Protein AF-0000000081808474 (afdb_homodimer)

InterPro domains:
  IPR006140 D-isomer specific 2-hydroxyacid dehydrogenase, NAD-binding domain [PF02826] (122-302)
  IPR036291 NAD(P)-binding domain superfamily [SSF51735] (116-303)

Structure (mmCIF, N/CA/C/O backbone):
data_AF-0000000081808474-model_v1
#
loop_
_entity.id
_entity.type
_entity.pdbx_description
1 polymer 'Glyoxylate/hydroxypyruvate reductase A'
#
loop_
_atom_site.group_PDB
_atom_site.id
_atom_site.type_symbol
_atom_site.label_atom_id
_atom_site.label_alt_id
_atom_site.label_comp_id
_atom_site.label_asym_id
_atom_site.label_entity_id
_atom_site.label_seq_id
_atom_site.pdbx_PDB_ins_code
_atom_site.Cartn_x
_atom_site.Cartn_y
_atom_site.Cartn_z
_atom_site.occupancy
_atom_site.B_iso_or_equiv
_atom_site.auth_seq_id
_atom_site.auth_comp_id
_atom_site.auth_asym_id
_atom_site.auth_atom_id
_atom_site.pdbx_PDB_model_num
ATOM 1 N N . MET A 1 1 ? -19.773 -35.103 -35.771 1 38.27 1 MET A N 1
ATOM 2 C CA . MET A 1 1 ? -19.79 -34.121 -34.691 1 38.27 1 MET A CA 1
ATOM 3 C C . MET A 1 1 ? -18.529 -34.226 -33.84 1 38.27 1 MET A C 1
ATOM 5 O O . MET A 1 1 ? -18.255 -35.276 -33.256 1 38.27 1 MET A O 1
ATOM 9 N N . THR A 1 2 ? -17.501 -33.579 -34.105 1 53.58 2 THR A N 1
ATOM 10 C CA . THR A 1 2 ? -16.193 -33.783 -33.494 1 53.58 2 THR A CA 1
ATOM 11 C C . THR A 1 2 ? -16.289 -33.702 -31.973 1 53.58 2 THR A C 1
ATOM 13 O O . THR A 1 2 ? -16.871 -32.76 -31.432 1 53.58 2 THR A O 1
ATOM 16 N N . SER A 1 3 ? -16.265 -34.805 -31.2 1 77.17 3 SER A N 1
ATOM 17 C CA . SER A 1 3 ? -16.518 -34.981 -29.773 1 77.17 3 SER A CA 1
ATOM 18 C C . SER A 1 3 ? -15.716 -33.984 -28.943 1 77.17 3 SER A C 1
ATOM 20 O O . SER A 1 3 ? -14.598 -33.618 -29.311 1 77.17 3 SER A O 1
ATOM 22 N N . LYS A 1 4 ? -16.397 -33.191 -28.096 1 89.13 4 LYS A N 1
ATOM 23 C CA . LYS A 1 4 ? -15.747 -32.263 -27.175 1 89.13 4 LYS A CA 1
ATOM 24 C C . LYS A 1 4 ? -14.62 -32.949 -26.407 1 89.13 4 LYS A C 1
ATOM 26 O O . LYS A 1 4 ? -14.746 -34.112 -26.018 1 89.13 4 LYS A O 1
ATOM 31 N N . PRO A 1 5 ? -13.506 -32.288 -26.342 1 94.68 5 PRO A N 1
ATOM 32 C CA . PRO A 1 5 ? -12.386 -32.884 -25.608 1 94.68 5 PRO A CA 1
ATOM 33 C C . PRO A 1 5 ? -12.741 -33.217 -24.161 1 94.68 5 PRO A C 1
ATOM 35 O O . PRO A 1 5 ? -13.59 -32.553 -23.561 1 94.68 5 PRO A O 1
ATOM 38 N N . ARG A 1 6 ? -12.179 -34.304 -23.618 1 97.03 6 ARG A N 1
ATOM 39 C CA . ARG A 1 6 ? -12.305 -34.647 -22.205 1 97.03 6 ARG A CA 1
ATOM 40 C C . ARG A 1 6 ? -11.393 -33.777 -21.347 1 97.03 6 ARG A C 1
ATOM 42 O O . ARG A 1 6 ? -10.168 -33.896 -21.416 1 97.03 6 ARG A O 1
ATOM 49 N N . ILE A 1 7 ? -11.994 -32.885 -20.565 1 98.02 7 ILE A N 1
ATOM 50 C CA . ILE A 1 7 ? -11.271 -31.945 -19.714 1 98.02 7 ILE A CA 1
ATOM 51 C C . ILE A 1 7 ? -11.205 -32.486 -18.288 1 98.02 7 ILE A C 1
ATOM 53 O O . ILE A 1 7 ? -12.232 -32.842 -17.704 1 98.02 7 ILE A O 1
ATOM 57 N N . PHE A 1 8 ? -9.998 -32.593 -17.776 1 98.3 8 PHE A N 1
ATOM 58 C CA . PHE A 1 8 ? -9.825 -33.04 -16.399 1 98.3 8 PHE A CA 1
ATOM 59 C C . PHE A 1 8 ? -9.233 -31.929 -15.54 1 98.3 8 PHE A C 1
ATOM 61 O O . PHE A 1 8 ? -8.344 -31.199 -15.9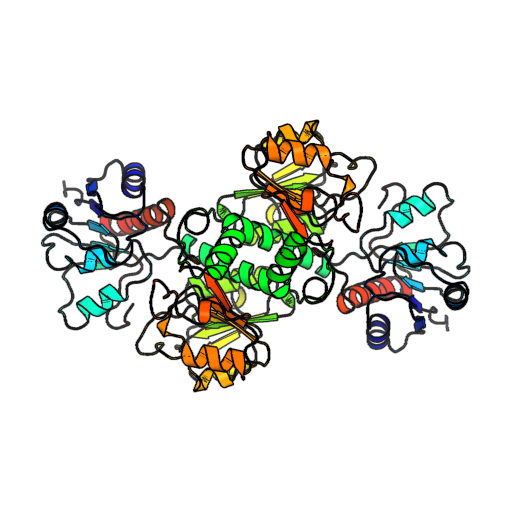85 1 98.3 8 PHE A O 1
ATOM 68 N N . VAL A 1 9 ? -9.726 -31.781 -14.346 1 98.07 9 VAL A N 1
ATOM 69 C CA . VAL A 1 9 ? -9.207 -30.843 -13.356 1 98.07 9 VAL A CA 1
ATOM 70 C C . VAL A 1 9 ? -8.66 -31.61 -12.155 1 98.07 9 VAL A C 1
ATOM 72 O O . VAL A 1 9 ? -9.379 -32.393 -11.53 1 98.07 9 VAL A O 1
ATOM 75 N N . PHE A 1 10 ? -7.391 -31.42 -11.882 1 96.43 10 PHE A N 1
ATOM 76 C CA . PHE A 1 10 ? -6.703 -32.105 -10.794 1 96.43 10 PHE A CA 1
ATOM 77 C C . PHE A 1 10 ? -5.794 -31.143 -10.039 1 96.43 10 PHE A C 1
ATOM 79 O O . PHE A 1 10 ? -4.627 -30.97 -10.399 1 96.43 10 PHE A O 1
ATOM 86 N N . SER A 1 11 ? -6.311 -30.567 -8.998 1 94.09 11 SER A N 1
ATOM 87 C CA . SER A 1 11 ? -5.583 -29.512 -8.301 1 94.09 11 SER A CA 1
ATOM 88 C C . SER A 1 11 ? -5.957 -29.465 -6.823 1 94.09 11 SER A C 1
ATOM 90 O O . SER A 1 11 ? -7.088 -29.786 -6.453 1 94.09 11 SER A O 1
ATOM 92 N N . ILE A 1 12 ? -5.06 -29.009 -6.041 1 89.62 12 ILE A N 1
ATOM 93 C CA . ILE A 1 12 ? -5.263 -28.842 -4.606 1 89.62 12 ILE A CA 1
ATOM 94 C C . ILE A 1 12 ? -6.065 -27.569 -4.344 1 89.62 12 ILE A C 1
ATOM 96 O O . ILE A 1 12 ? -6.534 -27.343 -3.226 1 89.62 12 ILE A O 1
ATOM 100 N N . ILE A 1 13 ? -6.213 -26.652 -5.347 1 88.3 13 ILE A N 1
ATOM 101 C CA . ILE A 1 13 ? -6.936 -25.395 -5.19 1 88.3 13 ILE A CA 1
ATOM 102 C C . ILE A 1 13 ? -8.416 -25.678 -4.942 1 88.3 13 ILE A C 1
ATOM 104 O O . ILE A 1 13 ? -9.103 -26.23 -5.805 1 88.3 13 ILE A O 1
ATOM 108 N N . PRO A 1 14 ? -8.894 -25.22 -3.838 1 84.84 14 PRO A N 1
ATOM 109 C CA . PRO A 1 14 ? -10.278 -25.548 -3.49 1 84.84 14 PRO A CA 1
ATOM 110 C C . PRO A 1 14 ? -11.289 -24.957 -4.47 1 84.84 14 PRO A C 1
ATOM 112 O O . PRO A 1 14 ? -11.122 -23.823 -4.926 1 84.84 14 PRO A O 1
ATOM 115 N N . LYS A 1 15 ? -12.274 -25.717 -4.906 1 90.25 15 LYS A N 1
ATOM 116 C CA . LYS A 1 15 ? -13.452 -25.309 -5.666 1 90.25 15 LYS A CA 1
ATOM 117 C C . LYS A 1 15 ? -13.094 -25.016 -7.12 1 90.25 15 LYS A C 1
ATOM 119 O O . LYS A 1 15 ? -13.942 -24.569 -7.895 1 90.25 15 LYS A O 1
ATOM 124 N N . LEU A 1 16 ? -11.824 -25.193 -7.475 1 94.14 16 LEU A N 1
ATOM 125 C CA . LEU A 1 16 ? -11.409 -24.885 -8.839 1 94.14 16 LEU A CA 1
ATOM 126 C C . LEU A 1 16 ? -12.242 -25.664 -9.851 1 94.14 16 LEU A C 1
ATOM 128 O O . LEU A 1 16 ? -12.775 -25.085 -10.8 1 94.14 16 LEU A O 1
ATOM 132 N N . GLY A 1 17 ? -12.413 -26.956 -9.642 1 95.75 17 GLY A N 1
ATOM 133 C CA . GLY A 1 17 ? -13.199 -27.783 -10.543 1 95.75 17 GLY A CA 1
ATOM 134 C C . GLY A 1 17 ? -14.634 -27.312 -10.686 1 95.75 17 GLY A C 1
ATOM 135 O O . GLY A 1 17 ? -15.163 -27.243 -11.798 1 95.75 17 GLY A O 1
ATOM 136 N N . ASP A 1 18 ? -15.23 -26.938 -9.592 1 95.99 18 ASP A N 1
ATOM 137 C CA . ASP A 1 18 ? -16.612 -26.467 -9.587 1 95.99 18 ASP A CA 1
ATOM 138 C C . ASP A 1 18 ? -16.757 -25.182 -10.398 1 95.99 18 ASP A C 1
ATOM 140 O O . ASP A 1 18 ? -17.719 -25.023 -11.153 1 95.99 18 ASP A O 1
ATOM 144 N N . ILE A 1 19 ? -15.84 -24.336 -10.211 1 96.48 19 ILE A N 1
ATOM 145 C CA . ILE A 1 19 ? -15.88 -23.053 -10.903 1 96.48 19 ILE A CA 1
ATOM 146 C C . ILE A 1 19 ? -15.72 -23.272 -12.406 1 96.48 19 ILE A C 1
ATOM 148 O O . ILE A 1 19 ? -16.432 -22.662 -13.207 1 96.48 19 ILE A O 1
ATOM 152 N N . ILE A 1 20 ? -14.828 -24.131 -12.805 1 97.05 20 ILE A N 1
ATOM 153 C CA . ILE A 1 20 ? -14.614 -24.433 -14.216 1 97.05 20 ILE A CA 1
ATOM 154 C C . ILE A 1 20 ? -15.886 -25.027 -14.815 1 97.05 20 ILE A C 1
ATOM 156 O O . ILE A 1 20 ? -16.294 -24.652 -15.917 1 97.05 20 ILE A O 1
ATOM 160 N N . GLN A 1 21 ? -16.504 -25.909 -14.08 1 96.43 21 GLN A N 1
ATOM 161 C CA . GLN A 1 21 ? -17.742 -26.533 -14.535 1 96.43 21 GLN A CA 1
ATOM 162 C C . GLN A 1 21 ? -18.842 -25.493 -14.733 1 96.43 21 GLN A C 1
ATOM 164 O O . GLN A 1 21 ? -19.628 -25.585 -15.678 1 96.43 21 GLN A O 1
ATOM 169 N N . GLN A 1 22 ? -18.861 -24.582 -13.879 1 97.05 22 GLN A N 1
ATOM 170 C CA . GLN A 1 22 ? -19.853 -23.516 -13.983 1 97.05 22 GLN A CA 1
ATOM 171 C C . GLN A 1 22 ? -19.583 -22.631 -15.197 1 97.05 22 GLN A C 1
ATOM 173 O O . GLN A 1 22 ? -20.518 -22.17 -15.855 1 97.05 22 GLN A O 1
ATOM 178 N N . MET A 1 23 ? -18.371 -22.406 -15.482 1 96.65 23 MET A N 1
ATOM 179 C CA . MET A 1 23 ? -17.997 -21.51 -16.572 1 96.65 23 MET A CA 1
ATOM 180 C C . MET A 1 23 ? -18.11 -22.215 -17.919 1 96.65 23 MET A C 1
ATOM 182 O O . MET A 1 23 ? -18.279 -21.565 -18.953 1 96.65 23 MET A O 1
ATOM 186 N N . LEU A 1 24 ? -17.946 -23.516 -17.853 1 96.41 24 LEU A N 1
ATOM 187 C CA . LEU A 1 24 ? -18.023 -24.329 -19.062 1 96.41 24 LEU A CA 1
ATOM 188 C C . LEU A 1 24 ? -19.035 -25.457 -18.896 1 96.41 24 LEU A C 1
ATOM 190 O O . LEU A 1 24 ? -18.688 -26.633 -19.027 1 96.41 24 LEU A O 1
ATOM 194 N N . PRO A 1 25 ? -20.291 -25.198 -18.724 1 94.16 25 PRO A N 1
ATOM 195 C CA . PRO A 1 25 ? -21.298 -26.202 -18.375 1 94.16 25 PRO A CA 1
ATOM 196 C C . PRO A 1 25 ? -21.561 -27.192 -19.507 1 94.16 25 PRO A C 1
ATOM 198 O O . PRO A 1 25 ? -22.028 -28.307 -19.262 1 94.16 25 PRO A O 1
ATOM 201 N N . GLN A 1 26 ? -21.226 -26.868 -20.668 1 94.5 26 GLN A N 1
ATOM 202 C CA . GLN A 1 26 ? -21.547 -27.729 -21.801 1 94.5 26 GLN A CA 1
ATOM 203 C C . GLN A 1 26 ? -20.369 -28.631 -22.157 1 94.5 26 GLN A C 1
ATOM 205 O O . GLN A 1 26 ? -20.477 -29.481 -23.044 1 94.5 26 GLN A O 1
ATOM 210 N N . GLU A 1 27 ? -19.303 -28.391 -21.442 1 95.7 27 GLU A N 1
ATOM 211 C CA . GLU A 1 27 ? -18.101 -29.151 -21.773 1 95.7 27 GLU A CA 1
ATOM 212 C C . GLU A 1 27 ? -18.035 -30.453 -20.98 1 95.7 27 GLU A C 1
ATOM 214 O O . GLU A 1 27 ? -18.768 -30.63 -20.005 1 95.7 27 GLU A O 1
ATOM 219 N N . ASN A 1 28 ? -17.225 -31.416 -21.502 1 96.14 28 ASN A N 1
ATOM 220 C CA . ASN A 1 28 ? -16.98 -32.694 -20.843 1 96.14 28 ASN A CA 1
ATOM 221 C C . ASN A 1 28 ? -15.891 -32.578 -19.781 1 96.14 28 ASN A C 1
ATOM 223 O O . ASN A 1 28 ? -14.713 -32.805 -20.064 1 96.14 28 ASN A O 1
ATOM 227 N N . ILE A 1 29 ? -16.361 -32.249 -18.575 1 97.08 29 ILE A N 1
ATOM 228 C CA . ILE A 1 29 ? -15.412 -31.956 -17.506 1 97.08 29 ILE A CA 1
ATOM 229 C C . ILE A 1 29 ? -15.498 -33.035 -16.429 1 97.08 29 ILE A C 1
ATOM 231 O O . ILE A 1 29 ? -16.593 -33.409 -16.002 1 97.08 29 ILE A O 1
ATOM 235 N N . LYS A 1 30 ? -14.389 -33.54 -16.083 1 97.2 30 LYS A N 1
ATOM 236 C CA . LYS A 1 30 ? -14.257 -34.459 -14.956 1 97.2 30 LYS A CA 1
ATOM 237 C C . LYS A 1 30 ? -13.34 -33.883 -13.881 1 97.2 30 LYS A C 1
ATOM 239 O O . LYS A 1 30 ? -12.211 -33.483 -14.17 1 97.2 30 LYS A O 1
ATOM 244 N N . ILE A 1 31 ? -13.792 -33.854 -12.71 1 96.65 31 ILE A N 1
ATOM 245 C CA . ILE A 1 31 ? -13.011 -33.379 -11.573 1 96.65 31 ILE A CA 1
ATOM 246 C C . ILE A 1 31 ? -12.465 -34.57 -10.789 1 96.65 31 ILE A C 1
ATOM 248 O O . ILE A 1 31 ? -13.23 -35.411 -10.312 1 96.65 31 ILE A O 1
ATOM 252 N N . VAL A 1 32 ? -11.176 -34.615 -10.74 1 95.36 32 VAL A N 1
ATOM 253 C CA . VAL A 1 32 ? -10.539 -35.672 -9.962 1 95.36 32 VAL A CA 1
ATOM 254 C C . VAL A 1 32 ? -10.07 -35.115 -8.62 1 95.36 32 VAL A C 1
ATOM 256 O O . VAL A 1 32 ? -9.357 -34.111 -8.572 1 95.36 32 VAL A O 1
ATOM 259 N N . LYS A 1 33 ? -10.421 -35.737 -7.572 1 88.77 33 LYS A N 1
ATOM 260 C CA . LYS A 1 33 ? -10.119 -35.26 -6.226 1 88.77 33 LYS A CA 1
ATOM 261 C C . LYS A 1 33 ? -8.625 -35.357 -5.931 1 88.77 33 LYS A C 1
ATOM 263 O O . LYS A 1 33 ? -8.011 -36.405 -6.142 1 88.77 33 LYS A O 1
ATOM 268 N N . PHE A 1 34 ? -8.037 -34.289 -5.568 1 87.19 34 PHE A N 1
ATOM 269 C CA . PHE A 1 34 ? -6.663 -34.253 -5.082 1 87.19 34 PHE A CA 1
ATOM 270 C C . PHE A 1 34 ? -6.594 -34.679 -3.62 1 87.19 34 PHE A C 1
ATOM 272 O O . PHE A 1 34 ? -7.158 -34.015 -2.747 1 87.19 34 PHE A O 1
ATOM 279 N N . GLN A 1 35 ? -5.968 -35.788 -3.295 1 81.53 35 GLN A N 1
ATOM 280 C CA . GLN A 1 35 ? -6.015 -36.383 -1.964 1 81.53 35 GLN A CA 1
ATOM 281 C C . GLN A 1 35 ? -4.992 -35.735 -1.035 1 81.53 35 GLN A C 1
ATOM 283 O O . GLN A 1 35 ? -4.169 -36.426 -0.431 1 81.53 35 GLN A O 1
ATOM 288 N N . ALA A 1 36 ? -4.79 -34.463 -1.053 1 77.35 36 ALA A N 1
ATOM 289 C CA . ALA A 1 36 ? -3.927 -33.71 -0.147 1 77.35 36 ALA A CA 1
ATOM 290 C C . ALA A 1 36 ? -4.537 -32.353 0.191 1 77.35 36 ALA A C 1
ATOM 292 O O . ALA A 1 36 ? -5.396 -31.852 -0.538 1 77.35 36 ALA A O 1
ATOM 293 N N . GLU A 1 37 ? -4.122 -31.887 1.393 1 67.96 37 GLU A N 1
ATOM 294 C CA . GLU A 1 37 ? -4.541 -30.543 1.782 1 67.96 37 GLU A CA 1
ATOM 295 C C . GLU A 1 37 ? -3.526 -29.496 1.332 1 67.96 37 GLU A C 1
ATOM 297 O O . GLU A 1 37 ? -2.378 -29.827 1.028 1 67.96 37 GLU A O 1
ATOM 302 N N . MET A 1 38 ? -3.965 -28.258 1.268 1 64.26 38 MET A N 1
ATOM 303 C CA . MET A 1 38 ? -3.153 -27.132 0.813 1 64.26 38 MET A CA 1
ATOM 304 C C . MET A 1 38 ? -1.86 -27.034 1.616 1 64.26 38 MET A C 1
ATOM 306 O O . MET A 1 38 ? -0.813 -26.679 1.072 1 64.26 38 MET A O 1
ATOM 310 N N . SER A 1 39 ? -1.993 -27.406 2.826 1 61.31 39 SER A N 1
ATOM 311 C CA . SER A 1 39 ? -0.819 -27.368 3.692 1 61.31 39 SER A CA 1
ATOM 312 C C . SER A 1 39 ? 0.246 -28.354 3.223 1 61.31 39 SER A C 1
ATOM 314 O O . SER A 1 39 ? 1.415 -28.236 3.596 1 61.31 39 SER A O 1
ATOM 316 N N . GLN A 1 40 ? -0.124 -29.294 2.349 1 61.67 40 GLN A N 1
ATOM 317 C CA . GLN A 1 40 ? 0.773 -30.33 1.849 1 61.67 40 GLN A CA 1
ATOM 318 C C . GLN A 1 40 ? 1.179 -30.057 0.404 1 61.67 40 GLN A C 1
ATOM 320 O O . GLN A 1 40 ? 1.544 -30.978 -0.329 1 61.67 40 GLN A O 1
ATOM 325 N N . LYS A 1 41 ? 0.941 -28.836 0.094 1 62.69 41 LYS A N 1
ATOM 326 C CA . LYS A 1 41 ? 1.192 -28.449 -1.291 1 62.69 41 LYS A CA 1
ATOM 327 C C . LYS A 1 41 ? 2.599 -28.847 -1.728 1 62.69 41 LYS A C 1
ATOM 329 O O . LYS A 1 41 ? 2.83 -29.14 -2.903 1 62.69 41 LYS A O 1
ATOM 334 N N . TYR A 1 42 ? 3.311 -28.982 -0.712 1 65.44 42 TYR A N 1
ATOM 335 C CA . TYR A 1 42 ? 4.684 -29.328 -1.064 1 65.44 42 TYR A CA 1
ATOM 336 C C . TYR A 1 42 ? 4.957 -30.805 -0.809 1 65.44 42 TYR A C 1
ATOM 338 O O . TYR A 1 42 ? 4.655 -31.322 0.269 1 65.44 42 TYR A O 1
ATOM 346 N N . GLY A 1 43 ? 5.241 -31.543 -1.83 1 70.71 43 GLY A N 1
ATOM 347 C CA . GLY A 1 43 ? 5.835 -32.858 -1.65 1 70.71 43 GLY A CA 1
ATOM 348 C C . GLY A 1 43 ? 4.816 -33.981 -1.671 1 70.71 43 GLY A C 1
ATOM 349 O O . GLY A 1 43 ? 5.147 -35.132 -1.377 1 70.71 43 GLY A O 1
ATOM 350 N N . HIS A 1 44 ? 3.559 -33.73 -1.881 1 81.78 44 HIS A N 1
ATOM 351 C CA . HIS A 1 44 ? 2.555 -34.786 -1.924 1 81.78 44 HIS A CA 1
ATOM 352 C C . HIS A 1 44 ? 2.819 -35.751 -3.075 1 81.78 44 HIS A C 1
ATOM 354 O O . HIS A 1 44 ? 3.033 -35.324 -4.212 1 81.78 44 HIS A O 1
ATOM 360 N N . VAL A 1 45 ? 2.767 -37.064 -2.727 1 88.92 45 VAL A N 1
ATOM 361 C CA . VAL A 1 45 ? 2.954 -38.108 -3.729 1 88.92 45 VAL A CA 1
ATOM 362 C C . VAL A 1 45 ? 1.602 -38.51 -4.315 1 88.92 45 VAL A C 1
ATOM 364 O O . VAL A 1 45 ? 0.67 -38.835 -3.575 1 88.92 45 VAL A O 1
ATOM 367 N N . ILE A 1 46 ? 1.52 -38.523 -5.576 1 92.84 46 ILE A N 1
ATOM 368 C CA . ILE A 1 46 ? 0.274 -38.851 -6.262 1 92.84 46 ILE A CA 1
ATOM 369 C C . ILE A 1 46 ? 0.116 -40.367 -6.346 1 92.84 46 ILE A C 1
ATOM 371 O O . ILE A 1 46 ? 1.026 -41.069 -6.792 1 92.84 46 ILE A O 1
ATOM 375 N N . SER A 1 47 ? -1.012 -40.922 -6.002 1 93.14 47 SER A N 1
ATOM 376 C CA . SER A 1 47 ? -1.253 -42.361 -5.958 1 93.14 47 SER A CA 1
ATOM 377 C C . SER A 1 47 ? -1.545 -42.915 -7.348 1 93.14 47 SER A C 1
ATOM 379 O O . SER A 1 47 ? -1.922 -42.168 -8.254 1 93.14 47 SER A O 1
ATOM 381 N N . GLU A 1 48 ? -1.424 -44.247 -7.46 1 94.69 48 GLU A N 1
ATOM 382 C CA . GLU A 1 48 ? -1.74 -44.919 -8.717 1 94.69 48 GLU A CA 1
ATOM 383 C C . GLU A 1 48 ? -3.219 -44.774 -9.065 1 94.69 48 GLU A C 1
ATOM 385 O O . GLU A 1 48 ? -3.578 -44.668 -10.239 1 94.69 48 GLU A O 1
ATOM 390 N N . GLU A 1 49 ? -3.988 -44.785 -8.078 1 93.83 49 GLU A N 1
ATOM 391 C CA . GLU A 1 49 ? -5.424 -44.623 -8.28 1 93.83 49 GLU A CA 1
ATOM 392 C C . GLU A 1 49 ? -5.745 -43.265 -8.899 1 93.83 49 GLU A C 1
ATOM 394 O O . GLU A 1 49 ? -6.557 -43.174 -9.822 1 93.83 49 GLU A O 1
ATOM 399 N N . GLU A 1 50 ? -5.154 -42.197 -8.38 1 94.02 5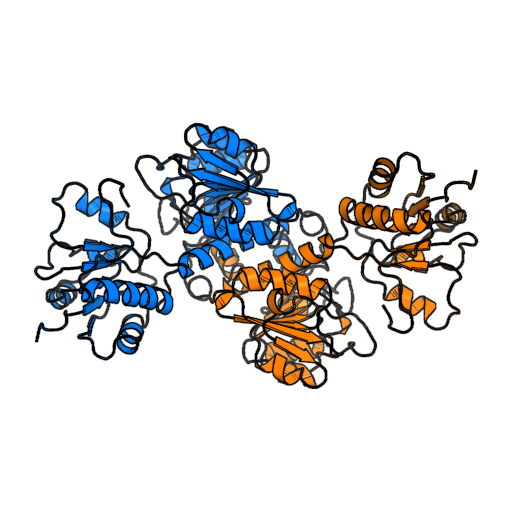0 GLU A N 1
ATOM 400 C CA . GLU A 1 50 ? -5.339 -40.858 -8.932 1 94.02 50 GLU A CA 1
ATOM 401 C C . GLU A 1 50 ? -4.86 -40.786 -10.379 1 94.02 50 GLU A C 1
ATOM 403 O O . GLU A 1 50 ? -5.558 -40.25 -11.243 1 94.02 50 GLU A O 1
ATOM 408 N N . ILE A 1 51 ? -3.748 -41.406 -10.616 1 95.53 51 ILE A N 1
ATOM 409 C CA . ILE A 1 51 ? -3.156 -41.379 -11.949 1 95.53 51 ILE A CA 1
ATOM 410 C C . ILE A 1 51 ? -4.07 -42.102 -12.935 1 95.53 51 ILE A C 1
ATOM 412 O O . ILE A 1 51 ? -4.302 -41.619 -14.046 1 95.53 51 ILE A O 1
ATOM 416 N N . ASN A 1 52 ? -4.617 -43.199 -12.518 1 96.1 52 ASN A N 1
ATOM 417 C CA . ASN A 1 52 ? -5.488 -43.993 -13.379 1 96.1 52 ASN A CA 1
ATOM 418 C C . ASN A 1 52 ? -6.729 -43.21 -13.795 1 96.1 52 ASN A C 1
ATOM 420 O O . ASN A 1 52 ? -7.238 -43.387 -14.903 1 96.1 52 ASN A O 1
ATOM 424 N N . GLN A 1 53 ? -7.163 -42.381 -12.991 1 96.34 53 GLN A N 1
ATOM 425 C CA . GLN A 1 53 ? -8.353 -41.586 -13.278 1 96.34 53 GLN A CA 1
ATOM 426 C C . GLN A 1 53 ? -8.052 -40.493 -14.299 1 96.34 53 GLN A C 1
ATOM 428 O O . GLN A 1 53 ? -8.969 -39.899 -14.869 1 96.34 53 GLN A O 1
ATOM 433 N N . LEU A 1 54 ? -6.801 -40.193 -14.518 1 97.4 54 LEU A N 1
ATOM 434 C CA . LEU A 1 54 ? -6.411 -39.06 -15.349 1 97.4 54 LEU A CA 1
ATOM 435 C C . LEU A 1 54 ? -6.019 -39.521 -16.748 1 97.4 54 LEU A C 1
ATOM 437 O O . LEU A 1 54 ? -5.79 -38.698 -17.637 1 97.4 54 LEU A O 1
ATOM 441 N N . LYS A 1 55 ? -6.012 -40.79 -17.003 1 96.15 55 LYS A N 1
ATOM 442 C CA . LYS A 1 55 ? -5.433 -41.379 -18.207 1 96.15 55 LYS A CA 1
ATOM 443 C C . LYS A 1 55 ? -6.236 -40.997 -19.447 1 96.15 55 LYS A C 1
ATOM 445 O O . LYS A 1 55 ? -5.696 -40.957 -20.555 1 96.15 55 LYS A O 1
ATOM 450 N N . GLU A 1 56 ? -7.479 -40.724 -19.291 1 96.02 56 GLU A N 1
ATOM 451 C CA . GLU A 1 56 ? -8.331 -40.43 -20.439 1 96.02 56 GLU A CA 1
ATOM 452 C C . GLU A 1 56 ? -8.332 -38.938 -20.758 1 96.02 56 GLU A C 1
ATOM 454 O O . GLU A 1 56 ? -8.966 -38.504 -21.722 1 96.02 56 GLU A O 1
ATOM 459 N N . ALA A 1 57 ? -7.606 -38.158 -20.022 1 97.24 57 ALA A N 1
ATOM 460 C CA . ALA A 1 57 ? -7.625 -36.707 -20.19 1 97.24 57 ALA A CA 1
ATOM 461 C C . ALA A 1 57 ? -7.039 -36.304 -21.54 1 97.24 57 ALA A C 1
ATOM 463 O O . ALA A 1 57 ? -5.972 -36.783 -21.929 1 97.24 57 ALA A O 1
ATOM 464 N N . GLU A 1 58 ? -7.711 -35.445 -22.22 1 97.6 58 GLU A N 1
ATOM 465 C CA . GLU A 1 58 ? -7.2 -34.793 -23.422 1 97.6 58 GLU A CA 1
ATOM 466 C C . GLU A 1 58 ? -6.709 -33.38 -23.118 1 97.6 58 GLU A C 1
ATOM 468 O O . GLU A 1 58 ? -5.79 -32.882 -23.771 1 97.6 58 GLU A O 1
ATOM 473 N N . VAL A 1 59 ? -7.381 -32.754 -22.231 1 98.19 59 VAL A N 1
ATOM 474 C CA . VAL A 1 59 ? -7 -31.469 -21.653 1 98.19 59 VAL A CA 1
ATOM 475 C C . VAL A 1 59 ? -6.93 -31.587 -20.132 1 98.19 59 VAL A C 1
ATOM 477 O O . VAL A 1 59 ? -7.862 -32.088 -19.499 1 98.19 59 VAL A O 1
ATOM 480 N N . LEU A 1 60 ? -5.809 -31.178 -19.579 1 98.38 60 LEU A N 1
ATOM 481 C CA . LEU A 1 60 ? -5.617 -31.34 -18.142 1 98.38 60 LEU A CA 1
ATOM 482 C C . LEU A 1 60 ? -5.229 -30.016 -17.492 1 98.38 60 LEU A C 1
ATOM 484 O O . LEU A 1 60 ? -4.241 -29.393 -17.886 1 98.38 60 LEU A O 1
ATOM 488 N N . LEU A 1 61 ? -6.019 -29.556 -16.611 1 98.09 61 LEU A N 1
ATOM 489 C CA . LEU A 1 61 ? -5.671 -28.482 -15.686 1 98.09 61 LEU A CA 1
ATOM 490 C C . LEU A 1 61 ? -5.209 -29.047 -14.347 1 98.09 61 LEU A C 1
ATOM 492 O O . LEU A 1 61 ? -5.988 -29.685 -13.636 1 98.09 61 LEU A O 1
ATOM 496 N N . ALA A 1 62 ? -3.912 -28.853 -14.054 1 96.1 62 ALA A N 1
ATOM 497 C CA . ALA A 1 62 ? -3.389 -29.482 -12.844 1 96.1 62 ALA A CA 1
ATOM 498 C C . ALA A 1 62 ? -2.216 -28.686 -12.276 1 96.1 62 ALA A C 1
ATOM 500 O O . ALA A 1 62 ? -1.68 -27.798 -12.942 1 96.1 62 ALA A O 1
ATOM 501 N N . ASP A 1 63 ? -1.838 -28.983 -11.042 1 93.17 63 ASP A N 1
ATOM 502 C CA . ASP A 1 63 ? -0.665 -28.393 -10.406 1 93.17 63 ASP A CA 1
ATOM 503 C C . ASP A 1 63 ? 0.624 -28.955 -11.001 1 93.17 63 ASP A C 1
ATOM 505 O O . ASP A 1 63 ? 0.771 -30.171 -11.141 1 93.17 63 ASP A O 1
ATOM 509 N N . SER A 1 64 ? 1.489 -28.09 -11.318 1 91.4 64 SER A N 1
ATOM 510 C CA . SER A 1 64 ? 2.695 -28.498 -12.032 1 91.4 64 SER A CA 1
ATOM 511 C C . SER A 1 64 ? 3.499 -29.512 -11.224 1 91.4 64 SER A C 1
ATOM 513 O O . SER A 1 64 ? 4.044 -30.466 -11.783 1 91.4 64 SER A O 1
ATOM 515 N N . ASN A 1 65 ? 3.597 -29.331 -9.911 1 87.69 65 ASN A N 1
ATOM 516 C CA . ASN A 1 65 ? 4.368 -30.238 -9.067 1 87.69 65 ASN A CA 1
ATOM 517 C C . ASN A 1 65 ? 3.739 -31.627 -9.017 1 87.69 65 ASN A C 1
ATOM 519 O O . ASN A 1 65 ? 4.443 -32.627 -8.869 1 87.69 65 ASN A O 1
ATOM 523 N N . ALA A 1 66 ? 2.48 -31.681 -9.122 1 91.39 66 ALA A N 1
ATOM 524 C CA . ALA A 1 66 ? 1.787 -32.965 -9.184 1 91.39 66 ALA A CA 1
ATOM 525 C C . ALA A 1 66 ? 1.927 -33.598 -10.566 1 91.39 66 ALA A C 1
ATOM 527 O O . ALA A 1 66 ? 2.243 -34.784 -10.683 1 91.39 66 ALA A O 1
ATOM 528 N N . PHE A 1 67 ? 1.749 -32.814 -11.57 1 94.32 67 PHE A N 1
ATOM 529 C CA . PHE A 1 67 ? 1.734 -33.272 -12.954 1 94.32 67 PHE A CA 1
ATOM 530 C C . PHE A 1 67 ? 3.045 -33.961 -13.311 1 94.32 67 PHE A C 1
ATOM 532 O O . PHE A 1 67 ? 3.048 -34.981 -14.003 1 94.32 67 PHE A O 1
ATOM 539 N N . VAL A 1 68 ? 4.108 -33.42 -12.743 1 92.28 68 VAL A N 1
ATOM 540 C CA . VAL A 1 68 ? 5.43 -33.927 -13.095 1 92.28 68 VAL A CA 1
ATOM 541 C C . VAL A 1 68 ? 5.541 -35.398 -12.702 1 92.28 68 VAL A C 1
ATOM 543 O O . VAL A 1 68 ? 6.291 -36.158 -13.32 1 92.28 68 VAL A O 1
ATOM 546 N N . GLN A 1 69 ? 4.782 -35.834 -11.8 1 92.65 69 GLN A N 1
ATOM 547 C CA . GLN A 1 69 ? 4.861 -37.187 -11.261 1 92.65 69 GLN A CA 1
ATOM 548 C C . GLN A 1 69 ? 4.223 -38.196 -12.211 1 92.65 69 GLN A C 1
ATOM 550 O O . GLN A 1 69 ? 4.44 -39.403 -12.081 1 92.65 69 GLN A O 1
ATOM 555 N N . PHE A 1 70 ? 3.412 -37.726 -13.175 1 94.5 70 PHE A N 1
ATOM 556 C CA . PHE A 1 70 ? 2.719 -38.668 -14.047 1 94.5 70 PHE A CA 1
ATOM 557 C C . PHE A 1 70 ? 2.633 -38.127 -15.469 1 94.5 70 PHE A C 1
ATOM 559 O O . PHE A 1 70 ? 1.833 -38.608 -16.274 1 94.5 70 PHE A O 1
ATOM 566 N N . ALA A 1 71 ? 3.418 -37.161 -15.854 1 94.1 71 ALA A N 1
ATOM 567 C CA . ALA A 1 71 ? 3.383 -36.46 -17.135 1 94.1 71 ALA A CA 1
ATOM 568 C C . ALA A 1 71 ? 3.601 -37.427 -18.296 1 94.1 71 ALA A C 1
ATOM 570 O O . ALA A 1 71 ? 3.11 -37.197 -19.403 1 94.1 71 ALA A O 1
ATOM 571 N N . ASP A 1 72 ? 4.258 -38.526 -18.075 1 92.26 72 ASP A N 1
ATOM 572 C CA . ASP A 1 72 ? 4.604 -39.48 -19.125 1 92.26 72 ASP A CA 1
ATOM 573 C C . ASP A 1 72 ? 3.579 -40.609 -19.199 1 92.26 72 ASP A C 1
ATOM 575 O O . ASP A 1 72 ? 3.713 -41.523 -20.015 1 92.26 72 ASP A O 1
ATOM 579 N N . ARG A 1 73 ? 2.569 -40.519 -18.438 1 93.69 73 ARG A N 1
ATOM 580 C CA . ARG A 1 73 ? 1.635 -41.633 -18.313 1 93.69 73 ARG A CA 1
ATOM 581 C C . ARG A 1 73 ? 0.248 -41.243 -18.81 1 93.69 73 ARG A C 1
ATOM 583 O O . ARG A 1 73 ? -0.754 -41.83 -18.395 1 93.69 73 ARG A O 1
ATOM 590 N N . LEU A 1 74 ? 0.19 -40.212 -19.621 1 95.63 74 LEU A N 1
ATOM 591 C CA . LEU A 1 74 ? -1.089 -39.723 -20.123 1 95.63 74 LEU A CA 1
ATOM 592 C C . LEU A 1 74 ? -1.161 -39.849 -21.641 1 95.63 74 LEU A C 1
ATOM 594 O O . LEU A 1 74 ? -0.898 -38.883 -22.362 1 95.63 74 LEU A O 1
ATOM 598 N N . PRO A 1 75 ? -1.663 -40.942 -22.145 1 94.83 75 PRO A N 1
ATOM 599 C CA . PRO A 1 75 ? -1.541 -41.258 -23.57 1 94.83 75 PRO A CA 1
ATOM 600 C C . PRO A 1 75 ? -2.436 -40.385 -24.447 1 94.83 75 PRO A C 1
ATOM 602 O O . PRO A 1 75 ? -2.187 -40.251 -25.648 1 94.83 75 PRO A O 1
ATOM 605 N N . HIS A 1 76 ? -3.422 -39.769 -23.962 1 96.39 76 HIS A N 1
ATOM 606 C CA . HIS A 1 76 ? -4.378 -39.048 -24.794 1 96.39 76 HIS A CA 1
ATOM 607 C C . HIS A 1 76 ? -4.218 -37.539 -24.637 1 96.39 76 HIS A C 1
ATOM 609 O O . HIS A 1 76 ? -4.957 -36.765 -25.249 1 96.39 76 HIS A O 1
ATOM 615 N N . LEU A 1 77 ? -3.28 -37.124 -23.781 1 97.52 77 LEU A N 1
ATOM 616 C CA . LEU A 1 77 ? -3.157 -35.713 -23.43 1 97.52 77 LEU A CA 1
ATOM 617 C C . LEU A 1 77 ? -2.74 -34.886 -24.641 1 97.52 77 LEU A C 1
ATOM 619 O O . LEU A 1 77 ? -1.806 -35.254 -25.358 1 97.52 77 LEU A O 1
ATOM 623 N N . LYS A 1 78 ? -3.453 -33.799 -24.819 1 96.99 78 LYS A N 1
ATOM 624 C CA . LYS A 1 78 ? -3.156 -32.886 -25.919 1 96.99 78 LYS A CA 1
ATOM 625 C C . LYS A 1 78 ? -2.692 -31.529 -25.397 1 96.99 78 LYS A C 1
ATOM 627 O O . LYS A 1 78 ? -1.953 -30.816 -26.078 1 96.99 78 LYS A O 1
ATOM 632 N N . TRP A 1 79 ? -3.143 -31.162 -24.193 1 97.77 79 TRP A N 1
ATOM 633 C CA . TRP A 1 79 ? -2.784 -29.879 -23.597 1 97.77 79 TRP A CA 1
ATOM 634 C C . TRP A 1 79 ? -2.8 -29.963 -22.075 1 97.77 79 TRP A C 1
ATOM 636 O O . TRP A 1 79 ? -3.766 -30.451 -21.484 1 97.77 79 TRP A O 1
ATOM 646 N N . PHE A 1 80 ? -1.722 -29.571 -21.485 1 97.27 80 PHE A N 1
ATOM 647 C CA . PHE A 1 80 ? -1.601 -29.388 -20.043 1 97.27 80 PHE A CA 1
ATOM 648 C C . PHE A 1 80 ? -1.493 -27.908 -19.693 1 97.27 80 PHE A C 1
ATOM 650 O O . PHE A 1 80 ? -0.673 -27.188 -20.266 1 97.27 80 PHE A O 1
ATOM 657 N N . GLN A 1 81 ? -2.329 -27.457 -18.8 1 97.25 81 GLN A N 1
ATOM 658 C CA . GLN A 1 81 ? -2.2 -26.115 -18.241 1 97.25 81 GLN A CA 1
ATOM 659 C C . GLN A 1 81 ? -1.892 -26.169 -16.747 1 97.25 81 GLN A C 1
ATOM 661 O O . GLN A 1 81 ? -2.632 -26.785 -15.977 1 97.25 81 GLN A O 1
ATOM 666 N N . SER A 1 82 ? -0.847 -25.518 -16.42 1 95.56 82 SER A N 1
ATOM 667 C CA . SER A 1 82 ? -0.469 -25.445 -15.012 1 95.56 82 SER A CA 1
ATOM 668 C C . SER A 1 82 ? -1.364 -24.474 -14.249 1 95.56 82 SER A C 1
ATOM 670 O O . SER A 1 82 ? -1.737 -23.423 -14.774 1 95.56 82 SER A O 1
ATOM 672 N N . THR A 1 83 ? -1.624 -24.795 -12.989 1 94.06 83 THR A N 1
ATOM 673 C CA . THR A 1 83 ? -2.383 -23.902 -12.12 1 94.06 83 THR A CA 1
ATOM 674 C C . THR A 1 83 ? -1.468 -22.857 -11.487 1 94.06 83 THR A C 1
ATOM 676 O O . THR A 1 83 ? -1.942 -21.919 -10.843 1 94.06 83 THR A O 1
ATOM 679 N N . TRP A 1 84 ? -0.169 -22.991 -11.703 1 89.3 84 TRP A N 1
ATOM 680 C CA . TRP A 1 84 ? 0.828 -22.08 -11.15 1 89.3 84 TRP A CA 1
ATOM 681 C C . TRP A 1 84 ? 1.677 -21.465 -12.257 1 89.3 84 TRP A C 1
ATOM 683 O O . TRP A 1 84 ? 1.8 -22.035 -13.343 1 89.3 84 TRP A O 1
ATOM 693 N N . ALA A 1 85 ? 2.258 -20.345 -11.92 1 86.38 85 ALA A N 1
ATOM 694 C CA . ALA A 1 85 ? 3.137 -19.679 -12.878 1 86.38 85 ALA A CA 1
ATOM 695 C C . ALA A 1 85 ? 4.502 -20.359 -12.934 1 86.38 85 ALA A C 1
ATOM 697 O O . ALA A 1 85 ? 5.13 -20.418 -13.994 1 86.38 85 ALA A O 1
ATOM 698 N N . GLY A 1 86 ? 4.957 -20.863 -11.837 1 85.06 86 GLY A N 1
ATOM 699 C CA . GLY A 1 86 ? 6.25 -21.525 -11.76 1 85.06 86 GLY A CA 1
ATOM 700 C C . GLY A 1 86 ? 6.254 -22.904 -12.391 1 85.06 86 GLY A C 1
ATOM 701 O O . GLY A 1 86 ? 5.356 -23.71 -12.14 1 85.06 86 GLY A O 1
ATOM 702 N N . VAL A 1 87 ? 7.275 -23.179 -13.228 1 85.13 87 VAL A N 1
ATOM 703 C CA . VAL A 1 87 ? 7.294 -24.442 -13.959 1 85.13 87 VAL A CA 1
ATOM 704 C C . VAL A 1 87 ? 8.692 -25.052 -13.903 1 85.13 87 VAL A C 1
ATOM 706 O O . VAL A 1 87 ? 9.077 -25.821 -14.787 1 85.13 87 VAL A O 1
ATOM 709 N N . GLU A 1 88 ? 9.4 -24.659 -12.881 1 83.28 88 GLU A N 1
ATOM 710 C CA . GLU A 1 88 ? 10.779 -25.123 -12.76 1 83.28 88 GLU A CA 1
ATOM 711 C C . GLU A 1 88 ? 10.846 -26.645 -12.69 1 83.28 88 GLU A C 1
ATOM 713 O O . GLU A 1 88 ? 11.699 -27.265 -13.328 1 83.28 88 GLU A O 1
ATOM 718 N N . GLY A 1 89 ? 10.003 -27.223 -11.944 1 83.78 89 GLY A N 1
ATOM 719 C CA . GLY A 1 89 ? 9.966 -28.674 -11.854 1 83.78 89 GLY A CA 1
ATOM 720 C C . GLY A 1 89 ? 9.686 -29.348 -13.184 1 83.78 89 GLY A C 1
ATOM 721 O O . GLY A 1 89 ? 10.267 -30.391 -13.491 1 83.78 89 GLY A O 1
ATOM 722 N N . LEU A 1 90 ? 8.841 -28.74 -13.905 1 87.52 90 LEU A N 1
ATOM 723 C CA . LEU A 1 90 ? 8.516 -29.267 -15.226 1 87.52 90 LEU A CA 1
ATOM 724 C C . LEU A 1 90 ? 9.715 -29.162 -16.163 1 87.52 90 LEU A C 1
ATOM 726 O O . LEU A 1 90 ? 10.009 -30.099 -16.909 1 87.52 90 LEU A O 1
ATOM 730 N N . MET A 1 91 ? 10.336 -28.019 -16.077 1 85.36 91 MET A N 1
ATOM 731 C CA . MET A 1 91 ? 11.507 -27.793 -16.92 1 85.36 91 MET A CA 1
ATOM 732 C C . MET A 1 91 ? 12.606 -28.803 -16.606 1 85.36 91 MET A C 1
ATOM 734 O O . MET A 1 91 ? 13.258 -29.32 -17.515 1 85.36 91 MET A O 1
ATOM 738 N N . GLN A 1 92 ? 12.743 -29.043 -15.403 1 85.49 92 GLN A N 1
ATOM 739 C CA . GLN A 1 92 ? 13.746 -30.018 -14.987 1 85.49 92 GLN A CA 1
ATOM 740 C C . GLN A 1 92 ? 13.373 -31.424 -15.449 1 85.49 92 GLN A C 1
ATOM 742 O O . GLN A 1 92 ? 14.231 -32.181 -15.908 1 85.49 92 GLN A O 1
ATOM 747 N N . HIS A 1 93 ? 12.168 -31.771 -15.332 1 88.68 93 HIS A N 1
ATOM 748 C CA . HIS A 1 93 ? 11.678 -33.097 -15.693 1 88.68 93 HIS A CA 1
ATOM 749 C C . HIS A 1 93 ? 11.883 -33.375 -17.178 1 88.68 93 HIS A C 1
ATOM 751 O O . HIS A 1 93 ? 12.289 -34.476 -17.557 1 88.68 93 HIS A O 1
ATOM 757 N N . PHE A 1 94 ? 11.715 -32.375 -17.972 1 88.18 94 PHE A N 1
ATOM 758 C CA . PHE A 1 94 ? 11.718 -32.589 -19.414 1 88.18 94 PHE A CA 1
ATOM 759 C C . PHE A 1 94 ? 13.052 -32.169 -20.02 1 88.18 94 PHE A C 1
ATOM 761 O O . PHE A 1 94 ? 13.231 -32.227 -21.239 1 88.18 94 PHE A O 1
ATOM 768 N N . GLN A 1 95 ? 13.976 -31.684 -19.246 1 82.73 95 GLN A N 1
ATOM 769 C CA . GLN A 1 95 ? 15.24 -31.125 -19.714 1 82.73 95 GLN A CA 1
ATOM 770 C C . GLN A 1 95 ? 15.963 -32.098 -20.64 1 82.73 95 GLN A C 1
ATOM 772 O O . GLN A 1 95 ? 16.535 -31.691 -21.653 1 82.73 95 GLN A O 1
ATOM 777 N N . HIS A 1 96 ? 15.957 -33.423 -20.337 1 82.52 96 HIS A N 1
ATOM 778 C CA . HIS A 1 96 ? 16.699 -34.396 -21.131 1 82.52 96 HIS A CA 1
ATOM 779 C C . HIS A 1 96 ? 15.759 -35.393 -21.801 1 82.52 96 HIS A C 1
ATOM 781 O O . HIS A 1 96 ? 16.173 -36.495 -22.167 1 82.52 96 HIS A O 1
ATOM 787 N N . LYS A 1 97 ? 14.549 -34.928 -21.908 1 84.87 97 LYS A N 1
ATOM 788 C CA . LYS A 1 97 ? 13.565 -35.799 -22.545 1 84.87 97 LYS A CA 1
ATOM 789 C C . LYS A 1 97 ? 13.115 -35.231 -23.887 1 84.87 97 LYS A C 1
ATOM 791 O O . LYS A 1 97 ? 13.312 -34.046 -24.164 1 84.87 97 LYS A O 1
ATOM 796 N N . LYS A 1 98 ? 12.667 -36.145 -24.738 1 82.46 98 LYS A N 1
ATOM 797 C CA . LYS A 1 98 ? 12.022 -35.69 -25.966 1 82.46 98 LYS A CA 1
ATOM 798 C C . LYS A 1 98 ? 10.777 -34.861 -25.659 1 82.46 98 LYS A C 1
ATOM 800 O O . LYS A 1 98 ? 10.059 -35.144 -24.698 1 82.46 98 LYS A O 1
ATOM 805 N N . ALA A 1 99 ? 10.603 -33.818 -26.452 1 80.22 99 ALA A N 1
ATOM 806 C CA . ALA A 1 99 ? 9.416 -32.984 -26.282 1 80.22 99 ALA A CA 1
ATOM 807 C C . ALA A 1 99 ? 8.144 -33.825 -26.322 1 80.22 99 ALA A C 1
ATOM 809 O O . ALA A 1 99 ? 7.991 -34.69 -27.188 1 80.22 99 ALA A O 1
ATOM 810 N N . PRO A 1 100 ? 7.327 -33.626 -25.397 1 87.03 100 PRO A N 1
ATOM 811 C CA . PRO A 1 100 ? 6.068 -34.374 -25.417 1 87.03 100 PRO A CA 1
ATOM 812 C C . PRO A 1 100 ? 5.154 -33.963 -26.569 1 87.03 100 PRO A C 1
ATOM 814 O O . PRO A 1 100 ? 5.3 -32.866 -27.115 1 87.03 100 PRO A O 1
ATOM 817 N N . PRO A 1 101 ? 4.26 -34.836 -27.011 1 89.29 101 PRO A N 1
ATOM 818 C CA . PRO A 1 101 ? 3.383 -34.58 -28.155 1 89.29 101 PRO A CA 1
ATOM 819 C C . PRO A 1 101 ? 2.186 -33.702 -27.796 1 89.29 101 PRO A C 1
ATOM 821 O O . PRO A 1 101 ? 1.14 -33.782 -28.446 1 89.29 101 PRO A O 1
ATOM 824 N N . TYR A 1 102 ? 2.258 -33.03 -26.672 1 93.35 102 TYR A N 1
ATOM 825 C CA . TYR A 1 102 ? 1.175 -32.145 -26.257 1 93.35 102 TYR A CA 1
ATOM 826 C C . TYR A 1 102 ? 1.717 -30.788 -25.822 1 93.35 102 TYR A C 1
ATOM 828 O O . TYR A 1 102 ? 2.908 -30.651 -25.535 1 93.35 102 TYR A O 1
ATOM 836 N N . PHE A 1 103 ? 0.853 -29.809 -25.793 1 93.96 103 PHE A N 1
ATOM 837 C CA . PHE A 1 103 ? 1.209 -28.457 -25.379 1 93.96 103 PHE A CA 1
ATOM 838 C C . PHE A 1 103 ? 1.256 -28.352 -23.859 1 93.96 103 PHE A C 1
ATOM 840 O O . PHE A 1 103 ? 0.512 -29.043 -23.16 1 93.96 103 PHE A O 1
ATOM 847 N N . MET A 1 104 ? 2.128 -27.583 -23.406 1 94.76 104 MET A N 1
ATOM 848 C CA . MET A 1 104 ? 2.169 -27.224 -21.991 1 94.76 104 MET A CA 1
ATOM 849 C C . MET A 1 104 ? 2.172 -25.71 -21.813 1 94.76 104 MET A C 1
ATOM 851 O O . MET A 1 104 ? 2.979 -25.01 -22.427 1 94.76 104 MET A O 1
ATOM 855 N N . SER A 1 105 ? 1.214 -25.264 -21.022 1 94.79 105 SER A N 1
ATOM 856 C CA . SER A 1 105 ? 1.158 -23.834 -20.739 1 94.79 105 SER A CA 1
ATOM 857 C C . SER A 1 105 ? 1.236 -23.563 -19.24 1 94.79 105 SER A C 1
ATOM 859 O O . SER A 1 105 ? 0.857 -24.412 -18.43 1 94.79 105 SER A O 1
ATOM 861 N N . ARG A 1 106 ? 1.744 -22.439 -18.899 1 91.3 106 ARG A N 1
ATOM 862 C CA . ARG A 1 106 ? 1.801 -22.002 -17.508 1 91.3 106 ARG A CA 1
ATOM 863 C C . ARG A 1 106 ? 0.688 -21.005 -17.201 1 91.3 106 ARG A C 1
ATOM 865 O O . ARG A 1 106 ? 0.085 -20.439 -18.115 1 91.3 106 ARG A O 1
ATOM 872 N N . LEU A 1 107 ? 0.505 -20.858 -15.915 1 89.81 107 LEU A N 1
ATOM 873 C CA . LEU A 1 107 ? -0.441 -19.828 -15.501 1 89.81 107 LEU A CA 1
ATOM 874 C C . LEU A 1 107 ? 0.16 -18.437 -15.671 1 89.81 107 LEU A C 1
ATOM 876 O O . LEU A 1 107 ? 1.26 -18.168 -15.185 1 89.81 107 LEU A O 1
ATOM 880 N N . ALA A 1 108 ? -0.479 -17.628 -16.395 1 84.08 108 ALA A N 1
ATOM 881 C CA . ALA A 1 108 ? -0.206 -16.197 -16.5 1 84.08 108 ALA A CA 1
ATOM 882 C C . ALA A 1 108 ? -1.499 -15.401 -16.657 1 84.08 108 ALA A C 1
ATOM 884 O O . ALA A 1 108 ? -2.407 -15.816 -17.38 1 84.08 108 ALA A O 1
ATOM 885 N N . SER A 1 109 ? -1.6 -14.479 -15.829 1 84.48 109 SER A N 1
ATOM 886 C CA . SER A 1 109 ? -2.812 -13.669 -15.912 1 84.48 109 SER A CA 1
ATOM 887 C C . SER A 1 109 ? -2.581 -12.269 -15.354 1 84.48 109 SER A C 1
ATOM 889 O O . SER A 1 109 ? -1.656 -12.054 -14.567 1 84.48 109 SER A O 1
ATOM 891 N N . ASP A 1 110 ? -3.394 -11.407 -15.751 1 86.03 110 ASP A N 1
ATOM 892 C CA . ASP A 1 110 ? -3.382 -10.036 -15.25 1 86.03 110 ASP A CA 1
ATOM 893 C C . ASP A 1 110 ? -3.674 -9.997 -13.751 1 86.03 110 ASP A C 1
ATOM 895 O O . ASP A 1 110 ? -3.109 -9.177 -13.024 1 86.03 110 ASP A O 1
ATOM 899 N N . SER A 1 111 ? -4.486 -10.922 -13.403 1 88.93 111 SER A N 1
ATOM 900 C CA . SER A 1 111 ? -4.838 -10.971 -11.988 1 88.93 111 SER A CA 1
ATOM 901 C C . SER A 1 111 ? -3.631 -11.333 -11.13 1 88.93 111 SER A C 1
ATOM 903 O O . SER A 1 111 ? -3.429 -10.757 -10.059 1 88.93 111 SER A O 1
ATOM 905 N N . PHE A 1 112 ? -2.865 -12.221 -11.653 1 90.47 112 PHE A N 1
ATOM 906 C CA . PHE A 1 112 ? -1.663 -12.63 -10.936 1 90.47 112 PHE A CA 1
ATOM 907 C C . PHE A 1 112 ? -0.683 -11.469 -10.817 1 90.47 112 PHE A C 1
ATOM 909 O O . PHE A 1 112 ? -0.159 -11.201 -9.734 1 90.47 112 PHE A O 1
ATOM 916 N N . SER A 1 113 ? -0.498 -10.737 -11.875 1 93.35 113 SER A N 1
ATOM 917 C CA . SER A 1 113 ? 0.417 -9.6 -11.876 1 93.35 113 SER A CA 1
ATOM 918 C C . SER A 1 113 ? -0.078 -8.492 -10.952 1 93.35 113 SER A C 1
ATOM 920 O O . SER A 1 113 ? 0.722 -7.814 -10.304 1 93.35 113 SER A O 1
ATOM 922 N N . GLN A 1 114 ? -1.331 -8.387 -10.893 1 95.39 114 GLN A N 1
ATOM 923 C CA . GLN A 1 114 ? -1.928 -7.39 -10.01 1 95.39 114 GLN A CA 1
ATOM 924 C C .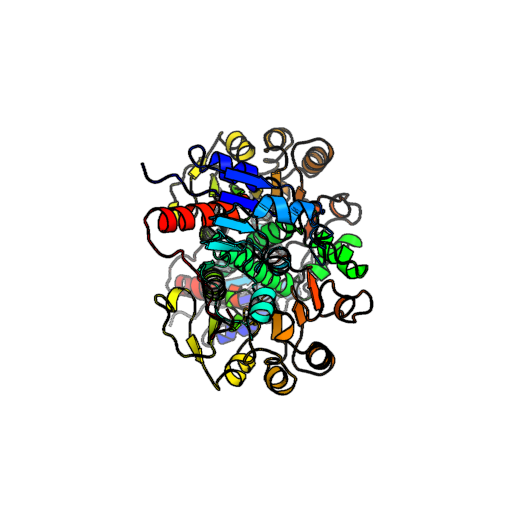 GLN A 1 114 ? -1.66 -7.722 -8.545 1 95.39 114 GLN A C 1
ATOM 926 O O . GLN A 1 114 ? -1.313 -6.84 -7.757 1 95.39 114 GLN A O 1
ATOM 931 N N . LEU A 1 115 ? -1.863 -8.966 -8.213 1 96.29 115 LEU A N 1
ATOM 932 C CA . LEU A 1 115 ? -1.598 -9.386 -6.841 1 96.29 115 LEU A CA 1
ATOM 933 C C . LEU A 1 115 ? -0.163 -9.064 -6.441 1 96.29 115 LEU A C 1
ATOM 935 O O . LEU A 1 115 ? 0.08 -8.545 -5.349 1 96.29 115 LEU A O 1
ATOM 939 N N . MET A 1 116 ? 0.726 -9.282 -7.286 1 96.95 116 MET A N 1
ATOM 940 C CA . MET A 1 116 ? 2.141 -9.087 -6.985 1 96.95 116 MET A CA 1
ATOM 941 C C . MET A 1 116 ? 2.481 -7.602 -6.906 1 96.95 116 MET A C 1
ATOM 943 O O . MET A 1 116 ? 3.319 -7.195 -6.099 1 96.95 116 MET A O 1
ATOM 947 N N . SER A 1 117 ? 1.843 -6.811 -7.745 1 98.02 117 SER A N 1
ATOM 948 C CA . SER A 1 117 ? 2.043 -5.366 -7.686 1 98.02 117 SER A CA 1
ATOM 949 C C . SER A 1 117 ? 1.564 -4.795 -6.355 1 98.02 117 SER A C 1
ATOM 951 O O . SER A 1 117 ? 2.241 -3.958 -5.754 1 98.02 117 SER A O 1
ATOM 953 N N . GLU A 1 118 ? 0.412 -5.256 -5.884 1 98.56 118 GLU A N 1
ATOM 954 C CA . GLU A 1 118 ? -0.106 -4.837 -4.585 1 98.56 118 GLU A CA 1
ATOM 955 C C . GLU A 1 118 ? 0.864 -5.193 -3.463 1 98.56 118 GLU A C 1
ATOM 957 O O . GLU A 1 118 ? 1.119 -4.378 -2.574 1 98.56 118 GLU A O 1
ATOM 962 N N . TYR A 1 119 ? 1.408 -6.355 -3.591 1 98.56 119 TYR A N 1
ATOM 963 C CA . TYR A 1 119 ? 2.352 -6.814 -2.578 1 98.56 119 TYR A CA 1
ATOM 964 C C . TYR A 1 119 ? 3.571 -5.902 -2.515 1 98.56 119 TYR A C 1
ATOM 966 O O . TYR A 1 119 ? 3.942 -5.425 -1.441 1 98.56 119 TYR A O 1
ATOM 974 N N . VAL A 1 120 ? 4.165 -5.61 -3.615 1 98.88 120 VAL A N 1
ATOM 975 C CA . VAL A 1 120 ? 5.411 -4.852 -3.673 1 98.88 120 VAL A CA 1
ATOM 976 C C . VAL A 1 120 ? 5.165 -3.418 -3.208 1 98.88 120 VAL A C 1
ATOM 978 O O . VAL A 1 120 ? 5.881 -2.908 -2.343 1 98.88 120 VAL A O 1
ATOM 981 N N . VAL A 1 121 ? 4.128 -2.808 -3.708 1 98.8 121 VAL A N 1
ATOM 982 C CA . VAL A 1 121 ? 3.812 -1.433 -3.336 1 98.8 121 VAL A CA 1
ATOM 983 C C . VAL A 1 121 ? 3.51 -1.358 -1.841 1 98.8 121 VAL A C 1
ATOM 985 O O . VAL A 1 121 ? 4.02 -0.48 -1.141 1 98.8 121 VAL A O 1
ATOM 988 N N . GLY A 1 122 ? 2.717 -2.308 -1.39 1 98.74 122 GLY A N 1
ATOM 989 C CA . GLY A 1 122 ? 2.387 -2.343 0.025 1 98.74 122 GLY A CA 1
ATOM 990 C C . GLY A 1 122 ? 3.604 -2.506 0.917 1 98.74 122 GLY A C 1
ATOM 991 O O . GLY A 1 122 ? 3.722 -1.834 1.944 1 98.74 122 GLY A O 1
ATOM 992 N N . GLN A 1 123 ? 4.491 -3.369 0.556 1 98.81 123 GLN A N 1
ATOM 993 C CA . GLN A 1 123 ? 5.68 -3.623 1.362 1 98.81 123 GLN A CA 1
ATOM 994 C C . GLN A 1 123 ? 6.6 -2.406 1.384 1 98.81 123 GLN A C 1
ATOM 996 O O . GLN A 1 123 ? 7.205 -2.097 2.412 1 98.81 123 GLN A O 1
ATOM 1001 N N . ILE A 1 124 ? 6.75 -1.712 0.25 1 98.83 124 ILE A N 1
ATOM 1002 C CA . ILE A 1 124 ? 7.57 -0.507 0.204 1 98.83 124 ILE A CA 1
ATOM 1003 C C . ILE A 1 124 ? 6.993 0.546 1.147 1 98.83 124 ILE A C 1
ATOM 1005 O O . ILE A 1 124 ? 7.722 1.137 1.948 1 98.83 124 ILE A O 1
ATOM 1009 N N . ILE A 1 125 ? 5.69 0.724 1.108 1 98.57 125 ILE A N 1
ATOM 1010 C CA . ILE A 1 125 ? 5.038 1.712 1.959 1 98.57 125 ILE A CA 1
ATOM 1011 C C . ILE A 1 125 ? 5.211 1.324 3.426 1 98.57 125 ILE A C 1
ATOM 1013 O O . ILE A 1 125 ? 5.56 2.163 4.26 1 98.57 125 ILE A O 1
ATOM 1017 N N . ALA A 1 126 ? 4.968 0.048 3.717 1 98.29 126 ALA A N 1
ATOM 1018 C CA . ALA A 1 126 ? 5.093 -0.429 5.092 1 98.29 126 ALA A CA 1
ATOM 1019 C C . ALA A 1 126 ? 6.503 -0.194 5.628 1 98.29 126 ALA A C 1
ATOM 1021 O O . ALA A 1 126 ? 6.676 0.218 6.777 1 98.29 126 ALA A O 1
ATOM 1022 N N . HIS A 1 127 ? 7.477 -0.439 4.775 1 97.83 127 HIS A N 1
ATOM 1023 C CA . HIS A 1 127 ? 8.869 -0.254 5.171 1 97.83 127 HIS A CA 1
ATOM 1024 C C . HIS A 1 127 ? 9.188 1.221 5.391 1 97.83 127 HIS A C 1
ATOM 1026 O O . HIS A 1 127 ? 9.774 1.588 6.412 1 97.83 127 HIS A O 1
ATOM 1032 N N . GLU A 1 128 ? 8.831 2.075 4.442 1 97.38 128 GLU A N 1
ATOM 1033 C CA . GLU A 1 128 ? 9.137 3.5 4.515 1 97.38 128 GLU A CA 1
ATOM 1034 C C . GLU A 1 128 ? 8.464 4.148 5.722 1 97.38 128 GLU A C 1
ATOM 1036 O O . GLU A 1 128 ? 9.006 5.085 6.312 1 97.38 128 GLU A O 1
ATOM 1041 N N . ARG A 1 129 ? 7.332 3.583 6.139 1 97.07 129 ARG A N 1
ATOM 1042 C CA . ARG A 1 129 ? 6.542 4.254 7.167 1 97.07 129 ARG A CA 1
ATOM 1043 C C . ARG A 1 129 ? 6.784 3.629 8.537 1 97.07 129 ARG A C 1
ATOM 1045 O O . ARG A 1 129 ? 6.177 4.041 9.528 1 97.07 129 ARG A O 1
ATOM 1052 N N . GLY A 1 130 ? 7.594 2.575 8.613 1 96.52 130 GLY A N 1
ATOM 1053 C CA . GLY A 1 130 ? 7.966 1.972 9.883 1 96.52 130 GLY A CA 1
ATOM 1054 C C . GLY A 1 130 ? 6.808 1.281 10.578 1 96.52 130 GLY A C 1
ATOM 1055 O O . GLY A 1 130 ? 6.647 1.401 11.794 1 96.52 130 GLY A O 1
ATOM 1056 N N . TRP A 1 131 ? 5.957 0.59 9.837 1 96.66 131 TRP A N 1
ATOM 1057 C CA . TRP A 1 131 ? 4.745 0.009 10.406 1 96.66 131 TRP A CA 1
ATOM 1058 C C . TRP A 1 131 ? 5.085 -1.111 11.384 1 96.66 131 TRP A C 1
ATOM 1060 O O . TRP A 1 131 ? 4.335 -1.367 12.329 1 96.66 131 TRP A O 1
ATOM 1070 N N . GLY A 1 132 ? 6.255 -1.817 11.148 1 94.48 132 GLY A N 1
ATOM 1071 C CA . GLY A 1 132 ? 6.715 -2.746 12.167 1 94.48 132 GLY A CA 1
ATOM 1072 C C . GLY A 1 132 ? 6.984 -2.08 13.504 1 94.48 132 GLY A C 1
ATOM 1073 O O . GLY A 1 132 ? 6.57 -2.586 14.549 1 94.48 132 GLY A O 1
ATOM 1074 N N . GLU A 1 133 ? 7.664 -0.965 13.449 1 94.47 133 GLU A N 1
ATOM 1075 C CA . GLU A 1 133 ? 7.941 -0.194 14.658 1 94.47 133 GLU A CA 1
ATOM 1076 C C . GLU A 1 133 ? 6.652 0.316 15.296 1 94.47 133 GLU A C 1
ATOM 1078 O O . GLU A 1 133 ? 6.483 0.238 16.514 1 94.47 133 GLU A O 1
ATOM 1083 N N . ALA A 1 134 ? 5.754 0.84 14.514 1 96.2 134 ALA A N 1
ATOM 1084 C CA . ALA A 1 134 ? 4.476 1.337 15.016 1 96.2 134 ALA A CA 1
ATOM 1085 C C . ALA A 1 134 ? 3.699 0.233 15.727 1 96.2 134 ALA A C 1
ATOM 1087 O O . ALA A 1 134 ? 3.111 0.462 16.787 1 96.2 134 ALA A O 1
ATOM 1088 N N . ALA A 1 135 ? 3.702 -0.948 15.114 1 96.1 135 ALA A N 1
ATOM 1089 C CA . ALA A 1 135 ? 3.001 -2.084 15.705 1 96.1 135 ALA A CA 1
ATOM 1090 C C . ALA A 1 135 ? 3.601 -2.457 17.057 1 96.1 135 ALA A C 1
ATOM 1092 O O . ALA A 1 135 ? 2.872 -2.758 18.005 1 96.1 135 ALA A O 1
ATOM 1093 N N . SER A 1 136 ? 4.906 -2.465 17.104 1 95.08 136 SER A N 1
ATOM 1094 C CA . SER A 1 136 ? 5.583 -2.752 18.365 1 95.08 136 SER A CA 1
ATOM 1095 C C . SER A 1 136 ? 5.214 -1.73 19.435 1 95.08 136 SER A C 1
ATOM 1097 O O . SER A 1 136 ? 4.958 -2.094 20.585 1 95.08 136 SER A O 1
ATOM 1099 N N . LYS A 1 137 ? 5.17 -0.446 19.092 1 96.89 137 LYS A N 1
ATOM 1100 C CA . LYS A 1 137 ? 4.823 0.614 20.034 1 96.89 137 LYS A CA 1
ATOM 1101 C C . LYS A 1 137 ? 3.359 0.516 20.457 1 96.89 137 LYS A C 1
ATOM 1103 O O . LYS A 1 137 ? 3.024 0.772 21.615 1 96.89 137 LYS A O 1
ATOM 1108 N N . GLN A 1 138 ? 2.458 0.154 19.502 1 97.32 138 GLN A N 1
ATOM 1109 C CA . GLN A 1 138 ? 1.062 -0.083 19.853 1 97.32 138 GLN A CA 1
ATOM 1110 C C . GLN A 1 138 ? 0.939 -1.159 20.928 1 97.32 138 GLN A C 1
ATOM 1112 O O . GLN A 1 138 ? 0.184 -1.001 21.889 1 97.32 138 GLN A O 1
ATOM 1117 N N . ALA A 1 139 ? 1.677 -2.251 20.774 1 95.82 139 ALA A N 1
ATOM 1118 C CA . ALA A 1 139 ? 1.623 -3.365 21.717 1 95.82 139 ALA A CA 1
ATOM 1119 C C . ALA A 1 139 ? 2.008 -2.913 23.123 1 95.82 139 ALA A C 1
ATOM 1121 O O . ALA A 1 139 ? 1.599 -3.525 24.112 1 95.82 139 ALA A O 1
ATOM 1122 N N . ASN A 1 140 ? 2.747 -1.814 23.174 1 97.12 140 ASN A N 1
ATOM 1123 C CA . ASN A 1 140 ? 3.19 -1.289 24.461 1 97.12 140 ASN A CA 1
ATOM 1124 C C . ASN A 1 140 ? 2.427 -0.024 24.843 1 97.12 140 ASN A C 1
ATOM 1126 O O . ASN A 1 140 ? 2.795 0.664 25.798 1 97.12 140 ASN A O 1
ATOM 1130 N N . CYS A 1 141 ? 1.414 0.345 24.127 1 97.65 141 CYS A N 1
ATOM 1131 C CA . CYS A 1 141 ? 0.535 1.482 24.376 1 97.65 141 CYS A CA 1
ATOM 1132 C C . CYS A 1 141 ? 1.33 2.779 24.456 1 97.65 141 CYS A C 1
ATOM 1134 O O . CYS A 1 141 ? 1.134 3.577 25.374 1 97.65 141 CYS A O 1
ATOM 1136 N N . VAL A 1 142 ? 2.249 2.953 23.507 1 95.53 142 VAL A N 1
ATOM 1137 C CA . VAL A 1 142 ? 3.127 4.118 23.487 1 95.53 142 VAL A CA 1
ATOM 1138 C C . VAL A 1 142 ? 2.827 4.971 22.257 1 95.53 142 VAL A C 1
ATOM 1140 O O . VAL A 1 142 ? 2.872 4.48 21.126 1 95.53 142 VAL A O 1
ATOM 1143 N N . TRP A 1 143 ? 2.542 6.201 22.506 1 94.43 143 TRP A N 1
ATOM 1144 C CA . TRP A 1 143 ? 2.416 7.162 21.415 1 94.43 143 TRP A CA 1
ATOM 1145 C C . TRP A 1 143 ? 3.785 7.545 20.865 1 94.43 143 TRP A C 1
ATOM 1147 O O . TRP A 1 143 ? 4.483 8.38 21.446 1 94.43 143 TRP A O 1
ATOM 1157 N N . TYR A 1 144 ? 4.185 6.954 19.755 1 89.75 144 TYR A N 1
ATOM 1158 C CA . TYR A 1 144 ? 5.525 7.104 19.199 1 89.75 144 TYR A CA 1
ATOM 1159 C C . TYR A 1 144 ? 5.482 7.843 17.867 1 89.75 144 TYR A C 1
ATOM 1161 O O . TYR A 1 144 ? 5.084 7.275 16.847 1 89.75 144 TYR A O 1
ATOM 1169 N N . HIS A 1 145 ? 5.902 9.032 17.855 1 88.53 145 HIS A N 1
ATOM 1170 C CA . HIS A 1 145 ? 5.925 9.857 16.652 1 88.53 145 HIS A CA 1
ATOM 1171 C C . HIS A 1 145 ? 7.344 10.301 16.315 1 88.53 145 HIS A C 1
ATOM 1173 O O . HIS A 1 145 ? 7.636 11.499 16.296 1 88.53 145 HIS A O 1
ATOM 1179 N N . SER A 1 146 ? 8.175 9.36 16.092 1 87.14 146 SER A N 1
ATOM 1180 C CA . SER A 1 146 ? 9.585 9.599 15.797 1 87.14 146 SER A CA 1
ATOM 1181 C C . SER A 1 146 ? 10.101 8.628 14.741 1 87.14 146 SER A C 1
ATOM 1183 O O . SER A 1 146 ? 9.345 7.798 14.23 1 87.14 146 SER A O 1
ATOM 1185 N N . GLY A 1 147 ? 11.318 8.875 14.328 1 87.27 147 GLY A N 1
ATOM 1186 C CA . GLY A 1 147 ? 11.915 7.994 13.336 1 87.27 147 GLY A CA 1
ATOM 1187 C C . GLY A 1 147 ? 11.138 7.95 12.033 1 87.27 147 GLY A C 1
ATOM 1188 O O . GLY A 1 147 ? 10.661 8.98 11.554 1 87.27 147 GLY A O 1
ATOM 1189 N N . ARG A 1 148 ? 10.98 6.701 11.46 1 88.6 148 ARG A N 1
ATOM 1190 C CA . ARG A 1 148 ? 10.324 6.517 10.169 1 88.6 148 ARG A CA 1
ATOM 1191 C C . ARG A 1 148 ? 8.816 6.715 10.289 1 88.6 148 ARG A C 1
ATOM 1193 O O . ARG A 1 148 ? 8.126 6.887 9.282 1 88.6 148 ARG A O 1
ATOM 1200 N N . VAL A 1 149 ? 8.372 6.656 11.544 1 90.2 149 VAL A N 1
ATOM 1201 C CA . VAL A 1 149 ? 6.941 6.859 11.745 1 90.2 149 VAL A CA 1
ATOM 1202 C C . VAL A 1 149 ? 6.587 8.324 11.501 1 90.2 149 VAL A C 1
ATOM 1204 O O . VAL A 1 149 ? 5.505 8.632 10.995 1 90.2 149 VAL A O 1
ATOM 1207 N N . ALA A 1 150 ? 7.564 9.2 11.745 1 87.41 150 ALA A N 1
ATOM 1208 C CA . ALA A 1 150 ? 7.302 10.633 11.633 1 87.41 150 ALA A CA 1
ATOM 1209 C C . ALA A 1 150 ? 8.027 11.23 10.43 1 87.41 150 ALA A C 1
ATOM 1211 O O . ALA A 1 150 ? 7.691 12.328 9.978 1 87.41 150 ALA A O 1
ATOM 1212 N N . THR A 1 151 ? 9.109 10.573 10.038 1 87.92 151 THR A N 1
ATOM 1213 C CA . THR A 1 151 ? 9.926 11.041 8.924 1 87.92 151 THR A CA 1
ATOM 1214 C C . THR A 1 151 ? 10.129 9.929 7.898 1 87.92 151 THR A C 1
ATOM 1216 O O . THR A 1 151 ? 10.851 8.963 8.157 1 87.92 151 THR A O 1
ATOM 1219 N N . TYR A 1 152 ? 9.422 10.009 6.907 1 91.25 152 TYR A N 1
ATOM 1220 C CA . TYR A 1 152 ? 9.456 8.969 5.885 1 91.25 152 TYR A CA 1
ATOM 1221 C C . TYR A 1 152 ? 9.527 9.579 4.49 1 91.25 152 TYR A C 1
ATOM 1223 O O . TYR A 1 152 ? 9.196 10.752 4.3 1 91.25 152 TYR A O 1
ATOM 1231 N N . ARG A 1 153 ? 10.037 8.838 3.58 1 92.91 153 ARG A N 1
ATOM 1232 C CA . ARG A 1 153 ? 10.026 9.193 2.164 1 92.91 153 ARG A CA 1
ATOM 1233 C C . ARG A 1 153 ? 8.736 8.732 1.494 1 92.91 153 ARG A C 1
ATOM 1235 O O . ARG A 1 153 ? 8.209 7.666 1.818 1 92.91 153 ARG A O 1
ATOM 1242 N N . SER A 1 154 ? 8.224 9.518 0.603 1 95.97 154 SER A N 1
ATOM 1243 C CA . SER A 1 154 ? 7.111 9.145 -0.264 1 95.97 154 SER A CA 1
ATOM 1244 C C . SER A 1 154 ? 7.593 8.339 -1.466 1 95.97 154 SER A C 1
ATOM 1246 O O . SER A 1 154 ? 8.779 8.364 -1.802 1 95.97 154 SER A O 1
ATOM 1248 N N . LEU A 1 155 ? 6.689 7.591 -2.09 1 97.92 155 LEU A N 1
ATOM 1249 C CA . LEU A 1 155 ? 7.015 6.842 -3.299 1 97.92 155 LEU A CA 1
ATOM 1250 C C . LEU A 1 155 ? 7.563 7.768 -4.38 1 97.92 155 LEU A C 1
ATOM 1252 O O . LEU A 1 155 ? 8.422 7.368 -5.169 1 97.92 155 LEU A O 1
ATOM 1256 N N . ARG A 1 156 ? 7.138 9.006 -4.405 1 95.87 156 ARG A N 1
ATOM 1257 C CA . ARG A 1 156 ? 7.593 9.947 -5.422 1 95.87 156 ARG A CA 1
ATOM 1258 C C . ARG A 1 156 ? 9.045 10.35 -5.185 1 95.87 156 ARG A C 1
ATOM 1260 O O . ARG A 1 156 ? 9.681 10.943 -6.059 1 95.87 156 ARG A O 1
ATOM 1267 N N . ASP A 1 157 ? 9.531 10.064 -3.971 1 95.32 157 ASP A N 1
ATOM 1268 C CA . ASP A 1 157 ? 10.866 10.508 -3.582 1 95.32 157 ASP A CA 1
ATOM 1269 C C . ASP A 1 157 ? 11.893 9.395 -3.775 1 95.32 157 ASP A C 1
ATOM 1271 O O . ASP A 1 157 ? 13.086 9.596 -3.538 1 95.32 157 ASP A O 1
ATOM 1275 N N . ILE A 1 158 ? 11.447 8.201 -4.203 1 97.61 158 ILE A N 1
ATOM 1276 C CA . ILE A 1 158 ? 12.385 7.084 -4.235 1 97.61 158 ILE A CA 1
ATOM 1277 C C . ILE A 1 158 ? 12.47 6.521 -5.652 1 97.61 158 ILE A C 1
ATOM 1279 O O . ILE A 1 158 ? 11.6 6.787 -6.485 1 97.61 158 ILE A O 1
ATOM 1283 N N . THR A 1 159 ? 13.556 5.794 -5.923 1 98.78 159 THR A N 1
ATOM 1284 C CA . THR A 1 159 ? 13.803 5.082 -7.172 1 98.78 159 THR A CA 1
ATOM 1285 C C . THR A 1 159 ? 13.721 3.573 -6.961 1 98.78 159 THR A C 1
ATOM 1287 O O . THR A 1 159 ? 14.378 3.029 -6.071 1 98.78 159 THR A O 1
ATOM 1290 N N . VAL A 1 160 ? 12.897 2.947 -7.762 1 98.85 160 VAL A N 1
ATOM 1291 C CA . VAL A 1 160 ? 12.727 1.501 -7.668 1 98.85 160 VAL A CA 1
ATOM 1292 C C . VAL A 1 160 ? 13.228 0.837 -8.948 1 98.85 160 VAL A C 1
ATOM 1294 O O . VAL A 1 160 ? 12.828 1.218 -10.051 1 98.85 160 VAL A O 1
ATOM 1297 N N . ALA A 1 161 ? 14.108 -0.103 -8.776 1 98.69 161 ALA A N 1
ATOM 1298 C CA . ALA A 1 161 ? 14.552 -0.918 -9.904 1 98.69 161 ALA A CA 1
ATOM 1299 C C . ALA A 1 161 ? 13.78 -2.233 -9.967 1 98.69 161 ALA A C 1
ATOM 1301 O O . ALA A 1 161 ? 13.671 -2.945 -8.966 1 98.69 161 ALA A O 1
ATOM 1302 N N . LEU A 1 162 ? 13.284 -2.496 -11.115 1 97.95 162 LEU A N 1
ATOM 1303 C CA . LEU A 1 162 ? 12.612 -3.765 -11.376 1 97.95 162 LEU A CA 1
ATOM 1304 C C . LEU A 1 162 ? 13.499 -4.689 -12.203 1 97.95 162 LEU A C 1
ATOM 1306 O O . LEU A 1 162 ? 13.729 -4.438 -13.389 1 97.95 162 LEU A O 1
ATOM 1310 N N . LEU A 1 163 ? 14.031 -5.726 -11.494 1 97.49 163 LEU A N 1
ATOM 1311 C CA . LEU A 1 163 ? 14.796 -6.746 -12.203 1 97.49 163 LEU A CA 1
ATOM 1312 C C . LEU A 1 163 ? 13.872 -7.811 -12.785 1 97.49 163 LEU A C 1
ATOM 1314 O O . LEU A 1 163 ? 13.338 -8.645 -12.05 1 97.49 163 LEU A O 1
ATOM 1318 N N . GLY A 1 164 ? 13.764 -7.87 -14.048 1 94.1 164 GLY A N 1
ATOM 1319 C CA . GLY A 1 164 ? 12.719 -8.594 -14.754 1 94.1 164 GLY A CA 1
ATOM 1320 C C . GLY A 1 164 ? 11.56 -7.71 -15.175 1 94.1 164 GLY A C 1
ATOM 1321 O O . GLY A 1 164 ? 10.849 -7.165 -14.328 1 94.1 164 GLY A O 1
ATOM 1322 N N . PHE A 1 165 ? 11.378 -7.61 -16.429 1 92.17 165 PHE A N 1
ATOM 1323 C CA . PHE A 1 165 ? 10.405 -6.642 -16.92 1 92.17 165 PHE A CA 1
ATOM 1324 C C . PHE A 1 165 ? 9.409 -7.306 -17.863 1 92.17 165 PHE A C 1
ATOM 1326 O O . PHE A 1 165 ? 9.171 -6.816 -18.969 1 92.17 165 PHE A O 1
ATOM 1333 N N . GLY A 1 166 ? 8.972 -8.459 -17.45 1 88.86 166 GLY A N 1
ATOM 1334 C CA . GLY A 1 166 ? 7.829 -9.103 -18.077 1 88.86 166 GLY A CA 1
ATOM 1335 C C . GLY A 1 166 ? 6.498 -8.553 -17.599 1 88.86 166 GLY A C 1
ATOM 1336 O O . GLY A 1 166 ? 6.397 -7.375 -17.248 1 88.86 166 GLY A O 1
ATOM 1337 N N . GLN A 1 167 ? 5.486 -9.342 -17.615 1 87.96 167 GLN A N 1
ATOM 1338 C CA . GLN A 1 167 ? 4.139 -8.917 -17.249 1 87.96 167 GLN A CA 1
ATOM 1339 C C . GLN A 1 167 ? 4.088 -8.435 -15.802 1 87.96 167 GLN A C 1
ATOM 1341 O O . GLN A 1 167 ? 3.499 -7.392 -15.51 1 87.96 167 GLN A O 1
ATOM 1346 N N . ILE A 1 168 ? 4.751 -9.213 -14.952 1 92.62 168 ILE A N 1
ATOM 1347 C CA . ILE A 1 168 ? 4.731 -8.88 -13.532 1 92.62 168 ILE A CA 1
ATOM 1348 C C . ILE A 1 168 ? 5.492 -7.577 -13.296 1 92.62 168 ILE A C 1
ATOM 1350 O O . ILE A 1 168 ? 4.978 -6.658 -12.655 1 92.62 168 ILE A O 1
ATOM 1354 N N . GLY A 1 169 ? 6.715 -7.446 -13.831 1 94.83 169 GLY A N 1
ATOM 1355 C CA . GLY A 1 169 ? 7.51 -6.237 -13.689 1 94.83 169 GLY A CA 1
ATOM 1356 C C . GLY A 1 169 ? 6.817 -5 -14.227 1 94.83 169 GLY A C 1
ATOM 1357 O O . GLY A 1 169 ? 6.841 -3.943 -13.593 1 94.83 169 GLY A O 1
ATOM 1358 N N . GLN A 1 170 ? 6.173 -5.16 -15.338 1 94.78 170 GLN A N 1
ATOM 1359 C CA . GLN A 1 170 ? 5.488 -4.032 -15.961 1 94.78 170 GLN A CA 1
ATOM 1360 C C . GLN A 1 170 ? 4.294 -3.583 -15.124 1 94.78 170 GLN A C 1
ATOM 1362 O O . GLN A 1 170 ? 4.04 -2.384 -14.989 1 94.78 170 GLN A O 1
ATOM 1367 N N . GLU A 1 171 ? 3.585 -4.57 -14.594 1 95.32 171 GLU A N 1
ATOM 1368 C CA . GLU A 1 171 ? 2.443 -4.213 -13.758 1 95.32 171 GLU A CA 1
ATOM 1369 C C . GLU A 1 171 ? 2.892 -3.507 -12.482 1 95.32 171 GLU A C 1
ATOM 1371 O O . GLU A 1 171 ? 2.267 -2.535 -12.052 1 95.32 171 GLU A O 1
ATOM 1376 N N . ILE A 1 172 ? 3.983 -3.936 -11.882 1 97.74 172 ILE A N 1
ATOM 1377 C CA . ILE A 1 172 ? 4.538 -3.269 -10.709 1 97.74 172 ILE A CA 1
ATOM 1378 C C . ILE A 1 172 ? 4.971 -1.852 -11.077 1 97.74 172 ILE A C 1
ATOM 1380 O O . ILE A 1 172 ? 4.696 -0.901 -10.341 1 97.74 172 ILE A O 1
ATOM 1384 N N . GLY A 1 173 ? 5.638 -1.759 -12.219 1 97.71 173 GLY A N 1
ATOM 1385 C CA . GLY A 1 173 ? 6.053 -0.451 -12.7 1 97.71 173 GLY A CA 1
ATOM 1386 C C . GLY A 1 173 ? 4.896 0.514 -12.878 1 97.71 173 GLY A C 1
ATOM 1387 O O . GLY A 1 173 ? 4.969 1.666 -12.444 1 97.71 173 GLY A O 1
ATOM 1388 N N . ARG A 1 174 ? 3.838 0.038 -13.489 1 96.85 174 ARG A N 1
ATOM 1389 C CA . ARG A 1 174 ? 2.65 0.861 -13.692 1 96.85 174 ARG A CA 1
ATOM 1390 C C . ARG A 1 174 ? 2.089 1.351 -12.361 1 96.85 174 ARG A C 1
ATOM 1392 O O . ARG A 1 174 ? 1.741 2.525 -12.222 1 96.85 174 ARG A O 1
ATOM 1399 N N . ALA A 1 175 ? 1.976 0.469 -11.435 1 97.58 175 ALA A N 1
ATOM 1400 C CA . ALA A 1 175 ? 1.445 0.818 -10.12 1 97.58 175 ALA A CA 1
ATOM 1401 C C . ALA A 1 175 ? 2.319 1.864 -9.435 1 97.58 175 ALA A C 1
ATOM 1403 O O . ALA A 1 175 ? 1.811 2.854 -8.903 1 97.58 175 ALA A O 1
ATOM 1404 N N . LEU A 1 176 ? 3.592 1.668 -9.469 1 98.37 176 LEU A N 1
ATOM 1405 C CA . LEU A 1 176 ? 4.529 2.597 -8.847 1 98.37 176 LEU A CA 1
ATOM 1406 C C . LEU A 1 176 ? 4.466 3.965 -9.519 1 98.37 176 LEU A C 1
ATOM 1408 O O . LEU A 1 176 ? 4.498 4.995 -8.843 1 98.37 176 LEU A O 1
ATOM 1412 N N . LYS A 1 177 ? 4.315 3.967 -10.806 1 97.41 177 LYS A N 1
ATOM 1413 C CA . LYS A 1 177 ? 4.233 5.214 -11.562 1 97.41 177 LYS A CA 1
ATOM 1414 C C . LYS A 1 177 ? 2.975 5.997 -11.196 1 97.41 177 LYS A C 1
ATOM 1416 O O . LYS A 1 177 ? 2.977 7.23 -11.219 1 97.41 177 LYS A O 1
ATOM 1421 N N . SER A 1 178 ? 1.924 5.27 -10.858 1 95.83 178 SER A N 1
ATOM 1422 C CA . SER A 1 178 ? 0.692 5.939 -10.454 1 95.83 178 SER A CA 1
ATOM 1423 C C . SER A 1 178 ? 0.891 6.737 -9.17 1 95.83 178 SER A C 1
ATOM 1425 O O . SER A 1 178 ? 0.106 7.637 -8.864 1 95.83 178 SER A O 1
ATOM 1427 N N . PHE A 1 179 ? 1.898 6.436 -8.421 1 97.1 179 PHE A N 1
ATOM 1428 C CA . PHE A 1 179 ? 2.268 7.192 -7.23 1 97.1 179 PHE A CA 1
ATOM 1429 C C . PHE A 1 179 ? 3.437 8.125 -7.522 1 97.1 179 PHE A C 1
ATOM 1431 O O . PHE A 1 179 ? 4.094 8.613 -6.599 1 97.1 179 PHE A O 1
ATOM 1438 N N . LYS A 1 180 ? 3.789 8.244 -8.768 1 96.28 180 LYS A N 1
ATOM 1439 C CA . LYS A 1 180 ? 4.816 9.159 -9.256 1 96.28 180 LYS A CA 1
ATOM 1440 C C . LYS A 1 180 ? 6.207 8.706 -8.824 1 96.28 180 LYS A C 1
ATOM 1442 O O . LYS A 1 180 ? 7.093 9.532 -8.599 1 96.28 180 LYS A O 1
ATOM 1447 N N . CYS A 1 181 ? 6.377 7.429 -8.616 1 97.99 181 CYS A N 1
ATOM 1448 C CA . CYS A 1 181 ? 7.664 6.837 -8.269 1 97.99 181 CYS A CA 1
ATOM 1449 C C . CYS A 1 181 ? 8.594 6.807 -9.476 1 97.99 181 CYS A C 1
ATOM 1451 O O . CYS A 1 181 ? 8.145 6.605 -10.606 1 97.99 181 CYS A O 1
ATOM 1453 N N . HIS A 1 182 ? 9.905 7.058 -9.26 1 98.37 182 HIS A N 1
ATOM 1454 C CA . HIS A 1 182 ? 10.891 6.846 -10.313 1 98.37 182 HIS A CA 1
ATOM 1455 C C . HIS A 1 182 ? 11.222 5.365 -10.468 1 98.37 182 HIS A C 1
ATOM 1457 O O . HIS A 1 182 ? 11.641 4.715 -9.508 1 98.37 182 HIS A O 1
ATOM 1463 N N . VAL A 1 183 ? 11.035 4.803 -11.71 1 98.42 183 VAL A N 1
ATOM 1464 C CA . VAL A 1 183 ? 11.134 3.361 -11.909 1 98.42 183 VAL A CA 1
ATOM 1465 C C . VAL A 1 183 ? 12.186 3.057 -12.974 1 98.42 183 VAL A C 1
ATOM 1467 O O . VAL A 1 183 ? 12.14 3.609 -14.076 1 98.42 183 VAL A O 1
ATOM 1470 N N . LEU A 1 184 ? 13.139 2.237 -12.609 1 97.74 184 LEU A N 1
ATOM 1471 C CA . LEU A 1 184 ? 14.117 1.693 -13.545 1 97.74 184 LEU A CA 1
ATOM 1472 C C . LEU A 1 184 ? 13.814 0.231 -13.858 1 97.74 184 LEU A C 1
ATOM 1474 O O . LEU A 1 184 ? 13.563 -0.564 -12.949 1 97.74 184 LEU A O 1
ATOM 1478 N N . ALA A 1 185 ? 13.777 -0.105 -15.075 1 96.25 185 ALA A N 1
ATOM 1479 C CA . ALA A 1 185 ? 13.588 -1.49 -15.498 1 96.25 185 ALA A CA 1
ATOM 1480 C C . ALA A 1 185 ? 14.909 -2.113 -15.941 1 96.25 185 ALA A C 1
ATOM 1482 O O . ALA A 1 185 ? 15.757 -1.435 -16.525 1 96.25 185 ALA A O 1
ATOM 1483 N N . TYR A 1 186 ? 15.041 -3.387 -15.592 1 95.03 186 TYR A N 1
ATOM 1484 C CA . TYR A 1 186 ? 16.199 -4.151 -16.042 1 95.03 186 TYR A CA 1
ATOM 1485 C C . TYR A 1 186 ? 15.775 -5.497 -16.616 1 95.03 186 TYR A C 1
ATOM 1487 O O . TYR A 1 186 ? 14.918 -6.178 -16.049 1 95.03 186 TYR A O 1
ATOM 1495 N N . SER A 1 187 ? 16.302 -5.818 -17.725 1 91.13 187 SER A N 1
ATOM 1496 C CA . SER A 1 187 ? 16.162 -7.146 -18.314 1 91.13 187 SER A CA 1
ATOM 1497 C C . SER A 1 187 ? 17.487 -7.64 -18.885 1 91.13 187 SER A C 1
ATOM 1499 O O . SER A 1 187 ? 18.377 -6.841 -19.182 1 91.13 187 SER A O 1
ATOM 1501 N N . LEU A 1 188 ? 17.585 -8.933 -18.961 1 82.22 188 LEU A N 1
ATOM 1502 C CA . LEU A 1 188 ? 18.81 -9.497 -19.517 1 82.22 188 LEU A CA 1
ATOM 1503 C C . LEU A 1 188 ? 18.956 -9.134 -20.991 1 82.22 188 LEU A C 1
ATOM 1505 O O . LEU A 1 188 ? 20.06 -8.84 -21.455 1 82.22 188 LEU A O 1
ATOM 1509 N N . THR A 1 189 ? 17.79 -9.194 -21.669 1 78.69 189 THR A N 1
ATOM 1510 C CA . THR A 1 189 ? 17.835 -8.879 -23.093 1 78.69 189 THR A CA 1
ATOM 1511 C C . THR A 1 189 ? 17.135 -7.553 -23.376 1 78.69 189 THR A C 1
ATOM 1513 O O . THR A 1 189 ? 16.175 -7.193 -22.692 1 78.69 189 THR A O 1
ATOM 1516 N N . ALA A 1 190 ? 17.698 -6.868 -24.299 1 73.02 190 ALA A N 1
ATOM 1517 C CA . ALA A 1 190 ? 17.098 -5.602 -24.712 1 73.02 190 ALA A CA 1
ATOM 1518 C C . ALA A 1 190 ? 15.762 -5.832 -25.412 1 73.02 190 ALA A C 1
ATOM 1520 O O . ALA A 1 190 ? 15.65 -6.698 -26.283 1 73.02 190 ALA A O 1
ATOM 1521 N N . HIS A 1 191 ? 14.708 -5.428 -24.75 1 71.34 191 HIS A N 1
ATOM 1522 C CA . HIS A 1 191 ? 13.431 -5.364 -25.452 1 71.34 191 HIS A CA 1
ATOM 1523 C C . HIS A 1 191 ? 12.709 -4.052 -25.163 1 71.34 191 HIS A C 1
ATOM 1525 O O . HIS A 1 191 ? 12.996 -3.387 -24.165 1 71.34 191 HIS A O 1
ATOM 1531 N N . SER A 1 192 ? 12.151 -3.401 -26.164 1 66.62 192 SER A N 1
ATOM 1532 C CA . SER A 1 192 ? 11.383 -2.177 -25.959 1 66.62 192 SER A CA 1
ATOM 1533 C C . SER A 1 192 ? 9.899 -2.479 -25.779 1 66.62 192 SER A C 1
ATOM 1535 O O . SER A 1 192 ? 9.165 -2.619 -26.759 1 66.62 192 SER A O 1
ATOM 1537 N N . PRO A 1 193 ? 9.586 -2.772 -24.551 1 66.34 193 PRO A N 1
ATOM 1538 C CA . PRO A 1 193 ? 8.16 -3.064 -24.389 1 66.34 193 PRO A CA 1
ATOM 1539 C C . PRO A 1 193 ? 7.27 -1.876 -24.749 1 66.34 193 PRO A C 1
ATOM 1541 O O . PRO A 1 193 ? 7.664 -0.723 -24.555 1 66.34 193 PRO A O 1
ATOM 1544 N N . THR A 1 194 ? 6.244 -2.113 -25.577 1 69.15 194 THR A N 1
ATOM 1545 C CA . THR A 1 194 ? 5.241 -1.094 -25.868 1 69.15 194 THR A CA 1
ATOM 1546 C C . THR A 1 194 ? 4.717 -0.467 -24.579 1 69.15 194 THR A C 1
ATOM 1548 O O . THR A 1 194 ? 4.335 -1.178 -23.647 1 69.15 194 THR A O 1
ATOM 1551 N N . GLY A 1 195 ? 4.836 0.869 -24.419 1 77.03 195 GLY A N 1
ATOM 1552 C CA . GLY A 1 195 ? 4.281 1.59 -23.284 1 77.03 195 GLY A CA 1
ATOM 1553 C C . GLY A 1 195 ? 5.239 1.682 -22.111 1 77.03 195 GLY A C 1
ATOM 1554 O O . GLY A 1 195 ? 4.81 1.784 -20.96 1 77.03 195 GLY A O 1
ATOM 1555 N N . LEU A 1 196 ? 6.526 1.526 -22.517 1 80.52 196 LEU A N 1
ATOM 1556 C CA . LEU A 1 196 ? 7.567 1.589 -21.497 1 80.52 196 LEU A CA 1
ATOM 1557 C C . LEU A 1 196 ? 7.354 2.786 -20.576 1 80.52 196 LEU A C 1
ATOM 1559 O O . LEU A 1 196 ? 7.484 2.667 -19.355 1 80.52 196 LEU A O 1
ATOM 1563 N N . HIS A 1 197 ? 6.896 3.927 -21.053 1 83.72 197 HIS A N 1
ATOM 1564 C CA . HIS A 1 197 ? 6.766 5.156 -20.278 1 83.72 197 HIS A CA 1
ATOM 1565 C C . HIS A 1 197 ? 5.669 5.031 -19.226 1 83.72 197 HIS A C 1
ATOM 1567 O O . HIS A 1 197 ? 5.675 5.756 -18.228 1 83.72 197 HIS A O 1
ATOM 1573 N N . GLN A 1 198 ? 4.812 4.122 -19.462 1 90.25 198 GLN A N 1
ATOM 1574 C CA . GLN A 1 198 ? 3.719 3.918 -18.517 1 90.25 198 GLN A CA 1
ATOM 1575 C C . GLN A 1 198 ? 4.171 3.075 -17.327 1 90.25 198 GLN A C 1
ATOM 1577 O O . GLN A 1 198 ? 3.531 3.087 -16.274 1 90.25 198 GLN A O 1
ATOM 1582 N N . CYS A 1 199 ? 5.311 2.408 -17.6 1 94.62 199 CYS A N 1
ATOM 1583 C CA . CYS A 1 199 ? 5.679 1.436 -16.577 1 94.62 199 CYS A CA 1
ATOM 1584 C C . CYS A 1 199 ? 7.086 1.699 -16.055 1 94.62 199 CYS A C 1
ATOM 1586 O O . CYS A 1 199 ? 7.474 1.171 -15.011 1 94.62 199 CYS A O 1
ATOM 1588 N N . ALA A 1 200 ? 7.881 2.533 -16.752 1 96.28 200 ALA A N 1
ATOM 1589 C CA . ALA A 1 200 ? 9.245 2.803 -16.305 1 96.28 200 ALA A CA 1
ATOM 1590 C C . ALA A 1 200 ? 9.766 4.112 -16.891 1 96.28 200 ALA A C 1
ATOM 1592 O O . ALA A 1 200 ? 9.258 4.589 -17.908 1 96.28 200 ALA A O 1
ATOM 1593 N N . ASP A 1 201 ? 10.75 4.665 -16.246 1 96.65 201 ASP A N 1
ATOM 1594 C CA . ASP A 1 201 ? 11.379 5.898 -16.707 1 96.65 201 ASP A CA 1
ATOM 1595 C C . ASP A 1 201 ? 12.6 5.601 -17.575 1 96.65 201 ASP A C 1
ATOM 1597 O O . ASP A 1 201 ? 12.976 6.411 -18.424 1 96.65 201 ASP A O 1
ATOM 1601 N N . ALA A 1 202 ? 13.214 4.491 -17.307 1 94.18 202 ALA A N 1
ATOM 1602 C CA . ALA A 1 202 ? 14.367 4.033 -18.078 1 94.18 202 ALA A CA 1
ATOM 1603 C C . ALA A 1 202 ? 14.428 2.509 -18.121 1 94.18 202 ALA A C 1
ATOM 1605 O O . ALA A 1 202 ? 13.898 1.835 -17.234 1 94.18 202 ALA A O 1
ATOM 1606 N N . HIS A 1 203 ? 14.99 1.915 -19.115 1 93.98 203 HIS A N 1
ATOM 1607 C CA . HIS A 1 203 ? 15.16 0.478 -19.298 1 93.98 203 HIS A CA 1
ATOM 1608 C C . HIS A 1 203 ? 16.622 0.123 -19.548 1 93.98 203 HIS A C 1
ATOM 1610 O O . HIS A 1 203 ? 17.214 0.57 -20.533 1 93.98 203 HIS A O 1
ATOM 1616 N N . TYR A 1 204 ? 17.141 -0.634 -18.681 1 92.91 204 TYR A N 1
ATOM 1617 C CA . TYR A 1 204 ? 18.527 -1.086 -18.735 1 92.91 204 TYR A CA 1
ATOM 1618 C C . TYR A 1 204 ? 18.607 -2.557 -19.125 1 92.91 204 TYR A C 1
ATOM 1620 O O . TYR A 1 204 ? 17.637 -3.302 -18.964 1 92.91 204 TYR A O 1
ATOM 1628 N N . HIS A 1 205 ? 19.769 -2.936 -19.656 1 90.52 205 HIS A N 1
ATOM 1629 C CA . HIS A 1 205 ? 19.919 -4.331 -20.057 1 90.52 205 HIS A CA 1
ATOM 1630 C C . HIS A 1 205 ? 21.379 -4.768 -19.992 1 90.52 205 HIS A C 1
ATOM 1632 O O . HIS A 1 205 ? 22.273 -3.937 -19.82 1 90.52 205 HIS A O 1
ATOM 1638 N N . GLY A 1 206 ? 21.593 -6.029 -19.992 1 85.28 206 GLY A N 1
ATOM 1639 C CA . GLY A 1 206 ? 22.922 -6.61 -20.093 1 85.28 206 GLY A CA 1
ATOM 1640 C C . GLY A 1 206 ? 23.822 -6.246 -18.927 1 85.28 206 GLY A C 1
ATOM 1641 O O . GLY A 1 206 ? 23.449 -6.429 -17.767 1 85.28 206 GLY A O 1
ATOM 1642 N N . ASP A 1 207 ? 24.931 -5.494 -19.21 1 87.65 207 ASP A N 1
ATOM 1643 C CA . ASP A 1 207 ? 25.999 -5.27 -18.24 1 87.65 207 ASP A CA 1
ATOM 1644 C C . ASP A 1 207 ? 25.704 -4.052 -17.369 1 87.65 207 ASP A C 1
ATOM 1646 O O . ASP A 1 207 ? 26.555 -3.617 -16.591 1 87.65 207 ASP A O 1
ATOM 1650 N N . SER A 1 208 ? 24.484 -3.657 -17.367 1 94.54 208 SER A N 1
ATOM 1651 C CA . SER A 1 208 ? 24.16 -2.423 -16.659 1 94.54 208 SER A CA 1
ATOM 1652 C C . SER A 1 208 ? 23.578 -2.714 -15.279 1 94.54 208 SER A C 1
ATOM 1654 O O . SER A 1 208 ? 23.064 -1.812 -14.614 1 94.54 208 SER A O 1
ATOM 1656 N N . LEU A 1 209 ? 23.615 -3.931 -14.863 1 95.99 209 LEU A N 1
ATOM 1657 C CA . LEU A 1 209 ? 22.989 -4.309 -13.6 1 95.99 209 LEU A CA 1
ATOM 1658 C C . LEU A 1 209 ? 23.63 -3.567 -12.432 1 95.99 209 LEU A C 1
ATOM 1660 O O . LEU A 1 209 ? 22.929 -3.07 -11.547 1 95.99 209 LEU A O 1
ATOM 1664 N N . ALA A 1 210 ? 24.922 -3.454 -12.447 1 96.91 210 ALA A N 1
ATOM 1665 C CA . ALA A 1 210 ? 25.626 -2.752 -11.377 1 96.91 210 ALA A CA 1
ATOM 1666 C C . ALA A 1 210 ? 25.174 -1.297 -11.285 1 96.91 210 ALA A C 1
ATOM 1668 O O . ALA A 1 210 ? 24.987 -0.767 -10.187 1 96.91 210 ALA A O 1
ATOM 1669 N N . THR A 1 211 ? 24.984 -0.675 -12.431 1 97.07 211 THR A N 1
ATOM 1670 C CA . THR A 1 211 ? 24.529 0.71 -12.485 1 97.07 211 THR A CA 1
ATOM 1671 C C . THR A 1 211 ? 23.125 0.842 -11.902 1 97.07 211 THR A C 1
ATOM 1673 O O . THR A 1 211 ? 22.867 1.73 -11.087 1 97.07 211 THR A O 1
ATOM 1676 N N . VAL A 1 212 ? 22.292 -0.017 -12.261 1 97.47 212 VAL A N 1
ATOM 1677 C CA . VAL A 1 212 ? 20.911 -0.008 -11.788 1 97.47 212 VAL A CA 1
ATOM 1678 C C . VAL A 1 212 ? 20.882 -0.182 -10.272 1 97.47 212 VAL A C 1
ATOM 1680 O O . VAL A 1 212 ? 20.143 0.517 -9.575 1 97.47 212 VAL A O 1
ATOM 1683 N N . MET A 1 213 ? 21.73 -1.024 -9.799 1 97.88 213 MET A N 1
ATOM 1684 C CA . MET A 1 213 ? 21.825 -1.292 -8.366 1 97.88 213 MET A CA 1
ATOM 1685 C C . MET A 1 213 ? 22.271 -0.047 -7.607 1 97.88 213 MET A C 1
ATOM 1687 O O . MET A 1 213 ? 21.737 0.258 -6.54 1 97.88 213 MET A O 1
ATOM 1691 N N . SER A 1 214 ? 23.151 0.709 -8.111 1 98.07 214 SER A N 1
ATOM 1692 C CA . SER A 1 214 ? 23.765 1.845 -7.431 1 98.07 214 SER A CA 1
ATOM 1693 C C . SER A 1 214 ? 22.84 3.057 -7.432 1 98.07 214 SER A C 1
ATOM 1695 O O . SER A 1 214 ? 23.031 3.991 -6.65 1 98.07 214 SER A O 1
ATOM 1697 N N . GLU A 1 215 ? 21.811 3.041 -8.26 1 97.7 215 GLU A N 1
ATOM 1698 C CA . GLU A 1 215 ? 20.937 4.2 -8.414 1 97.7 215 GLU A CA 1
ATOM 1699 C C . GLU A 1 215 ? 19.595 3.976 -7.723 1 97.7 215 GLU A C 1
ATOM 1701 O O . GLU A 1 215 ? 18.748 4.871 -7.696 1 97.7 215 GLU A O 1
ATOM 1706 N N . SER A 1 216 ? 19.459 2.848 -7.109 1 98.51 216 SER A N 1
ATOM 1707 C CA . SER A 1 216 ? 18.117 2.469 -6.68 1 98.51 216 SER A CA 1
ATOM 1708 C C . SER A 1 216 ? 18.015 2.425 -5.159 1 98.51 216 SER A C 1
ATOM 1710 O O . SER A 1 216 ? 18.929 1.948 -4.483 1 98.51 216 SER A O 1
ATOM 1712 N N . ASP A 1 217 ? 16.921 2.942 -4.643 1 98.77 217 ASP A N 1
ATOM 1713 C CA . ASP A 1 217 ? 16.611 2.829 -3.221 1 98.77 217 ASP A CA 1
ATOM 1714 C C . ASP A 1 217 ? 16.017 1.461 -2.895 1 98.77 217 ASP A C 1
ATOM 1716 O O . ASP A 1 217 ? 16.183 0.956 -1.783 1 98.77 217 ASP A O 1
ATOM 1720 N N . TYR A 1 218 ? 15.254 0.91 -3.857 1 98.9 218 TYR A N 1
ATOM 1721 C CA . TYR A 1 218 ? 14.677 -0.428 -3.791 1 98.9 218 TYR A CA 1
ATOM 1722 C C . TYR A 1 218 ? 15.039 -1.24 -5.029 1 98.9 218 TYR A C 1
ATOM 1724 O O . TYR A 1 218 ? 15.028 -0.718 -6.146 1 98.9 218 TYR A O 1
ATOM 1732 N N . ILE A 1 219 ? 15.372 -2.463 -4.789 1 98.84 219 ILE A N 1
ATOM 1733 C CA . ILE A 1 219 ? 15.643 -3.436 -5.842 1 98.84 219 ILE A CA 1
ATOM 1734 C C . ILE A 1 219 ? 14.636 -4.581 -5.758 1 98.84 219 ILE A C 1
ATOM 1736 O O . ILE A 1 219 ? 14.651 -5.36 -4.802 1 98.84 219 ILE A O 1
ATOM 1740 N N . VAL A 1 220 ? 13.751 -4.673 -6.768 1 98.84 220 VAL A N 1
ATOM 1741 C CA . VAL A 1 220 ? 12.709 -5.695 -6.78 1 98.84 220 VAL A CA 1
ATOM 1742 C C . VAL A 1 220 ? 13.038 -6.756 -7.827 1 98.84 220 VAL A C 1
ATOM 1744 O O . VAL A 1 220 ? 13.079 -6.464 -9.025 1 98.84 220 VAL A O 1
ATOM 1747 N N . SER A 1 221 ? 13.226 -7.903 -7.372 1 98.27 221 SER A N 1
ATOM 1748 C CA . SER A 1 221 ? 13.527 -9.002 -8.285 1 98.27 221 SER A CA 1
ATOM 1749 C C . SER A 1 221 ? 12.267 -9.783 -8.643 1 98.27 221 SER A C 1
ATOM 1751 O O . SER A 1 221 ? 11.621 -10.365 -7.769 1 98.27 221 SER A O 1
ATOM 1753 N N . CYS A 1 222 ? 11.967 -9.822 -9.877 1 95.25 222 CYS A N 1
ATOM 1754 C CA . CYS A 1 222 ? 10.894 -10.616 -10.465 1 95.25 222 CYS A CA 1
ATOM 1755 C C . CYS A 1 222 ? 11.449 -11.648 -11.439 1 95.25 222 CYS A C 1
ATOM 1757 O O . CYS A 1 222 ? 10.76 -12.062 -12.372 1 95.25 222 CYS A O 1
ATOM 1759 N N . LEU A 1 223 ? 12.62 -12.014 -11.241 1 93.28 223 LEU A N 1
ATOM 1760 C CA . LEU A 1 223 ? 13.331 -12.834 -12.216 1 93.28 223 LEU A CA 1
ATOM 1761 C C . LEU A 1 223 ? 12.947 -14.303 -12.073 1 93.28 223 LEU A C 1
ATOM 1763 O O . LEU A 1 223 ? 12.783 -14.801 -10.957 1 93.28 223 LEU A O 1
ATOM 1767 N N . PRO A 1 224 ? 12.879 -14.975 -13.185 1 88.7 224 PRO A N 1
ATOM 1768 C CA . PRO A 1 224 ? 12.684 -16.425 -13.132 1 88.7 224 PRO A CA 1
ATOM 1769 C C . PRO A 1 224 ? 13.961 -17.179 -12.767 1 88.7 224 PRO A C 1
ATOM 1771 O O . PRO A 1 224 ? 15.047 -16.593 -12.757 1 88.7 224 PRO A O 1
ATOM 1774 N N . SER A 1 225 ? 13.792 -18.395 -12.417 1 88.21 225 SER A N 1
ATOM 1775 C CA . SER A 1 225 ? 14.946 -19.262 -12.203 1 88.21 225 SER A CA 1
ATOM 1776 C C . SER A 1 225 ? 15.434 -19.867 -13.514 1 88.21 225 SER A C 1
ATOM 1778 O O . SER A 1 225 ? 14.761 -20.718 -14.1 1 88.21 225 SER A O 1
ATOM 1780 N N . THR A 1 226 ? 16.528 -19.445 -14.004 1 84.05 226 THR A N 1
ATOM 1781 C CA . THR A 1 226 ? 17.217 -19.953 -15.185 1 84.05 226 THR A CA 1
ATOM 1782 C C . THR A 1 226 ? 18.716 -20.08 -14.924 1 84.05 226 THR A C 1
ATOM 1784 O O . THR A 1 226 ? 19.224 -19.559 -13.929 1 84.05 226 THR A O 1
ATOM 1787 N N . PRO A 1 227 ? 19.381 -20.761 -15.754 1 83.97 227 PRO A N 1
ATOM 1788 C CA . PRO A 1 227 ? 20.833 -20.822 -15.575 1 83.97 227 PRO A CA 1
ATOM 1789 C C . PRO A 1 227 ? 21.486 -19.441 -15.573 1 83.97 227 PRO A C 1
ATOM 1791 O O . PRO A 1 227 ? 22.522 -19.245 -14.932 1 83.97 227 PRO A O 1
ATOM 1794 N N . LEU A 1 228 ? 20.845 -18.482 -16.208 1 86.83 228 LEU A N 1
ATOM 1795 C CA . LEU A 1 228 ? 21.402 -17.139 -16.326 1 86.83 228 LEU A CA 1
ATOM 1796 C C . LEU A 1 228 ? 21.072 -16.304 -15.094 1 86.83 228 LEU A C 1
ATOM 1798 O O . LEU A 1 228 ? 21.74 -15.304 -14.819 1 86.83 228 LEU A O 1
ATOM 1802 N N . THR A 1 229 ? 20.053 -16.691 -14.313 1 91.23 229 THR A N 1
ATOM 1803 C CA . THR A 1 229 ? 19.616 -15.839 -13.212 1 91.23 229 THR A CA 1
ATOM 1804 C C . THR A 1 229 ? 19.99 -16.458 -11.869 1 91.23 229 THR A C 1
ATOM 1806 O O . THR A 1 229 ? 19.992 -15.774 -10.843 1 91.23 229 THR A O 1
ATOM 1809 N N . ALA A 1 230 ? 20.274 -17.75 -11.93 1 91.8 230 ALA A N 1
ATOM 1810 C CA . ALA A 1 230 ? 20.642 -18.418 -10.684 1 91.8 230 ALA A CA 1
ATOM 1811 C C . ALA A 1 230 ? 21.899 -17.797 -10.08 1 91.8 230 ALA A C 1
ATOM 1813 O O . ALA A 1 230 ? 22.935 -17.706 -10.743 1 91.8 230 ALA A O 1
ATOM 1814 N N . GLY A 1 231 ? 21.764 -17.27 -8.888 1 94.85 231 GLY A N 1
ATOM 1815 C CA . GLY A 1 231 ? 22.894 -16.686 -8.183 1 94.85 231 GLY A CA 1
ATOM 1816 C C . GLY A 1 231 ? 23.291 -15.323 -8.718 1 94.85 231 GLY A C 1
ATOM 1817 O O . GLY A 1 231 ? 24.376 -14.823 -8.415 1 94.85 231 GLY A O 1
ATOM 1818 N N . LEU A 1 232 ? 22.473 -14.797 -9.495 1 95.09 232 LEU A N 1
ATOM 1819 C CA . LEU A 1 232 ? 22.763 -13.504 -10.107 1 95.09 232 LEU A CA 1
ATOM 1820 C C . LEU A 1 232 ? 23.045 -12.45 -9.042 1 95.09 232 LEU A C 1
ATOM 1822 O O . LEU A 1 232 ? 23.97 -11.647 -9.187 1 95.09 232 LEU A O 1
ATOM 1826 N N . LEU A 1 233 ? 22.26 -12.462 -7.957 1 97.21 233 LEU A N 1
ATOM 1827 C CA . LEU A 1 233 ? 22.43 -11.515 -6.861 1 97.21 233 LEU A CA 1
ATOM 1828 C C . LEU A 1 233 ? 23.326 -12.097 -5.772 1 97.21 233 LEU A C 1
ATOM 1830 O O . LEU A 1 233 ? 22.862 -12.379 -4.665 1 97.21 233 LEU A O 1
ATOM 1834 N N . SER A 1 234 ? 24.535 -12.268 -6.161 1 97.42 234 SER A N 1
ATOM 1835 C CA . SER A 1 234 ? 25.614 -12.69 -5.273 1 97.42 234 SER A CA 1
ATOM 1836 C C . SER A 1 234 ? 26.393 -11.491 -4.741 1 97.42 234 SER A C 1
ATOM 1838 O O . SER A 1 234 ? 26.043 -10.343 -5.022 1 97.42 234 SER A O 1
ATOM 1840 N N . ALA A 1 235 ? 27.423 -11.772 -3.989 1 97.63 235 ALA A N 1
ATOM 1841 C CA . ALA A 1 235 ? 28.251 -10.72 -3.407 1 97.63 235 ALA A CA 1
ATOM 1842 C C . ALA A 1 235 ? 28.767 -9.768 -4.483 1 97.63 235 ALA A C 1
ATOM 1844 O O . ALA A 1 235 ? 28.799 -8.552 -4.282 1 97.63 235 ALA A O 1
ATOM 1845 N N . ALA A 1 236 ? 29.072 -10.314 -5.671 1 96.65 236 ALA A N 1
ATOM 1846 C CA . ALA A 1 236 ? 29.651 -9.55 -6.773 1 96.65 236 ALA A CA 1
ATOM 1847 C C . ALA A 1 236 ? 28.694 -8.46 -7.247 1 96.65 236 ALA A C 1
ATOM 1849 O O . ALA A 1 236 ? 29.127 -7.386 -7.672 1 96.65 236 ALA A O 1
ATOM 1850 N N . ILE A 1 237 ? 27.424 -8.696 -7.166 1 97.38 237 ILE A N 1
ATOM 1851 C CA . ILE A 1 237 ? 26.444 -7.727 -7.644 1 97.38 237 ILE A CA 1
ATOM 1852 C C . ILE A 1 237 ? 25.916 -6.905 -6.47 1 97.38 237 ILE A C 1
ATOM 1854 O O . ILE A 1 237 ? 25.783 -5.683 -6.57 1 97.38 237 ILE A O 1
ATOM 1858 N N . LEU A 1 238 ? 25.681 -7.513 -5.291 1 98.3 238 LEU A N 1
ATOM 1859 C CA . LEU A 1 238 ? 25.072 -6.865 -4.135 1 98.3 238 LEU A CA 1
ATOM 1860 C C . LEU A 1 238 ? 25.965 -5.747 -3.606 1 98.3 238 LEU A C 1
ATOM 1862 O O . LEU A 1 238 ? 25.471 -4.768 -3.041 1 98.3 238 LEU A O 1
ATOM 1866 N N . GLN A 1 239 ? 27.222 -5.859 -3.826 1 97.5 239 GLN A N 1
ATOM 1867 C CA . GLN A 1 239 ? 28.164 -4.861 -3.331 1 97.5 239 GLN A CA 1
ATOM 1868 C C . GLN A 1 239 ? 27.951 -3.515 -4.019 1 97.5 239 GLN A C 1
ATOM 1870 O O . GLN A 1 239 ? 28.386 -2.478 -3.513 1 97.5 239 GLN A O 1
ATOM 1875 N N . HIS A 1 240 ? 27.283 -3.509 -5.172 1 97.95 240 HIS A N 1
ATOM 1876 C CA . HIS A 1 240 ? 27.077 -2.286 -5.94 1 97.95 240 HIS A CA 1
ATOM 1877 C C . HIS A 1 240 ? 25.805 -1.568 -5.502 1 97.95 240 HIS A C 1
ATOM 1879 O O . HIS A 1 240 ? 25.524 -0.459 -5.96 1 97.95 240 HIS A O 1
ATOM 1885 N N . ALA A 1 241 ? 25.057 -2.181 -4.624 1 98.41 241 ALA A N 1
ATOM 1886 C CA . ALA A 1 241 ? 23.802 -1.569 -4.195 1 98.41 241 ALA A CA 1
ATOM 1887 C C . ALA A 1 241 ? 24.05 -0.218 -3.53 1 98.41 241 ALA A C 1
ATOM 1889 O O . ALA A 1 241 ? 25.059 -0.032 -2.846 1 98.41 241 ALA A O 1
ATOM 1890 N N . LYS A 1 242 ? 23.17 0.71 -3.766 1 98.15 242 LYS A N 1
ATOM 1891 C CA . LYS A 1 242 ? 23.186 1.996 -3.075 1 98.15 242 LYS A CA 1
ATOM 1892 C C . LYS A 1 242 ? 23.146 1.807 -1.561 1 98.15 242 LYS A C 1
ATOM 1894 O O . LYS A 1 242 ? 22.375 0.991 -1.052 1 98.15 242 LYS A O 1
ATOM 1899 N N . ASN A 1 243 ? 24.018 2.526 -0.87 1 98.02 243 ASN A N 1
ATOM 1900 C CA . ASN A 1 243 ? 23.991 2.447 0.587 1 98.02 243 ASN A CA 1
ATOM 1901 C C . ASN A 1 243 ? 22.605 2.764 1.14 1 98.02 243 ASN A C 1
ATOM 1903 O O . ASN A 1 243 ? 22.028 3.804 0.821 1 98.02 243 ASN A O 1
ATOM 1907 N N . GLY A 1 244 ? 22.069 1.775 1.915 1 97.86 244 GLY A N 1
ATOM 1908 C CA . GLY A 1 244 ? 20.764 1.989 2.521 1 97.86 244 GLY A CA 1
ATOM 1909 C C . GLY A 1 244 ? 19.625 1.409 1.706 1 97.86 244 GLY A C 1
ATOM 1910 O O . GLY A 1 244 ? 18.461 1.5 2.102 1 97.86 244 GLY A O 1
ATOM 1911 N N . SER A 1 245 ? 19.902 0.751 0.58 1 98.54 245 SER A N 1
ATOM 1912 C CA . SER A 1 245 ? 18.863 0.218 -0.296 1 98.54 245 SER A CA 1
ATOM 1913 C C . SER A 1 245 ? 18.229 -1.036 0.297 1 98.54 245 SER A C 1
ATOM 1915 O O . SER A 1 245 ? 18.775 -1.632 1.228 1 98.54 245 SER A O 1
ATOM 1917 N N . VAL A 1 246 ? 17.041 -1.393 -0.191 1 98.85 246 VAL A N 1
ATOM 1918 C CA . VAL A 1 246 ? 16.275 -2.547 0.268 1 98.85 246 VAL A CA 1
ATOM 1919 C C . VAL A 1 246 ? 16.043 -3.509 -0.895 1 98.85 246 VAL A C 1
ATOM 1921 O O . VAL A 1 246 ? 15.689 -3.086 -1.998 1 98.85 246 VAL A O 1
ATOM 1924 N N . LEU A 1 247 ? 16.279 -4.775 -0.667 1 98.86 247 LEU A N 1
ATOM 1925 C CA . LEU A 1 247 ? 16.041 -5.803 -1.675 1 98.86 247 LEU A CA 1
ATOM 1926 C C . LEU A 1 247 ? 14.706 -6.499 -1.437 1 98.86 247 LEU A C 1
ATOM 1928 O O . LEU A 1 247 ? 14.417 -6.931 -0.318 1 98.86 247 LEU A O 1
ATOM 1932 N N . ILE A 1 248 ? 13.89 -6.556 -2.442 1 98.92 248 ILE A N 1
ATOM 1933 C CA . ILE A 1 248 ? 12.637 -7.304 -2.418 1 98.92 248 ILE A CA 1
ATOM 1934 C C . ILE A 1 248 ? 12.69 -8.433 -3.445 1 98.92 248 ILE A C 1
ATOM 1936 O O . ILE A 1 248 ? 12.877 -8.186 -4.639 1 98.92 248 ILE A O 1
ATOM 1940 N N . ASN A 1 249 ? 12.528 -9.637 -3.015 1 98.74 249 ASN A N 1
ATOM 1941 C CA . ASN A 1 249 ? 12.543 -10.759 -3.947 1 98.74 249 ASN A CA 1
ATOM 1942 C C . ASN A 1 249 ? 11.196 -11.475 -3.985 1 98.74 249 ASN A C 1
ATOM 1944 O O . ASN A 1 249 ? 10.797 -12.108 -3.006 1 98.74 249 ASN A O 1
ATOM 1948 N N . ILE A 1 250 ? 10.523 -11.414 -5.101 1 97.82 250 ILE A N 1
ATOM 1949 C CA . ILE A 1 250 ? 9.233 -12.073 -5.272 1 97.82 250 ILE A CA 1
ATOM 1950 C C . ILE A 1 250 ? 9.292 -13.019 -6.469 1 97.82 250 ILE A C 1
ATOM 1952 O O . ILE A 1 250 ? 8.273 -13.586 -6.871 1 97.82 250 ILE A O 1
ATOM 1956 N N . GLY A 1 251 ? 10.427 -13.092 -7.073 1 94.73 251 GLY A N 1
ATOM 1957 C CA . GLY A 1 251 ? 10.624 -14.01 -8.184 1 94.73 251 GLY A CA 1
ATOM 1958 C C . GLY A 1 251 ? 10.915 -15.431 -7.74 1 94.73 251 GLY A C 1
ATOM 1959 O O . GLY A 1 251 ? 10.01 -16.151 -7.313 1 94.73 251 GLY A O 1
ATOM 1960 N N . ARG A 1 252 ? 12.245 -15.749 -7.789 1 94.19 252 ARG A N 1
ATOM 1961 C CA . ARG A 1 252 ? 12.666 -17.077 -7.357 1 94.19 252 ARG A CA 1
ATOM 1962 C C . ARG A 1 252 ? 13.798 -16.989 -6.338 1 94.19 252 ARG A C 1
ATOM 1964 O O . ARG A 1 252 ? 14.654 -16.106 -6.429 1 94.19 252 ARG A O 1
ATOM 1971 N N . GLY A 1 253 ? 13.801 -17.921 -5.454 1 95.95 253 GLY A N 1
ATOM 1972 C CA . GLY A 1 253 ? 14.718 -17.862 -4.327 1 95.95 253 GLY A CA 1
ATOM 1973 C C . GLY A 1 253 ? 16.17 -18.046 -4.73 1 95.95 253 GLY A C 1
ATOM 1974 O O . GLY A 1 253 ? 17.067 -17.461 -4.119 1 95.95 253 GLY A O 1
ATOM 1975 N N . ASN A 1 254 ? 16.384 -18.828 -5.777 1 94.05 254 ASN A N 1
ATOM 1976 C CA . ASN A 1 254 ? 17.755 -19.182 -6.128 1 94.05 254 ASN A CA 1
ATOM 1977 C C . ASN A 1 254 ? 18.441 -18.063 -6.907 1 94.05 254 ASN A C 1
ATOM 1979 O O . ASN A 1 254 ? 19.632 -18.152 -7.21 1 94.05 254 ASN A O 1
ATOM 1983 N N . VAL A 1 255 ? 17.726 -17.005 -7.158 1 95.99 255 VAL A N 1
ATOM 1984 C CA . VAL A 1 255 ? 18.314 -15.835 -7.801 1 95.99 255 VAL A CA 1
ATOM 1985 C C . VAL A 1 255 ? 19.237 -15.115 -6.821 1 95.99 255 VAL A C 1
ATOM 1987 O O . VAL A 1 255 ? 20.247 -14.533 -7.222 1 95.99 255 VAL A O 1
ATOM 1990 N N . VAL A 1 256 ? 18.922 -15.233 -5.56 1 97.6 256 VAL A N 1
ATOM 1991 C CA . VAL A 1 256 ? 19.661 -14.558 -4.498 1 97.6 256 VAL A CA 1
ATOM 1992 C C . VAL A 1 256 ? 20.489 -15.576 -3.718 1 97.6 256 VAL A C 1
ATOM 1994 O O . VAL A 1 256 ? 19.967 -16.603 -3.276 1 97.6 256 VAL A O 1
ATOM 1997 N N . SER A 1 257 ? 21.765 -15.347 -3.556 1 97.54 257 SER A N 1
ATOM 1998 C CA . SER A 1 257 ? 22.553 -16.093 -2.581 1 97.54 257 SER A CA 1
ATOM 1999 C C . SER A 1 257 ? 22.219 -15.665 -1.156 1 97.54 257 SER A C 1
ATOM 2001 O O . SER A 1 257 ? 22.566 -14.559 -0.737 1 97.54 257 SER A O 1
ATOM 2003 N N . GLU A 1 258 ? 21.615 -16.572 -0.425 1 97.73 258 GLU A N 1
ATOM 2004 C CA . GLU A 1 258 ? 21.148 -16.207 0.909 1 97.73 258 GLU A CA 1
ATOM 2005 C C . GLU A 1 258 ? 22.317 -15.859 1.827 1 97.73 258 GLU A C 1
ATOM 2007 O O . GLU A 1 258 ? 22.22 -14.941 2.644 1 97.73 258 GLU A O 1
ATOM 2012 N N . ASP A 1 259 ? 23.421 -16.578 1.661 1 97.51 259 ASP A N 1
ATOM 2013 C CA . ASP A 1 259 ? 24.608 -16.259 2.449 1 97.51 259 ASP A CA 1
ATOM 2014 C C . ASP A 1 259 ? 25.13 -14.863 2.114 1 97.51 259 ASP A C 1
ATOM 2016 O O . ASP A 1 259 ? 25.468 -14.089 3.012 1 97.51 259 ASP A O 1
ATOM 2020 N N . ASP A 1 260 ? 25.195 -14.567 0.876 1 98.28 260 ASP A N 1
ATOM 2021 C CA . ASP A 1 260 ? 25.681 -13.259 0.447 1 98.28 260 ASP A CA 1
ATOM 2022 C C . ASP A 1 260 ? 24.709 -12.153 0.851 1 98.28 260 ASP A C 1
ATOM 2024 O O . ASP A 1 260 ? 25.128 -11.039 1.175 1 98.28 260 ASP A O 1
ATOM 2028 N N . LEU A 1 261 ? 23.471 -12.461 0.805 1 98.48 261 LEU A N 1
ATOM 2029 C CA . LEU A 1 261 ? 22.46 -11.508 1.249 1 98.48 261 LEU A CA 1
ATOM 2030 C C . LEU A 1 261 ? 22.661 -11.146 2.717 1 98.48 261 LEU A C 1
ATOM 2032 O O . LEU A 1 261 ? 22.66 -9.967 3.076 1 98.48 261 LEU A O 1
ATOM 2036 N N . LEU A 1 262 ? 22.845 -12.178 3.54 1 98.47 262 LEU A N 1
ATOM 2037 C CA . LEU A 1 262 ? 23.063 -11.947 4.964 1 98.47 262 LEU A CA 1
ATOM 2038 C C . LEU A 1 262 ? 24.303 -11.089 5.192 1 98.47 262 LEU A C 1
ATOM 2040 O O . LEU A 1 262 ? 24.284 -10.169 6.012 1 98.47 262 LEU A O 1
ATOM 2044 N N . ALA A 1 263 ? 25.317 -11.374 4.439 1 98.3 263 ALA A N 1
ATOM 2045 C CA . ALA A 1 263 ? 26.543 -10.588 4.549 1 98.3 263 ALA A CA 1
ATOM 2046 C C . ALA A 1 263 ? 26.3 -9.134 4.156 1 98.3 263 ALA A C 1
ATOM 2048 O O . ALA A 1 263 ? 26.79 -8.215 4.816 1 98.3 263 ALA A O 1
ATOM 2049 N N . ALA A 1 264 ? 25.543 -8.894 3.107 1 98.37 264 ALA A N 1
ATOM 2050 C CA . ALA A 1 264 ? 25.242 -7.548 2.625 1 98.37 264 ALA A CA 1
ATOM 2051 C C . ALA A 1 264 ? 24.381 -6.786 3.628 1 98.37 264 ALA A C 1
ATOM 2053 O O . ALA A 1 264 ? 24.472 -5.56 3.729 1 98.37 264 ALA A O 1
ATOM 2054 N N . LEU A 1 265 ? 23.551 -7.462 4.368 1 98.49 265 LEU A N 1
ATOM 2055 C CA . LEU A 1 265 ? 22.691 -6.858 5.38 1 98.49 265 LEU A CA 1
ATOM 2056 C C . LEU A 1 265 ? 23.487 -6.512 6.634 1 98.49 265 LEU A C 1
ATOM 2058 O O . LEU A 1 265 ? 23.22 -5.498 7.283 1 98.49 265 LEU A O 1
ATOM 2062 N N . ASP A 1 266 ? 24.454 -7.305 6.951 1 98.01 266 ASP A N 1
ATOM 2063 C CA . ASP A 1 266 ? 25.219 -7.14 8.183 1 98.01 266 ASP A CA 1
ATOM 2064 C C . ASP A 1 266 ? 26.319 -6.095 8.011 1 98.01 266 ASP A C 1
ATOM 2066 O O . ASP A 1 266 ? 26.523 -5.252 8.887 1 98.01 266 ASP A O 1
ATOM 2070 N N . ALA A 1 267 ? 27.063 -6.1 6.869 1 96.27 267 ALA A N 1
ATOM 2071 C CA . ALA A 1 267 ? 28.268 -5.287 6.722 1 96.27 267 ALA A CA 1
ATOM 2072 C C . ALA A 1 267 ? 28.291 -4.581 5.369 1 96.27 267 ALA A C 1
ATOM 2074 O O . ALA A 1 267 ? 29.275 -3.925 5.021 1 96.27 267 ALA A O 1
ATOM 2075 N N . GLY A 1 268 ? 27.267 -4.745 4.659 1 95.91 268 GLY A N 1
ATOM 2076 C CA . GLY A 1 268 ? 27.225 -4.158 3.329 1 95.91 268 GLY A CA 1
ATOM 2077 C C . GLY A 1 268 ? 26.205 -3.042 3.201 1 95.91 268 GLY A C 1
ATOM 2078 O O . GLY A 1 268 ? 25.867 -2.388 4.19 1 95.91 268 GLY A O 1
ATOM 2079 N N . PRO A 1 269 ? 25.847 -2.814 1.997 1 97.72 269 PRO A N 1
ATOM 2080 C CA . PRO A 1 269 ? 25.084 -1.597 1.712 1 97.72 269 PRO A CA 1
ATOM 2081 C C . PRO A 1 269 ? 23.591 -1.758 1.986 1 97.72 269 PRO A C 1
ATOM 2083 O O . PRO A 1 269 ? 22.866 -0.765 2.079 1 97.72 269 PRO A O 1
ATOM 2086 N N . LEU A 1 270 ? 23.102 -2.962 2.167 1 98.48 270 LEU A N 1
ATOM 2087 C CA . LEU A 1 270 ? 21.659 -3.162 2.243 1 98.48 270 LEU A CA 1
ATOM 2088 C C . LEU A 1 270 ? 21.134 -2.813 3.632 1 98.48 270 LEU A C 1
ATOM 2090 O O . LEU A 1 270 ? 21.695 -3.248 4.64 1 98.48 270 LEU A O 1
ATOM 2094 N N . ALA A 1 271 ? 20.046 -2.076 3.658 1 97.85 271 ALA A N 1
ATOM 2095 C CA . ALA A 1 271 ? 19.417 -1.683 4.916 1 97.85 271 ALA A CA 1
ATOM 2096 C C . ALA A 1 271 ? 18.245 -2.6 5.254 1 97.85 271 ALA A C 1
ATOM 2098 O O . ALA A 1 271 ? 17.704 -2.545 6.361 1 97.85 271 ALA A O 1
ATOM 2099 N N . GLY A 1 272 ? 17.85 -3.454 4.279 1 98.31 272 GLY A N 1
ATOM 2100 C CA . GLY A 1 272 ? 16.744 -4.368 4.521 1 98.31 272 GLY A CA 1
ATOM 2101 C C . GLY A 1 272 ? 16.506 -5.333 3.375 1 98.31 272 GLY A C 1
ATOM 2102 O O . GLY A 1 272 ? 17.067 -5.166 2.289 1 98.31 272 GLY A O 1
ATOM 2103 N N . ALA A 1 273 ? 15.685 -6.31 3.639 1 98.82 273 ALA A N 1
ATOM 2104 C CA . ALA A 1 273 ? 15.249 -7.268 2.626 1 98.82 273 ALA A CA 1
ATOM 2105 C C . ALA A 1 273 ? 13.83 -7.753 2.906 1 98.82 273 ALA A C 1
ATOM 2107 O O . ALA A 1 273 ? 13.463 -7.986 4.06 1 98.82 273 ALA A O 1
ATOM 2108 N N . VAL A 1 274 ? 13.022 -7.808 1.9 1 98.83 274 VAL A N 1
ATOM 2109 C CA . VAL A 1 274 ? 11.708 -8.442 1.924 1 98.83 274 VAL A CA 1
ATOM 2110 C C . VAL A 1 274 ? 11.713 -9.676 1.025 1 98.83 274 VAL A C 1
ATOM 2112 O O . VAL A 1 274 ? 11.83 -9.561 -0.197 1 98.83 274 VAL A O 1
ATOM 2115 N N . LEU A 1 275 ? 11.551 -10.8 1.631 1 98.75 275 LEU A N 1
ATOM 2116 C CA . LEU A 1 275 ? 11.691 -12.053 0.897 1 98.75 275 LEU A CA 1
ATOM 2117 C C . LEU A 1 275 ? 10.394 -12.854 0.936 1 98.75 275 LEU A C 1
ATOM 2119 O O . LEU A 1 275 ? 9.906 -13.201 2.013 1 98.75 275 LEU A O 1
ATOM 2123 N N . ASP A 1 276 ? 9.892 -13.155 -0.23 1 98.26 276 ASP A N 1
ATOM 2124 C CA . ASP A 1 276 ? 8.697 -13.986 -0.34 1 98.26 276 ASP A CA 1
ATOM 2125 C C . ASP A 1 276 ? 9.045 -15.382 -0.852 1 98.26 276 ASP A C 1
ATOM 2127 O O . ASP A 1 276 ? 8.224 -16.299 -0.775 1 98.26 276 ASP A O 1
ATOM 2131 N N . VAL A 1 277 ? 10.257 -15.54 -1.399 1 97.12 277 VAL A N 1
ATOM 2132 C CA . VAL A 1 277 ? 10.73 -16.806 -1.951 1 97.12 277 VAL A CA 1
ATOM 2133 C C . VAL A 1 277 ? 12.125 -17.115 -1.414 1 97.12 277 VAL A C 1
ATOM 2135 O O . VAL A 1 277 ? 12.867 -16.205 -1.035 1 97.12 277 VAL A O 1
ATOM 2138 N N . PHE A 1 278 ? 12.421 -18.381 -1.439 1 96.73 278 PHE A N 1
ATOM 2139 C CA . PHE A 1 278 ? 13.648 -18.833 -0.792 1 96.73 278 PHE A CA 1
ATOM 2140 C C . PHE A 1 278 ? 14.268 -19.995 -1.558 1 96.73 278 PHE A C 1
ATOM 2142 O O . PHE A 1 278 ? 13.603 -20.628 -2.381 1 96.73 278 PHE A O 1
ATOM 2149 N N . GLN A 1 279 ? 15.512 -20.204 -1.273 1 94.76 279 GLN A N 1
ATOM 2150 C CA . GLN A 1 279 ? 16.213 -21.298 -1.937 1 94.76 279 GLN A CA 1
ATOM 2151 C C . GLN A 1 279 ? 15.562 -22.641 -1.621 1 94.76 279 GLN A C 1
ATOM 2153 O O . GLN A 1 279 ? 15.441 -23.5 -2.498 1 94.76 279 GLN A O 1
ATOM 2158 N N . GLU A 1 280 ? 15.168 -22.754 -0.416 1 92.16 280 GLU A N 1
ATOM 2159 C CA . GLU A 1 280 ? 14.437 -23.933 0.04 1 92.16 280 GLU A CA 1
ATOM 2160 C C . GLU A 1 280 ? 13.106 -23.545 0.677 1 92.16 280 GLU A C 1
ATOM 2162 O O . GLU A 1 280 ? 13.062 -22.689 1.564 1 92.16 280 GLU A O 1
ATOM 2167 N N . GLU A 1 281 ? 12.057 -24.182 0.164 1 90.38 281 GLU A N 1
ATOM 2168 C CA . GLU A 1 281 ? 10.726 -23.921 0.703 1 90.38 281 GLU A CA 1
ATOM 2169 C C . GLU A 1 281 ? 10.019 -25.219 1.081 1 90.38 281 GLU A C 1
ATOM 2171 O O . GLU A 1 281 ? 10.07 -26.2 0.336 1 90.38 281 GLU A O 1
ATOM 2176 N N . PRO A 1 282 ? 9.534 -25.296 2.235 1 92.59 282 PRO A N 1
ATOM 2177 C CA . PRO A 1 282 ? 9.385 -24.264 3.264 1 92.59 282 PRO A CA 1
ATOM 2178 C C . PRO A 1 282 ? 10.718 -23.859 3.89 1 92.59 282 PRO A C 1
ATOM 2180 O O . PRO A 1 282 ? 11.628 -24.685 4 1 92.59 282 PRO A O 1
ATOM 2183 N N . LEU A 1 283 ? 10.756 -22.57 4.325 1 96.02 283 LEU A N 1
ATOM 2184 C CA . LEU A 1 283 ? 11.971 -22.073 4.961 1 96.02 283 LEU A CA 1
ATOM 2185 C C . LEU A 1 283 ? 12.241 -22.812 6.268 1 96.02 283 LEU A C 1
ATOM 2187 O O . LEU A 1 283 ? 11.349 -22.94 7.109 1 96.02 283 LEU A O 1
ATOM 2191 N N . LEU A 1 284 ? 13.425 -23.295 6.397 1 95.47 284 LEU A N 1
ATOM 2192 C CA . LEU A 1 284 ? 13.771 -24.072 7.582 1 95.47 284 LEU A CA 1
ATOM 2193 C C . LEU A 1 284 ? 13.734 -23.201 8.833 1 95.47 284 LEU A C 1
ATOM 2195 O O . LEU A 1 284 ? 14.176 -22.05 8.806 1 95.47 284 LEU A O 1
ATOM 2199 N N . PRO A 1 285 ? 13.28 -23.745 9.891 1 95.83 285 PRO A N 1
ATOM 2200 C CA . PRO A 1 285 ? 13.195 -22.971 11.132 1 95.83 285 PRO A CA 1
ATOM 2201 C C . PRO A 1 285 ? 14.553 -22.454 11.599 1 95.83 285 PRO A C 1
ATOM 2203 O O . PRO A 1 285 ? 14.624 -21.441 12.3 1 95.83 285 PRO A O 1
ATOM 2206 N N . SER A 1 286 ? 15.597 -23.076 11.207 1 96.88 286 SER A N 1
ATOM 2207 C CA . SER A 1 286 ? 16.939 -22.708 11.647 1 96.88 286 SER A CA 1
ATOM 2208 C C . SER A 1 286 ? 17.504 -21.569 10.806 1 96.88 286 SER A C 1
ATOM 2210 O O . SER A 1 286 ? 18.577 -21.041 11.107 1 96.88 286 SER A O 1
ATOM 2212 N N . SER A 1 287 ? 16.805 -21.256 9.797 1 97.81 287 SER A N 1
ATOM 2213 C CA . SER A 1 287 ? 17.316 -20.203 8.926 1 97.81 287 SER A CA 1
ATOM 2214 C C . SER A 1 287 ? 17.455 -18.883 9.678 1 97.81 287 SER A C 1
ATOM 2216 O O . SER A 1 287 ? 16.533 -18.462 10.379 1 97.81 287 SER A O 1
ATOM 2218 N N . LEU A 1 288 ? 18.537 -18.165 9.435 1 97.75 288 LEU A N 1
ATOM 2219 C CA . LEU A 1 288 ? 18.799 -16.881 10.076 1 97.75 288 LEU A CA 1
ATOM 2220 C C . LEU A 1 288 ? 17.916 -15.788 9.484 1 97.75 288 LEU A C 1
ATOM 2222 O O . LEU A 1 288 ? 17.782 -14.709 10.066 1 97.75 288 LEU A O 1
ATOM 2226 N N . LEU A 1 289 ? 17.295 -16.076 8.401 1 98.23 289 LEU A N 1
ATOM 2227 C CA . LEU A 1 289 ? 16.439 -15.099 7.738 1 98.23 289 LEU A CA 1
ATOM 2228 C C . LEU A 1 289 ? 15.195 -14.812 8.571 1 98.23 289 LEU A C 1
ATOM 2230 O O . LEU A 1 289 ? 14.636 -13.714 8.503 1 98.23 289 LEU A O 1
ATOM 2234 N N . TRP A 1 290 ? 14.819 -15.777 9.405 1 97.98 290 TRP A N 1
ATOM 2235 C CA . TRP A 1 290 ? 13.622 -15.615 10.223 1 97.98 290 TRP A CA 1
ATOM 2236 C C . TRP A 1 290 ? 13.804 -14.493 11.239 1 97.98 290 TRP A C 1
ATOM 2238 O O . TRP A 1 290 ? 12.872 -13.732 11.506 1 97.98 290 TRP A O 1
ATOM 2248 N N . THR A 1 291 ? 15.007 -14.404 11.721 1 97.04 291 THR A N 1
ATOM 2249 C CA . THR A 1 291 ? 15.182 -13.613 12.934 1 97.04 291 THR A CA 1
ATOM 2250 C C . THR A 1 291 ? 16.019 -12.369 12.653 1 97.04 291 THR A C 1
ATOM 2252 O O . THR A 1 291 ? 16.164 -11.503 13.519 1 97.04 291 THR A O 1
ATOM 2255 N N . HIS A 1 292 ? 16.597 -12.305 11.491 1 97.79 292 HIS A N 1
ATOM 2256 C CA . HIS A 1 292 ? 17.38 -11.115 11.178 1 97.79 292 HIS A CA 1
ATOM 2257 C C . HIS A 1 292 ? 16.533 -9.852 11.295 1 97.79 292 HIS A C 1
ATOM 2259 O O . HIS A 1 292 ? 15.464 -9.757 10.688 1 97.79 292 HIS A O 1
ATOM 2265 N N . PRO A 1 293 ? 16.968 -8.839 11.967 1 96.47 293 PRO A N 1
ATOM 2266 C CA . PRO A 1 293 ? 16.124 -7.682 12.274 1 96.47 293 PRO A CA 1
ATOM 2267 C C . PRO A 1 293 ? 15.795 -6.848 11.038 1 96.47 293 PRO A C 1
ATOM 2269 O O . PRO A 1 293 ? 14.869 -6.032 11.067 1 96.47 293 PRO A O 1
ATOM 2272 N N . LYS A 1 294 ? 16.521 -7.082 9.929 1 97.85 294 LYS A N 1
ATOM 2273 C CA . LYS A 1 294 ? 16.327 -6.27 8.732 1 97.85 294 LYS A CA 1
ATOM 2274 C C . LYS A 1 294 ? 15.566 -7.044 7.66 1 97.85 294 LYS A C 1
ATOM 2276 O O . LYS A 1 294 ? 15.464 -6.595 6.516 1 97.85 294 LYS A O 1
ATOM 2281 N N . VAL A 1 295 ? 15.024 -8.235 8.042 1 98.58 295 VAL A N 1
ATOM 2282 C CA . VAL A 1 295 ? 14.429 -9.088 7.018 1 98.58 295 VAL A CA 1
ATOM 2283 C C . VAL A 1 295 ? 12.946 -9.298 7.318 1 98.58 295 VAL A C 1
ATOM 2285 O O . VAL A 1 295 ? 12.571 -9.583 8.458 1 98.58 295 VAL A O 1
ATOM 2288 N N . VAL A 1 296 ? 12.118 -9.099 6.353 1 98.51 296 VAL A N 1
ATOM 2289 C CA . VAL A 1 296 ? 10.712 -9.487 6.383 1 98.51 296 VAL A CA 1
ATOM 2290 C C . VAL A 1 296 ? 10.511 -10.763 5.57 1 98.51 296 VAL A C 1
ATOM 2292 O O . VAL A 1 296 ? 10.926 -10.841 4.411 1 98.51 296 VAL A O 1
ATOM 2295 N N . VAL A 1 297 ? 9.874 -11.747 6.169 1 98.32 297 VAL A N 1
ATOM 2296 C CA . VAL A 1 297 ? 9.654 -13.043 5.535 1 98.32 297 VAL A CA 1
ATOM 2297 C C . VAL A 1 297 ? 8.159 -13.266 5.319 1 98.32 297 VAL A C 1
ATOM 2299 O O . VAL A 1 297 ? 7.36 -13.097 6.244 1 98.32 297 VAL A O 1
ATOM 2302 N N . THR A 1 298 ? 7.778 -13.577 4.129 1 97.71 298 THR A N 1
ATOM 2303 C CA . THR A 1 298 ? 6.442 -14.084 3.832 1 97.71 298 THR A CA 1
ATOM 2304 C C . THR A 1 298 ? 6.522 -15.419 3.097 1 97.71 298 THR A C 1
ATOM 2306 O O . THR A 1 298 ? 7.535 -15.727 2.466 1 97.71 298 THR A O 1
ATOM 2309 N N . PRO A 1 299 ? 5.542 -16.243 3.206 1 95.55 299 PRO A N 1
ATOM 2310 C CA . PRO A 1 299 ? 5.62 -17.635 2.756 1 95.55 299 PRO A CA 1
ATOM 2311 C C . PRO A 1 299 ? 5.136 -17.818 1.319 1 95.55 299 PRO A C 1
ATOM 2313 O O . PRO A 1 299 ? 4.202 -18.586 1.072 1 95.55 299 PRO A O 1
ATOM 2316 N N . HIS A 1 300 ? 5.808 -17.164 0.382 1 94.05 300 HIS A N 1
ATOM 2317 C CA . HIS A 1 300 ? 5.499 -17.327 -1.034 1 94.05 300 HIS A CA 1
ATOM 2318 C C . HIS A 1 300 ? 4.034 -17.017 -1.319 1 94.05 300 HIS A C 1
ATOM 2320 O O . HIS A 1 300 ? 3.334 -17.819 -1.942 1 94.05 300 HIS A O 1
ATOM 2326 N N . CYS A 1 301 ? 3.641 -15.856 -0.839 1 94.9 301 CYS A N 1
ATOM 2327 C CA . CYS A 1 301 ? 2.232 -15.49 -0.929 1 94.9 301 CYS A CA 1
ATOM 2328 C C . CYS A 1 301 ? 2.056 -14.178 -1.684 1 94.9 301 CYS A C 1
ATOM 2330 O O . CYS A 1 301 ? 0.967 -13.602 -1.691 1 94.9 301 CYS A O 1
ATOM 2332 N N . ALA A 1 302 ? 3.156 -13.625 -2.281 1 95.83 302 ALA A N 1
ATOM 2333 C CA . ALA A 1 302 ? 3.034 -12.396 -3.061 1 95.83 302 ALA A CA 1
ATOM 2334 C C . ALA A 1 302 ? 2.015 -12.559 -4.185 1 95.83 302 ALA A C 1
ATOM 2336 O O . ALA A 1 302 ? 1.295 -11.616 -4.521 1 95.83 302 ALA A O 1
ATOM 2337 N N . GLY A 1 303 ? 2.01 -13.713 -4.772 1 91.91 303 GLY A N 1
ATOM 2338 C CA . GLY A 1 303 ? 1.046 -14.116 -5.784 1 91.91 303 GLY A CA 1
ATOM 2339 C C . GLY A 1 303 ? 0.49 -15.509 -5.555 1 91.91 303 GLY A C 1
ATOM 2340 O O . GLY A 1 303 ? 1.229 -16.494 -5.6 1 91.91 303 GLY A O 1
ATOM 2341 N N . VAL A 1 304 ? -0.738 -15.575 -5.206 1 87.57 304 VAL A N 1
ATOM 2342 C CA . VAL A 1 304 ? -1.375 -16.87 -4.992 1 87.57 304 VAL A CA 1
ATOM 2343 C C . VAL A 1 304 ? -2.321 -17.179 -6.15 1 87.57 304 VAL A C 1
ATOM 2345 O O . VAL A 1 304 ? -2.876 -16.266 -6.766 1 87.57 304 VAL A O 1
ATOM 2348 N N . SER A 1 305 ? -2.382 -18.44 -6.434 1 85.64 305 SER A N 1
ATOM 2349 C CA . SER A 1 305 ? -3.344 -18.888 -7.436 1 85.64 305 SER A CA 1
ATOM 2350 C C . SER A 1 305 ? -4.744 -19.007 -6.843 1 85.64 305 SER A C 1
ATOM 2352 O O . SER A 1 305 ? -5.026 -19.937 -6.085 1 85.64 305 SER A O 1
ATOM 2354 N N . ARG A 1 306 ? -5.534 -18.124 -7.191 1 88.77 306 ARG A N 1
ATOM 2355 C CA . ARG A 1 306 ? -6.929 -18.159 -6.766 1 88.77 306 ARG A CA 1
ATOM 2356 C C . ARG A 1 306 ? -7.787 -18.928 -7.765 1 88.77 306 ARG A C 1
ATOM 2358 O O . ARG A 1 306 ? -7.602 -18.8 -8.977 1 88.77 306 ARG A O 1
ATOM 2365 N N . ALA A 1 307 ? -8.699 -19.653 -7.245 1 90.9 307 ALA A N 1
ATOM 2366 C CA . ALA A 1 307 ? -9.508 -20.533 -8.084 1 90.9 307 ALA A CA 1
ATOM 2367 C C . ALA A 1 307 ? -10.164 -19.756 -9.222 1 90.9 307 ALA A C 1
ATOM 2369 O O . ALA A 1 307 ? -10.106 -20.172 -10.381 1 90.9 307 ALA A O 1
ATOM 2370 N N . SER A 1 308 ? -10.74 -18.651 -8.912 1 90.92 308 SER A N 1
ATOM 2371 C CA . SER A 1 308 ? -11.449 -17.861 -9.913 1 90.92 308 SER A CA 1
ATOM 2372 C C . SER A 1 308 ? -10.496 -17.341 -10.984 1 90.92 308 SER A C 1
ATOM 2374 O O . SER A 1 308 ? -10.834 -17.328 -12.169 1 90.92 308 SER A O 1
ATOM 2376 N N . ASP A 1 309 ? -9.357 -16.953 -10.576 1 92.05 309 ASP A N 1
ATOM 2377 C CA . ASP A 1 309 ? -8.383 -16.41 -11.518 1 92.05 309 ASP A CA 1
ATOM 2378 C C . ASP A 1 309 ? -7.821 -17.508 -12.42 1 92.05 309 ASP A C 1
ATOM 2380 O O . ASP A 1 309 ? -7.676 -17.312 -13.628 1 92.05 309 ASP A O 1
ATOM 2384 N N . VAL A 1 310 ? -7.522 -18.606 -11.838 1 94.5 310 VAL A N 1
ATOM 2385 C CA . VAL A 1 310 ? -7.03 -19.752 -12.595 1 94.5 310 VAL A CA 1
ATOM 2386 C C . VAL A 1 310 ? -8.095 -20.21 -13.589 1 94.5 310 VAL A C 1
ATOM 2388 O O . VAL A 1 310 ? -7.793 -20.468 -14.757 1 94.5 310 VAL A O 1
ATOM 2391 N N . ALA A 1 311 ? -9.304 -20.275 -13.126 1 95.98 311 ALA A N 1
ATOM 2392 C CA . ALA A 1 311 ? -10.411 -20.709 -13.974 1 95.98 311 ALA A CA 1
ATOM 2393 C C . ALA A 1 311 ? -10.583 -19.778 -15.17 1 95.98 311 ALA A C 1
ATOM 2395 O O . ALA A 1 311 ? -10.731 -20.236 -16.306 1 95.98 311 ALA A O 1
ATOM 2396 N N . LYS A 1 312 ? -10.513 -18.514 -14.892 1 94.54 312 LYS A N 1
ATOM 2397 C CA . LYS A 1 312 ? -10.668 -17.539 -15.968 1 94.54 312 LYS A CA 1
ATOM 2398 C C . LYS A 1 312 ? -9.566 -17.694 -17.012 1 94.54 312 LYS A C 1
ATOM 2400 O O . LYS A 1 312 ? -9.835 -17.672 -18.215 1 94.54 312 LYS A O 1
ATOM 2405 N N . ALA A 1 313 ? -8.395 -17.816 -16.547 1 94.21 313 ALA A N 1
ATOM 2406 C CA . ALA A 1 313 ? -7.263 -17.998 -17.452 1 94.21 313 ALA A CA 1
ATOM 2407 C C . ALA A 1 313 ? -7.412 -19.28 -18.266 1 94.21 313 ALA A C 1
ATOM 2409 O O . ALA A 1 313 ? -7.157 -19.29 -19.472 1 94.21 313 ALA A O 1
ATOM 2410 N N . PHE A 1 314 ? -7.857 -20.335 -17.632 1 96.59 314 PHE A N 1
ATOM 2411 C CA . PHE A 1 314 ? -8.035 -21.623 -18.291 1 96.59 314 PHE A CA 1
ATOM 2412 C C . PHE A 1 314 ? -9.125 -21.542 -19.353 1 96.59 314 PHE A C 1
ATOM 2414 O O . PHE A 1 314 ? -8.941 -22.015 -20.476 1 96.59 314 PHE A O 1
ATOM 2421 N N . VAL A 1 315 ? -10.181 -20.939 -18.997 1 97.04 315 VAL A N 1
ATOM 2422 C CA . VAL A 1 315 ? -11.325 -20.859 -19.899 1 97.04 315 VAL A CA 1
ATOM 2423 C C . VAL A 1 315 ? -10.946 -20.06 -21.144 1 97.04 315 VAL A C 1
ATOM 2425 O O . VAL A 1 315 ? -11.325 -20.421 -22.261 1 97.04 315 VAL A O 1
ATOM 2428 N N . GLN A 1 316 ? -10.22 -19.047 -20.913 1 95.45 316 GLN A N 1
ATOM 2429 C CA . GLN A 1 316 ? -9.759 -18.256 -22.048 1 95.45 316 GLN A CA 1
ATOM 2430 C C . GLN A 1 316 ? -8.856 -19.079 -22.962 1 95.45 316 GLN A C 1
ATOM 2432 O O . GLN A 1 316 ? -9.029 -19.076 -24.182 1 95.45 316 GLN A O 1
ATOM 2437 N N . ASN A 1 317 ? -7.943 -19.754 -22.42 1 96.83 317 ASN A N 1
ATOM 2438 C CA . ASN A 1 317 ? -7.026 -20.588 -23.189 1 96.83 317 ASN A CA 1
ATOM 2439 C C . ASN A 1 317 ? -7.749 -21.766 -23.836 1 96.83 317 ASN A C 1
ATOM 2441 O O . ASN A 1 317 ? -7.409 -22.175 -24.947 1 96.83 317 ASN A O 1
ATOM 2445 N N . TYR A 1 318 ? -8.723 -22.28 -23.143 1 96.71 318 TYR A N 1
ATOM 2446 C CA . TYR A 1 318 ? -9.5 -23.385 -23.694 1 96.71 318 TYR A CA 1
ATOM 2447 C C . TYR A 1 318 ? -10.264 -22.948 -24.938 1 96.71 318 TYR A C 1
ATOM 2449 O O . TYR A 1 318 ? -10.389 -23.713 -25.897 1 96.71 318 TYR A O 1
ATOM 2457 N N . GLY A 1 319 ? -10.773 -21.771 -24.825 1 96.02 319 GLY A N 1
ATOM 2458 C CA . GLY A 1 319 ? -11.42 -21.235 -26.012 1 96.02 319 GLY A CA 1
ATOM 2459 C C . GLY A 1 319 ? -10.525 -21.247 -27.236 1 96.02 319 GLY A C 1
ATOM 2460 O O . GLY A 1 319 ? -10.955 -21.642 -28.322 1 96.02 319 GLY A O 1
ATOM 2461 N N . ARG A 1 320 ? -9.33 -20.856 -27.077 1 96.22 320 ARG A N 1
ATOM 2462 C CA . ARG A 1 320 ? -8.356 -20.883 -28.163 1 96.22 320 ARG A CA 1
ATOM 2463 C C . ARG A 1 320 ? -8.094 -22.312 -28.628 1 96.22 320 ARG A C 1
ATOM 2465 O O . ARG A 1 320 ? -8.141 -22.599 -29.826 1 96.22 320 ARG A O 1
ATOM 2472 N N . PHE A 1 321 ? -7.872 -23.166 -27.736 1 95.84 321 PHE A N 1
ATOM 2473 C CA . PHE A 1 321 ? -7.593 -24.568 -28.023 1 95.84 321 PHE A CA 1
ATOM 2474 C C . PHE A 1 321 ? -8.743 -25.201 -28.798 1 95.84 321 PHE A C 1
ATOM 2476 O O . PHE A 1 321 ? -8.52 -25.896 -29.792 1 95.84 321 PHE A O 1
ATOM 2483 N N . ALA A 1 322 ? -9.918 -24.959 -28.313 1 94.89 322 ALA A N 1
ATOM 2484 C CA . ALA A 1 322 ? -11.115 -25.525 -28.93 1 94.89 322 ALA A CA 1
ATOM 2485 C C . ALA A 1 322 ? -11.307 -24.99 -30.346 1 94.89 322 ALA A C 1
ATOM 2487 O O . ALA A 1 322 ? -11.882 -25.669 -31.2 1 94.89 322 ALA A O 1
ATOM 2488 N N . ALA A 1 323 ? -10.779 -23.835 -30.578 1 94.68 323 ALA A N 1
ATOM 2489 C CA . ALA A 1 323 ? -10.883 -23.215 -31.897 1 94.68 323 ALA A CA 1
ATOM 2490 C C . ALA A 1 323 ? -9.733 -23.65 -32.8 1 94.68 323 ALA A C 1
ATOM 2492 O O . ALA A 1 323 ? -9.623 -23.192 -33.94 1 94.68 323 ALA A O 1
ATOM 2493 N N . GLY A 1 324 ? -8.865 -24.445 -32.248 1 94.13 324 GLY A N 1
ATOM 2494 C CA . GLY A 1 324 ? -7.748 -24.933 -33.042 1 94.13 324 GLY A CA 1
ATOM 2495 C C . GLY A 1 324 ? -6.539 -24.017 -32.997 1 94.13 324 GLY A C 1
ATOM 2496 O O . GLY A 1 324 ? -5.609 -24.168 -33.793 1 94.13 324 GLY A O 1
ATOM 2497 N N . GLU A 1 325 ? -6.608 -23.071 -32.067 1 95.24 325 GLU A N 1
ATOM 2498 C CA . GLU A 1 325 ? -5.491 -22.153 -31.868 1 95.24 325 GLU A CA 1
ATOM 2499 C C . GLU A 1 325 ? -4.599 -22.61 -30.717 1 95.24 325 GLU A C 1
ATOM 2501 O O . GLU A 1 325 ? -5.043 -23.354 -29.839 1 95.24 325 GLU A O 1
ATOM 2506 N N . LYS A 1 326 ? -3.388 -22.16 -30.763 1 94.57 326 LYS A N 1
ATOM 2507 C CA . LYS A 1 326 ? -2.478 -22.48 -29.668 1 94.57 326 LYS A CA 1
ATOM 2508 C C . LYS A 1 326 ? -2.85 -21.714 -28.402 1 94.57 326 LYS A C 1
ATOM 2510 O O . LYS A 1 326 ? -3.167 -20.524 -28.461 1 94.57 326 LYS A O 1
ATOM 2515 N N . PRO A 1 327 ? -2.831 -22.436 -27.297 1 95.02 327 PRO A N 1
ATOM 2516 C CA . PRO A 1 327 ? -3.021 -21.713 -26.038 1 95.02 327 PRO A CA 1
ATOM 2517 C C . PRO A 1 327 ? -1.941 -20.662 -25.792 1 95.02 327 PRO A C 1
ATOM 2519 O O . PRO A 1 327 ? -0.872 -20.714 -26.406 1 95.02 327 PRO A O 1
ATOM 2522 N N . GLN A 1 328 ? -2.26 -19.734 -24.96 1 92.66 328 GLN A N 1
ATOM 2523 C CA . GLN A 1 328 ? -1.289 -18.707 -24.596 1 92.66 328 GLN A CA 1
ATOM 2524 C C . GLN A 1 328 ? -0.323 -19.217 -23.531 1 92.66 328 GLN A C 1
ATOM 2526 O O . GLN A 1 328 ? -0.627 -20.174 -22.816 1 92.66 328 GLN A O 1
ATOM 2531 N N . PHE A 1 329 ? 0.951 -18.624 -23.503 1 91.49 329 PHE A N 1
ATOM 2532 C CA . PHE A 1 329 ? 1.962 -18.812 -22.469 1 91.49 329 PHE A CA 1
ATOM 2533 C C . PHE A 1 329 ? 2.496 -20.24 -22.487 1 91.49 329 PHE A C 1
ATOM 2535 O O . PHE A 1 329 ? 2.645 -20.866 -21.436 1 91.49 329 PHE A O 1
ATOM 2542 N N . LEU A 1 330 ? 2.678 -20.734 -23.684 1 93.19 330 LEU A N 1
ATOM 2543 C CA . LEU A 1 330 ? 3.284 -22.048 -23.867 1 93.19 330 LEU A CA 1
ATOM 2544 C C . LEU A 1 330 ? 4.698 -22.079 -23.297 1 93.19 330 LEU A C 1
ATOM 2546 O O . LEU A 1 330 ? 5.432 -21.092 -23.392 1 93.19 330 LEU A O 1
ATOM 2550 N N . LEU A 1 331 ? 5.006 -23.221 -22.718 1 89.53 331 LEU A N 1
ATOM 2551 C CA . LEU A 1 331 ? 6.348 -23.405 -22.175 1 89.53 331 LEU A CA 1
ATOM 2552 C C . LEU A 1 331 ? 7.38 -23.496 -23.294 1 89.53 331 LEU A C 1
ATOM 2554 O O . LEU A 1 331 ? 7.123 -24.112 -24.332 1 89.53 331 LEU A O 1
ATOM 2558 N N . ASP A 1 332 ? 8.411 -22.802 -23.061 1 82.9 332 ASP A N 1
ATOM 2559 C CA . ASP A 1 332 ? 9.582 -22.892 -23.928 1 82.9 332 ASP A CA 1
ATOM 2560 C C . ASP A 1 332 ? 10.747 -23.568 -23.208 1 82.9 332 ASP A C 1
ATOM 2562 O O . ASP A 1 332 ? 11.448 -22.933 -22.418 1 82.9 332 ASP A O 1
ATOM 2566 N N . PHE A 1 333 ? 10.99 -24.781 -23.505 1 79.22 333 PHE A N 1
ATOM 2567 C CA . PHE A 1 333 ? 11.971 -25.588 -22.79 1 79.22 333 PHE A CA 1
ATOM 2568 C C . PHE A 1 333 ? 13.385 -25.089 -23.062 1 79.22 333 PHE A C 1
ATOM 2570 O O . PHE A 1 333 ? 14.289 -25.294 -22.249 1 79.22 333 PHE A O 1
ATOM 2577 N N . TYR A 1 334 ? 13.567 -24.454 -24.264 1 72.89 334 TYR A N 1
ATOM 2578 C CA . TYR A 1 334 ? 14.883 -23.895 -24.554 1 72.89 334 TYR A CA 1
ATOM 2579 C C . TYR A 1 334 ? 15.17 -22.687 -23.669 1 72.89 334 TYR A C 1
ATOM 2581 O O . TYR A 1 334 ? 16.301 -22.496 -23.217 1 72.89 334 TYR A O 1
ATOM 2589 N N . ARG A 1 335 ? 14.112 -22.084 -23.335 1 70.85 335 ARG A N 1
ATOM 2590 C CA . ARG A 1 335 ? 14.276 -20.874 -22.537 1 70.85 335 ARG A CA 1
ATOM 2591 C C . ARG A 1 335 ? 14.134 -21.175 -21.049 1 70.85 335 ARG A C 1
ATOM 2593 O O . ARG A 1 335 ? 14.524 -20.365 -20.206 1 70.85 335 ARG A O 1
ATOM 2600 N N . GLY A 1 336 ? 13.661 -22.32 -20.837 1 66.16 336 GLY A N 1
ATOM 2601 C CA . GLY A 1 336 ? 13.538 -22.75 -19.453 1 66.16 336 GLY A CA 1
ATOM 2602 C C . GLY A 1 336 ? 12.263 -22.265 -18.789 1 66.16 336 GLY A C 1
ATOM 2603 O O . GLY A 1 336 ? 12.147 -22.294 -17.562 1 66.16 336 GLY A O 1
ATOM 2604 N N . TYR A 1 337 ? 11.49 -21.591 -19.592 1 71.08 337 TYR A N 1
ATOM 2605 C CA . TYR A 1 337 ? 10.219 -21.149 -19.031 1 71.08 337 TYR A CA 1
ATOM 2606 C C . TYR A 1 337 ? 9.184 -20.932 -20.129 1 71.08 337 TYR A C 1
ATOM 2608 O O . TYR A 1 337 ? 9.537 -20.774 -21.3 1 71.08 337 TYR A O 1
ATOM 2616 N N . MET B 1 1 ? 10.477 52.262 -4.039 1 38.72 1 MET B N 1
ATOM 2617 C CA . MET B 1 1 ? 10.751 50.831 -4.125 1 38.72 1 MET B CA 1
ATOM 2618 C C . MET B 1 1 ? 9.977 50.063 -3.059 1 38.72 1 MET B C 1
ATOM 2620 O O . MET B 1 1 ? 10.145 50.31 -1.864 1 38.72 1 MET B O 1
ATOM 2624 N N . THR B 1 2 ? 8.824 49.613 -3.281 1 53.6 2 THR B N 1
ATOM 2625 C CA . THR B 1 2 ? 7.926 49.068 -2.269 1 53.6 2 THR B CA 1
ATOM 2626 C C . THR B 1 2 ? 8.609 47.951 -1.485 1 53.6 2 THR B C 1
ATOM 2628 O O . THR B 1 2 ? 9.201 47.045 -2.074 1 53.6 2 THR B O 1
ATOM 2631 N N . SER B 1 3 ? 9.094 48.147 -0.246 1 77.54 3 SER B N 1
ATOM 2632 C CA . SER B 1 3 ? 9.917 47.296 0.607 1 77.54 3 SER B CA 1
ATOM 2633 C C . SER B 1 3 ? 9.349 45.884 0.694 1 77.54 3 SER B C 1
ATOM 2635 O O . SER B 1 3 ? 8.13 45.697 0.671 1 77.54 3 SER B O 1
ATOM 2637 N N . LYS B 1 4 ? 10.171 44.872 0.337 1 89.05 4 LYS B N 1
ATOM 2638 C CA . LYS B 1 4 ? 9.784 43.47 0.463 1 89.05 4 LYS B CA 1
ATOM 2639 C C . LYS B 1 4 ? 9.205 43.181 1.845 1 89.05 4 LYS B C 1
ATOM 2641 O O . LYS B 1 4 ? 9.688 43.71 2.849 1 89.05 4 LYS B O 1
ATOM 2646 N N . PRO B 1 5 ? 8.119 42.493 1.859 1 94.54 5 PRO B N 1
ATOM 2647 C CA . PRO B 1 5 ? 7.517 42.167 3.153 1 94.54 5 PRO B CA 1
ATOM 2648 C C . PRO B 1 5 ? 8.478 41.43 4.083 1 94.54 5 PRO B C 1
ATOM 2650 O O . PRO B 1 5 ? 9.364 40.71 3.615 1 94.54 5 PRO B O 1
ATOM 2653 N N . ARG B 1 6 ? 8.389 41.671 5.386 1 97.02 6 ARG B N 1
ATOM 2654 C CA . ARG B 1 6 ? 9.135 40.924 6.395 1 97.02 6 ARG B CA 1
ATOM 2655 C C . ARG B 1 6 ? 8.506 39.556 6.639 1 97.02 6 ARG B C 1
ATOM 2657 O O . ARG B 1 6 ? 7.402 39.462 7.179 1 97.02 6 ARG B O 1
ATOM 2664 N N . ILE B 1 7 ? 9.197 38.514 6.206 1 98.01 7 ILE B N 1
ATOM 2665 C CA . ILE B 1 7 ? 8.726 37.139 6.322 1 98.01 7 ILE B CA 1
ATOM 2666 C C . ILE B 1 7 ? 9.341 36.485 7.557 1 98.01 7 ILE B C 1
ATOM 2668 O O . ILE B 1 7 ? 10.561 36.509 7.738 1 98.01 7 ILE B O 1
ATOM 2672 N N . PHE B 1 8 ? 8.488 35.954 8.41 1 98.31 8 PHE B N 1
ATOM 2673 C CA . PHE B 1 8 ? 8.968 35.249 9.593 1 98.31 8 PHE B CA 1
ATOM 2674 C C . PHE B 1 8 ? 8.586 33.775 9.537 1 98.31 8 PHE B C 1
ATOM 2676 O O . PHE B 1 8 ? 7.479 33.43 9.119 1 98.31 8 PHE B O 1
ATOM 2683 N N . VAL B 1 9 ? 9.48 32.924 9.915 1 98.08 9 VAL B N 1
ATOM 2684 C CA . VAL B 1 9 ? 9.25 31.488 10.026 1 98.08 9 VAL B CA 1
ATOM 2685 C C . VAL B 1 9 ? 9.386 31.054 11.484 1 98.08 9 VAL B C 1
ATOM 2687 O O . VAL B 1 9 ? 10.425 31.276 12.11 1 98.08 9 VAL B O 1
ATOM 2690 N N . PHE B 1 10 ? 8.328 30.492 12.017 1 96.43 10 PHE B N 1
ATOM 2691 C CA . PHE B 1 10 ? 8.274 30.059 13.408 1 96.43 10 PHE B CA 1
ATOM 2692 C C . PHE B 1 10 ? 7.593 28.701 13.526 1 96.43 10 PHE B C 1
ATOM 2694 O O . PHE B 1 10 ? 6.372 28.625 13.678 1 96.43 10 PHE B O 1
ATOM 2701 N N . SER B 1 11 ? 8.376 27.665 13.512 1 94.06 11 SER B N 1
ATOM 2702 C CA . SER B 1 11 ? 7.815 26.32 13.458 1 94.06 11 SER B CA 1
ATOM 2703 C C . SER B 1 11 ? 8.741 25.307 14.124 1 94.06 11 SER B C 1
ATOM 2705 O O . SER B 1 11 ? 9.963 25.472 14.109 1 94.06 11 SER B O 1
ATOM 2707 N N . ILE B 1 12 ? 8.18 24.269 14.603 1 89.49 12 ILE B N 1
ATOM 2708 C CA . ILE B 1 12 ? 8.913 23.174 15.229 1 89.49 12 ILE B CA 1
ATOM 2709 C C . ILE B 1 12 ? 9.508 22.269 14.153 1 89.49 12 ILE B C 1
ATOM 2711 O O . ILE B 1 12 ? 10.342 21.409 14.447 1 89.49 12 ILE B O 1
ATOM 2715 N N . ILE B 1 13 ? 9.073 22.389 12.866 1 88.17 13 ILE B N 1
ATOM 2716 C CA . ILE B 1 13 ? 9.558 21.557 11.771 1 88.17 13 ILE B CA 1
ATOM 2717 C C . ILE B 1 13 ? 11.036 21.846 11.518 1 88.17 13 ILE B C 1
ATOM 2719 O O . ILE B 1 13 ? 11.4 22.961 11.137 1 88.17 13 ILE B O 1
ATOM 2723 N N . PRO B 1 14 ? 11.842 20.836 11.618 1 84.76 14 PRO B N 1
ATOM 2724 C CA . PRO B 1 14 ? 13.283 21.067 11.494 1 84.76 14 PRO B CA 1
ATOM 2725 C C . PRO B 1 14 ? 13.685 21.548 10.101 1 84.76 14 PRO B C 1
ATOM 2727 O O . PRO B 1 14 ? 13.147 21.07 9.099 1 84.76 14 PRO B O 1
ATOM 2730 N N . LYS B 1 15 ? 14.517 22.553 9.997 1 90.17 15 LYS B N 1
ATOM 2731 C CA . LYS B 1 15 ? 15.19 23.036 8.795 1 90.17 15 LYS B CA 1
ATOM 2732 C C . LYS B 1 15 ? 14.226 23.803 7.896 1 90.17 15 LYS B C 1
ATOM 2734 O O . LYS B 1 15 ? 14.59 24.21 6.79 1 90.17 15 LYS B O 1
ATOM 2739 N N . LEU B 1 16 ? 12.973 23.954 8.336 1 94.11 16 LEU B N 1
ATOM 2740 C CA . LEU B 1 16 ? 11.991 24.638 7.503 1 94.11 16 LEU B CA 1
ATOM 2741 C C . LEU B 1 16 ? 12.469 26.041 7.14 1 94.11 16 LEU B C 1
ATOM 2743 O O . LEU B 1 16 ? 12.457 26.422 5.968 1 94.11 16 LEU B O 1
ATOM 2747 N N . GLY B 1 17 ? 12.934 26.804 8.122 1 95.7 17 GLY B N 1
ATOM 2748 C CA . GLY B 1 17 ? 13.425 28.15 7.875 1 95.7 17 GLY B CA 1
ATOM 2749 C C . GLY B 1 17 ? 14.566 28.196 6.877 1 95.7 17 GLY B C 1
ATOM 2750 O O . GLY B 1 17 ? 14.577 29.037 5.976 1 95.7 17 GLY B O 1
ATOM 2751 N N . ASP B 1 18 ? 15.471 27.269 6.987 1 96.01 18 ASP B N 1
ATOM 2752 C CA . ASP B 1 18 ? 16.626 27.2 6.096 1 96.01 18 ASP B CA 1
ATOM 2753 C C . ASP B 1 18 ? 16.194 26.931 4.657 1 96.01 18 ASP B C 1
ATOM 2755 O O . ASP B 1 18 ? 16.722 27.536 3.721 1 96.01 18 ASP B O 1
ATOM 2759 N N . ILE B 1 19 ? 15.298 26.052 4.528 1 96.51 19 ILE B N 1
ATOM 2760 C CA . ILE B 1 19 ? 14.821 25.68 3.201 1 96.51 19 ILE B CA 1
ATOM 2761 C C . ILE B 1 19 ? 14.109 26.868 2.557 1 96.51 19 ILE B C 1
ATOM 2763 O O . ILE B 1 19 ? 14.313 27.156 1.375 1 96.51 19 ILE B O 1
ATOM 2767 N N . ILE B 1 20 ? 13.311 27.571 3.316 1 97.02 20 ILE B N 1
ATOM 2768 C CA . ILE B 1 20 ? 12.603 28.74 2.807 1 97.02 20 ILE B CA 1
ATOM 2769 C C . ILE B 1 20 ? 13.609 29.802 2.369 1 97.02 20 ILE B C 1
ATOM 2771 O O . ILE B 1 20 ? 13.46 30.407 1.305 1 97.02 20 ILE B O 1
ATOM 2775 N N . GLN B 1 21 ? 14.61 29.996 3.166 1 96.41 21 GLN B N 1
ATOM 2776 C CA . GLN B 1 21 ? 15.649 30.97 2.847 1 96.41 21 GLN B CA 1
ATOM 2777 C C . GLN B 1 21 ? 16.364 30.607 1.549 1 96.41 21 GLN B C 1
ATOM 2779 O O . GLN B 1 21 ? 16.701 31.486 0.753 1 96.41 21 GLN B O 1
ATOM 2784 N N . GLN B 1 22 ? 16.568 29.378 1.376 1 97.04 22 GLN B N 1
ATOM 2785 C CA . GLN B 1 22 ? 17.221 28.911 0.158 1 97.04 22 GLN B CA 1
ATOM 2786 C C . GLN B 1 22 ? 16.327 29.121 -1.061 1 97.04 22 GLN B C 1
ATOM 2788 O O . GLN B 1 22 ? 16.814 29.447 -2.146 1 97.04 22 GLN B O 1
ATOM 2793 N N . MET B 1 23 ? 15.083 28.943 -0.883 1 96.69 23 MET B N 1
ATOM 2794 C CA . MET B 1 23 ? 14.144 29.04 -1.997 1 96.69 23 MET B CA 1
ATOM 2795 C C . MET B 1 23 ? 13.827 30.497 -2.317 1 96.69 23 MET B C 1
ATOM 2797 O O . MET B 1 23 ? 13.44 30.819 -3.442 1 96.69 23 MET B O 1
ATOM 2801 N N . LEU B 1 24 ? 13.946 31.307 -1.28 1 96.42 24 LEU B N 1
ATOM 2802 C CA . LEU B 1 24 ? 13.671 32.732 -1.429 1 96.42 24 LEU B CA 1
ATOM 2803 C C . LEU B 1 24 ? 14.849 33.567 -0.94 1 96.42 24 LEU B C 1
ATOM 2805 O O . LEU B 1 24 ? 14.697 34.396 -0.04 1 96.42 24 LEU B O 1
ATOM 2809 N N . PRO B 1 25 ? 15.995 33.499 -1.537 1 94.11 25 PRO B N 1
ATOM 2810 C CA . PRO B 1 25 ? 17.22 34.121 -1.028 1 94.11 25 PRO B CA 1
ATOM 2811 C C . PRO B 1 25 ? 17.175 35.646 -1.082 1 94.11 25 PRO B C 1
ATOM 2813 O O . PRO B 1 25 ? 17.895 36.316 -0.338 1 94.11 25 PRO B O 1
ATOM 2816 N N . GLN B 1 26 ? 16.337 36.194 -1.838 1 94.49 26 GLN B N 1
ATOM 2817 C CA . GLN B 1 26 ? 16.322 37.643 -2.007 1 94.49 26 GLN B CA 1
ATOM 2818 C C . GLN B 1 26 ? 15.284 38.292 -1.096 1 94.49 26 GLN B C 1
ATOM 2820 O O . GLN B 1 26 ? 15.174 39.519 -1.046 1 94.49 26 GLN B O 1
ATOM 2825 N N . GLU B 1 27 ? 14.572 37.429 -0.431 1 95.66 27 GLU B N 1
ATOM 2826 C CA . GLU B 1 27 ? 13.496 37.958 0.402 1 95.66 27 GLU B CA 1
ATOM 2827 C C . GLU B 1 27 ? 13.991 38.266 1.813 1 95.66 27 GLU B C 1
ATOM 2829 O O . GLU B 1 27 ? 15.073 37.826 2.206 1 95.66 27 GLU B O 1
ATOM 2834 N N . ASN B 1 28 ? 13.233 39.138 2.519 1 96.13 28 ASN B N 1
ATOM 2835 C CA . ASN B 1 28 ? 13.51 39.494 3.906 1 96.13 28 ASN B CA 1
ATOM 2836 C C . ASN B 1 28 ? 12.943 38.459 4.874 1 96.13 28 ASN B C 1
ATOM 2838 O O . ASN B 1 28 ? 11.814 38.599 5.348 1 96.13 28 ASN B O 1
ATOM 2842 N N . ILE B 1 29 ? 13.803 37.47 5.144 1 97.08 29 ILE B N 1
ATOM 2843 C CA . ILE B 1 29 ? 13.333 36.336 5.933 1 97.08 29 ILE B CA 1
ATOM 2844 C C . ILE B 1 29 ? 14.039 36.321 7.287 1 97.08 29 ILE B C 1
ATOM 2846 O O . ILE B 1 29 ? 15.26 36.475 7.359 1 97.08 29 ILE B O 1
ATOM 2850 N N . LYS B 1 30 ? 13.274 36.211 8.292 1 97.24 30 LYS B N 1
ATOM 2851 C CA . LYS B 1 30 ? 13.775 36.012 9.648 1 97.24 30 LYS B CA 1
ATOM 2852 C C . LYS B 1 30 ? 13.285 34.687 10.227 1 97.24 30 LYS B C 1
ATOM 2854 O O . LYS B 1 30 ? 12.083 34.413 10.233 1 97.24 30 LYS B O 1
ATOM 2859 N N . ILE B 1 31 ? 14.157 33.926 10.698 1 96.7 31 ILE B N 1
ATOM 2860 C CA . ILE B 1 31 ? 13.833 32.652 11.33 1 96.7 31 ILE B CA 1
ATOM 2861 C C . ILE B 1 31 ? 13.876 32.803 12.849 1 96.7 31 ILE B C 1
ATOM 2863 O O . ILE B 1 31 ? 14.907 33.18 13.413 1 96.7 31 ILE B O 1
ATOM 2867 N N . VAL B 1 32 ? 12.755 32.553 13.43 1 95.47 32 VAL B N 1
ATOM 2868 C CA . VAL B 1 32 ? 12.687 32.602 14.887 1 95.47 32 VAL B CA 1
ATOM 2869 C C . VAL B 1 32 ? 12.711 31.185 15.454 1 95.47 32 VAL B C 1
ATOM 2871 O O . VAL B 1 32 ? 11.912 30.335 15.053 1 95.47 32 VAL B O 1
ATOM 2874 N N . LYS B 1 33 ? 13.565 30.93 16.353 1 88.95 33 LYS B N 1
ATOM 2875 C CA . LYS B 1 33 ? 13.753 29.594 16.913 1 88.95 33 LYS B CA 1
ATOM 2876 C C . LYS B 1 33 ? 12.549 29.176 17.752 1 88.95 33 LYS B C 1
ATOM 2878 O O . LYS B 1 33 ? 12.1 29.926 18.621 1 88.95 33 LYS B O 1
ATOM 2883 N N . PHE B 1 34 ? 11.97 28.099 17.449 1 87.67 34 PHE B N 1
ATOM 2884 C CA . PHE B 1 34 ? 10.928 27.475 18.256 1 87.67 34 PHE B CA 1
ATOM 2885 C C . PHE B 1 34 ? 11.534 26.718 19.431 1 87.67 34 PHE B C 1
ATOM 2887 O O . PHE B 1 34 ? 12.269 25.746 19.239 1 87.67 34 PHE B O 1
ATOM 2894 N N . GLN B 1 35 ? 11.294 27.122 20.648 1 81.96 35 GLN B N 1
ATOM 2895 C CA . GLN B 1 35 ? 11.981 26.594 21.822 1 81.96 35 GLN B CA 1
ATOM 2896 C C . GLN B 1 35 ? 11.314 25.315 22.32 1 81.96 35 GLN B C 1
ATOM 2898 O O . GLN B 1 35 ? 10.933 25.222 23.489 1 81.96 35 GLN B O 1
ATOM 2903 N N . ALA B 1 36 ? 10.928 24.407 21.492 1 77.9 36 ALA B N 1
ATOM 2904 C CA . ALA B 1 36 ? 10.379 23.099 21.842 1 77.9 36 ALA B CA 1
ATOM 2905 C C . ALA B 1 36 ? 10.829 22.032 20.848 1 77.9 36 ALA B C 1
ATOM 2907 O O . ALA B 1 36 ? 11.242 22.351 19.731 1 77.9 36 ALA B O 1
ATOM 2908 N N . GLU B 1 37 ? 10.83 20.793 21.381 1 67.96 37 GLU B N 1
ATOM 2909 C CA . GLU B 1 37 ? 11.126 19.666 20.501 1 67.96 37 GLU B CA 1
ATOM 2910 C C . GLU B 1 37 ? 9.849 19.088 19.897 1 67.96 37 GLU B C 1
ATOM 2912 O O . GLU B 1 37 ? 8.751 19.337 20.399 1 67.96 37 GLU B O 1
ATOM 2917 N N . MET B 1 38 ? 10.007 18.352 18.812 1 64.99 38 MET B N 1
ATOM 2918 C CA . MET B 1 38 ? 8.898 17.761 18.069 1 64.99 38 MET B CA 1
ATOM 2919 C C . MET B 1 38 ? 8.023 16.909 18.982 1 64.99 38 MET B C 1
ATOM 2921 O O . MET B 1 38 ? 6.802 16.87 18.819 1 64.99 38 MET B O 1
ATOM 2925 N N . SER B 1 39 ? 8.679 16.33 19.91 1 61.55 39 SER B N 1
ATOM 2926 C CA . SER B 1 39 ? 7.945 15.496 20.857 1 61.55 39 SER B CA 1
ATOM 2927 C C . SER B 1 39 ? 6.973 16.327 21.688 1 61.55 39 SER B C 1
ATOM 2929 O O . SER B 1 39 ? 6.039 15.787 22.283 1 61.55 39 SER B O 1
ATOM 2931 N N . GLN B 1 40 ? 7.145 17.656 21.697 1 62.43 40 GLN B N 1
ATOM 2932 C CA . GLN B 1 40 ? 6.323 18.573 22.48 1 62.43 40 GLN B CA 1
ATOM 2933 C C . GLN B 1 40 ? 5.339 19.326 21.59 1 62.43 40 GLN B C 1
ATOM 2935 O O . GLN B 1 40 ? 4.863 20.403 21.955 1 62.43 40 GLN B O 1
ATOM 2940 N N . LYS B 1 41 ? 5.231 18.731 20.451 1 63.61 41 LYS B N 1
ATOM 2941 C CA . LYS B 1 41 ? 4.388 19.385 19.454 1 63.61 41 LYS B CA 1
ATOM 2942 C C . LYS B 1 41 ? 3.014 19.716 20.028 1 63.61 41 LYS B C 1
ATOM 2944 O O . LYS B 1 41 ? 2.392 20.705 19.634 1 63.61 41 LYS B O 1
ATOM 2949 N N . TYR B 1 42 ? 2.8 18.951 20.998 1 65.78 42 TYR B N 1
ATOM 2950 C CA . TYR B 1 42 ? 1.477 19.183 21.568 1 65.78 42 TYR B CA 1
ATOM 2951 C C . TYR B 1 42 ? 1.575 19.946 22.883 1 65.78 42 TYR B C 1
ATOM 2953 O O . TYR B 1 42 ? 2.351 19.576 23.767 1 65.78 42 TYR B O 1
ATOM 2961 N N . GLY B 1 43 ? 1.066 21.142 22.923 1 71.14 43 GLY B N 1
ATOM 2962 C CA . GLY B 1 43 ? 0.833 21.795 24.201 1 71.14 43 GLY B CA 1
ATOM 2963 C C . GLY B 1 43 ? 1.938 22.759 24.589 1 71.14 43 GLY B C 1
ATOM 2964 O O . GLY B 1 43 ? 1.95 23.281 25.706 1 71.14 43 GLY B O 1
ATOM 2965 N N . HIS B 1 44 ? 2.956 22.962 23.806 1 82.24 44 HIS B N 1
ATOM 2966 C CA . HIS B 1 44 ? 4.027 23.895 24.136 1 82.24 44 HIS B CA 1
ATOM 2967 C C . HIS B 1 44 ? 3.499 25.32 24.26 1 82.24 44 HIS B C 1
ATOM 2969 O O . HIS B 1 44 ? 2.774 25.796 23.383 1 82.24 44 HIS B O 1
ATOM 2975 N N . VAL B 1 45 ? 3.911 25.972 25.393 1 89.31 45 VAL B N 1
ATOM 2976 C CA . VAL B 1 45 ? 3.525 27.36 25.63 1 89.31 45 VAL B CA 1
ATOM 2977 C C . VAL B 1 45 ? 4.575 28.297 25.038 1 89.31 45 VAL B C 1
ATOM 2979 O O . VAL B 1 45 ? 5.766 28.167 25.329 1 89.31 45 VAL B O 1
ATOM 2982 N N . ILE B 1 46 ? 4.138 29.209 24.28 1 92.99 46 ILE B N 1
ATOM 2983 C CA . ILE B 1 46 ? 5.039 30.147 23.619 1 92.99 46 ILE B CA 1
ATOM 2984 C C . ILE B 1 46 ? 5.416 31.267 24.586 1 92.99 46 ILE B C 1
ATOM 2986 O O . ILE B 1 46 ? 4.543 31.893 25.191 1 92.99 46 ILE B O 1
ATOM 2990 N N . SER B 1 47 ? 6.677 31.602 24.73 1 93.3 47 SER B N 1
ATOM 2991 C CA . SER B 1 47 ? 7.167 32.593 25.682 1 93.3 47 SER B CA 1
ATOM 2992 C C . SER B 1 47 ? 6.965 34.01 25.158 1 93.3 47 SER B C 1
ATOM 2994 O O . SER B 1 47 ? 6.808 34.215 23.953 1 93.3 47 SER B O 1
ATOM 2996 N N . GLU B 1 48 ? 7.045 34.967 26.088 1 94.76 48 GLU B N 1
ATOM 2997 C CA . GLU B 1 48 ? 6.939 36.374 25.714 1 94.76 48 GLU B CA 1
ATOM 2998 C C . GLU B 1 48 ? 8.101 36.797 24.82 1 94.76 48 GLU B C 1
ATOM 3000 O O . GLU B 1 48 ? 7.931 37.626 23.923 1 94.76 48 GLU B O 1
ATOM 3005 N N . GLU B 1 49 ? 9.195 36.249 25.087 1 93.99 49 GLU B N 1
ATOM 3006 C CA . GLU B 1 49 ? 10.374 36.549 24.28 1 93.99 49 GLU B CA 1
ATOM 3007 C C . GLU B 1 49 ? 10.17 36.129 22.828 1 93.99 49 GLU B C 1
ATOM 3009 O O . GLU B 1 49 ? 10.51 36.874 21.906 1 93.99 49 GLU B O 1
ATOM 3014 N N . GLU B 1 50 ? 9.653 34.929 22.606 1 94.21 50 GLU B N 1
ATOM 3015 C CA . GLU B 1 50 ? 9.36 34.447 21.259 1 94.21 50 GLU B CA 1
ATOM 3016 C C . GLU B 1 50 ? 8.333 35.338 20.565 1 94.21 50 GLU B C 1
ATOM 3018 O O . GLU B 1 50 ? 8.515 35.718 19.407 1 94.21 50 GLU B O 1
ATOM 3023 N N . ILE B 1 51 ? 7.348 35.713 21.317 1 95.7 51 ILE B N 1
ATOM 3024 C CA . ILE B 1 51 ? 6.272 36.531 20.768 1 95.7 51 ILE B CA 1
ATOM 3025 C C . ILE B 1 51 ? 6.822 37.892 20.348 1 95.7 51 ILE B C 1
ATOM 3027 O O . ILE B 1 51 ? 6.493 38.397 19.272 1 95.7 51 ILE B O 1
ATOM 3031 N N . ASN B 1 52 ? 7.675 38.444 21.146 1 96.14 52 ASN B N 1
ATOM 3032 C CA . ASN B 1 52 ? 8.251 39.756 20.868 1 96.14 52 ASN B CA 1
ATOM 3033 C C . ASN B 1 52 ? 9.058 39.75 19.572 1 96.14 52 ASN B C 1
ATOM 3035 O O . ASN B 1 52 ? 9.098 40.753 18.857 1 96.14 52 ASN B O 1
ATOM 3039 N N . GLN B 1 53 ? 9.615 38.694 19.274 1 96.42 53 GLN B N 1
ATOM 3040 C CA . GLN B 1 53 ? 10.424 38.577 18.065 1 96.42 53 GLN B CA 1
ATOM 3041 C C . GLN B 1 53 ? 9.545 38.505 16.82 1 96.42 53 GLN B C 1
ATOM 3043 O O . GLN B 1 53 ? 10.031 38.677 15.7 1 96.42 53 GLN B O 1
ATOM 3048 N N . LEU B 1 54 ? 8.289 38.224 16.983 1 97.46 54 LEU B N 1
ATOM 3049 C CA . LEU B 1 54 ? 7.4 37.971 15.854 1 97.46 54 LEU B CA 1
ATOM 3050 C C . LEU B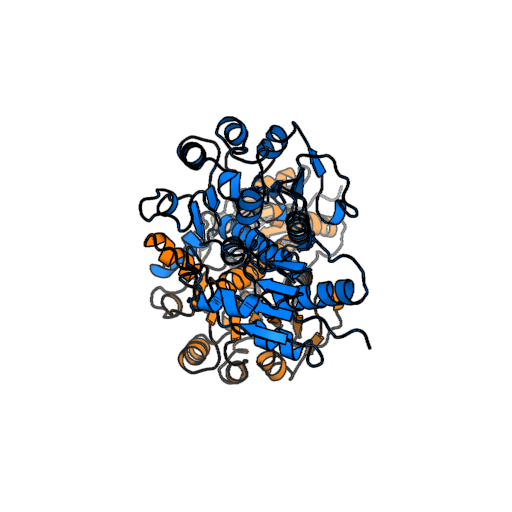 1 54 ? 6.565 39.206 15.532 1 97.46 54 LEU B C 1
ATOM 3052 O O . LEU B 1 54 ? 5.853 39.235 14.526 1 97.46 54 LEU B O 1
ATOM 3056 N N . LYS B 1 55 ? 6.686 40.244 16.291 1 96.2 55 LYS B N 1
ATOM 3057 C CA . LYS B 1 55 ? 5.784 41.392 16.25 1 96.2 55 LYS B CA 1
ATOM 3058 C C . LYS B 1 55 ? 5.936 42.164 14.942 1 96.2 55 LYS B C 1
ATOM 3060 O O . LYS B 1 55 ? 4.999 42.828 14.495 1 96.2 55 LYS B O 1
ATOM 3065 N N . GLU B 1 56 ? 7.066 42.095 14.329 1 96.07 56 GLU B N 1
ATOM 3066 C CA . GLU B 1 56 ? 7.315 42.867 13.115 1 96.07 56 GLU B CA 1
ATOM 3067 C C . GLU B 1 56 ? 6.919 42.08 11.869 1 96.07 56 GLU B C 1
ATOM 3069 O O . GLU B 1 56 ? 7.019 42.587 10.75 1 96.07 56 GLU B O 1
ATOM 3074 N N . ALA B 1 57 ? 6.419 40.887 12.034 1 97.28 57 ALA B N 1
ATOM 3075 C CA . ALA B 1 57 ? 6.108 40.024 10.898 1 97.28 57 ALA B CA 1
ATOM 3076 C C . ALA B 1 57 ? 4.965 40.601 10.067 1 97.28 57 ALA B C 1
ATOM 3078 O O . ALA B 1 57 ? 3.935 41.003 10.612 1 97.28 57 ALA B O 1
ATOM 3079 N N . GLU B 1 58 ? 5.145 40.632 8.802 1 97.63 58 GLU B N 1
ATOM 3080 C CA . GLU B 1 58 ? 4.086 40.948 7.848 1 97.63 58 GLU B CA 1
ATOM 3081 C C . GLU B 1 58 ? 3.518 39.681 7.214 1 97.63 58 GLU B C 1
ATOM 3083 O O . GLU B 1 58 ? 2.343 39.638 6.846 1 97.63 58 GLU B O 1
ATOM 3088 N N . VAL B 1 59 ? 4.372 38.746 7.01 1 98.19 59 VAL B N 1
ATOM 3089 C CA . VAL B 1 59 ? 4.036 37.392 6.581 1 98.19 59 VAL B CA 1
ATOM 3090 C C . VAL B 1 59 ? 4.608 36.38 7.571 1 98.19 59 VAL B C 1
ATOM 3092 O O . VAL B 1 59 ? 5.788 36.445 7.923 1 98.19 59 VAL B O 1
ATOM 3095 N N . LEU B 1 60 ? 3.751 35.495 8.045 1 98.37 60 LEU B N 1
ATOM 3096 C CA . LEU B 1 60 ? 4.188 34.549 9.066 1 98.37 60 LEU B CA 1
ATOM 3097 C C . LEU B 1 60 ? 3.863 33.117 8.656 1 98.37 60 LEU B C 1
ATOM 3099 O O . LEU B 1 60 ? 2.706 32.793 8.381 1 98.37 60 LEU B O 1
ATOM 3103 N N . LEU B 1 61 ? 4.841 32.332 8.519 1 98.07 61 LEU B N 1
ATOM 3104 C CA . LEU B 1 61 ? 4.709 30.882 8.431 1 98.07 61 LEU B CA 1
ATOM 3105 C C . LEU B 1 61 ? 4.936 30.232 9.792 1 98.07 61 LEU B C 1
ATOM 3107 O O . LEU B 1 61 ? 6.036 30.307 10.345 1 98.07 61 LEU B O 1
ATOM 3111 N N . ALA B 1 62 ? 3.869 29.652 10.347 1 96.08 62 ALA B N 1
ATOM 3112 C CA . ALA B 1 62 ? 3.999 29.12 11.701 1 96.08 62 ALA B CA 1
ATOM 3113 C C . ALA B 1 62 ? 3.035 27.96 11.93 1 96.08 62 ALA B C 1
ATOM 3115 O O . ALA B 1 62 ? 2.131 27.728 11.124 1 96.08 62 ALA B O 1
ATOM 3116 N N . ASP B 1 63 ? 3.252 27.216 13.012 1 93.03 63 ASP B N 1
ATOM 3117 C CA . ASP B 1 63 ? 2.352 26.145 13.428 1 93.03 63 ASP B CA 1
ATOM 3118 C C . ASP B 1 63 ? 1.056 26.71 14.004 1 93.03 63 ASP B C 1
ATOM 3120 O O . ASP B 1 63 ? 1.085 27.614 14.843 1 93.03 63 ASP B O 1
ATOM 3124 N N . SER B 1 64 ? -0.014 26.186 13.555 1 91.32 64 SER B N 1
ATOM 3125 C CA . SER B 1 64 ? -1.311 26.748 13.918 1 91.32 64 SER B CA 1
ATOM 3126 C C . SER B 1 64 ? -1.522 26.72 15.428 1 91.32 64 SER B C 1
ATOM 3128 O O . SER B 1 64 ? -2.067 27.666 16.001 1 91.32 64 SER B O 1
ATOM 3130 N N . ASN B 1 65 ? -1.116 25.641 16.093 1 87.51 65 ASN B N 1
ATOM 3131 C CA . ASN B 1 65 ? -1.306 25.522 17.535 1 87.51 65 ASN B CA 1
ATOM 3132 C C . ASN B 1 65 ? -0.466 26.542 18.298 1 87.51 65 ASN B C 1
ATOM 3134 O O . ASN B 1 65 ? -0.855 26.989 19.378 1 87.51 65 ASN B O 1
ATOM 3138 N N . ALA B 1 66 ? 0.641 26.896 17.759 1 91.38 66 ALA B N 1
ATOM 3139 C CA . ALA B 1 66 ? 1.467 27.943 18.355 1 91.38 66 ALA B CA 1
ATOM 3140 C C . ALA B 1 66 ? 0.894 29.327 18.062 1 91.38 66 ALA B C 1
ATOM 3142 O O . ALA B 1 66 ? 0.769 30.157 18.965 1 91.38 66 ALA B O 1
ATOM 3143 N N . PHE B 1 67 ? 0.501 29.543 16.861 1 94.37 67 PHE B N 1
ATOM 3144 C CA . PHE B 1 67 ? 0.035 30.838 16.38 1 94.37 67 PHE B CA 1
ATOM 3145 C C . PHE B 1 67 ? -1.165 31.317 17.189 1 94.37 67 PHE B C 1
ATOM 3147 O O . PHE B 1 67 ? -1.268 32.501 17.514 1 94.37 67 PHE B O 1
ATOM 3154 N N . VAL B 1 68 ? -1.977 30.342 17.56 1 92.29 68 VAL B N 1
ATOM 3155 C CA . VAL B 1 68 ? -3.217 30.689 18.246 1 92.29 68 VAL B CA 1
ATOM 3156 C C . VAL B 1 68 ? -2.899 31.391 19.565 1 92.29 68 VAL B C 1
ATOM 3158 O O . VAL B 1 68 ? -3.688 32.208 20.046 1 92.29 68 VAL B O 1
ATOM 3161 N N . GLN B 1 69 ? -1.783 31.2 20.086 1 92.66 69 GLN B N 1
ATOM 3162 C CA . GLN B 1 69 ? -1.396 31.723 21.392 1 92.66 69 GLN B CA 1
ATOM 3163 C C . GLN B 1 69 ? -1.031 33.202 21.306 1 92.66 69 GLN B C 1
ATOM 3165 O O . GLN B 1 69 ? -0.961 33.89 22.327 1 92.66 69 GLN B O 1
ATOM 3170 N N . PHE B 1 70 ? -0.77 33.712 20.1 1 94.61 70 PHE B N 1
ATOM 3171 C CA . PHE B 1 70 ? -0.334 35.099 19.989 1 94.61 70 PHE B CA 1
ATOM 3172 C C . PHE B 1 70 ? -0.926 35.755 18.747 1 94.61 70 PHE B C 1
ATOM 3174 O O . PHE B 1 70 ? -0.444 36.798 18.301 1 94.61 70 PHE B O 1
ATOM 3181 N N . ALA B 1 71 ? -1.952 35.234 18.157 1 94.16 71 ALA B N 1
ATOM 3182 C CA . ALA B 1 71 ? -2.562 35.67 16.903 1 94.16 71 ALA B CA 1
ATOM 3183 C C . ALA B 1 71 ? -3.056 37.11 17.006 1 94.16 71 ALA B C 1
ATOM 3185 O O . ALA B 1 71 ? -3.11 37.827 16.004 1 94.16 71 ALA B O 1
ATOM 3186 N N . ASP B 1 72 ? -3.355 37.574 18.191 1 92.39 72 ASP B N 1
ATOM 3187 C CA . ASP B 1 72 ? -3.919 38.903 18.402 1 92.39 72 ASP B CA 1
ATOM 3188 C C . ASP B 1 72 ? -2.829 39.913 18.754 1 92.39 72 ASP B C 1
ATOM 3190 O O . ASP B 1 72 ? -3.117 41.087 18.995 1 92.39 72 ASP B O 1
ATOM 3194 N N . ARG B 1 73 ? -1.634 39.496 18.723 1 93.78 73 ARG B N 1
ATOM 3195 C CA . ARG B 1 73 ? -0.547 40.335 19.218 1 93.78 73 ARG B CA 1
ATOM 3196 C C . ARG B 1 73 ? 0.429 40.684 18.099 1 93.78 73 ARG B C 1
ATOM 3198 O O . ARG B 1 73 ? 1.598 40.975 18.357 1 93.78 73 ARG B O 1
ATOM 3205 N N . LEU B 1 74 ? -0.033 40.569 16.868 1 95.68 74 LEU B N 1
ATOM 3206 C CA . LEU B 1 74 ? 0.825 40.83 15.718 1 95.68 74 LEU B CA 1
ATOM 3207 C C . LEU B 1 74 ? 0.301 42.009 14.904 1 95.68 74 LEU B C 1
ATOM 3209 O O . LEU B 1 74 ? -0.395 41.818 13.904 1 95.68 74 LEU B O 1
ATOM 3213 N N . PRO B 1 75 ? 0.749 43.198 15.192 1 94.87 75 PRO B N 1
ATOM 3214 C CA . PRO B 1 75 ? 0.122 44.403 14.645 1 94.87 75 PRO B CA 1
ATOM 3215 C C . PRO B 1 75 ? 0.414 44.598 13.159 1 94.87 75 PRO B C 1
ATOM 3217 O O . PRO B 1 75 ? -0.317 45.315 12.471 1 94.87 75 PRO B O 1
ATOM 3220 N N . HIS B 1 76 ? 1.384 44.022 12.607 1 96.41 76 HIS B N 1
ATOM 3221 C CA . HIS B 1 76 ? 1.778 44.297 11.23 1 96.41 76 HIS B CA 1
ATOM 3222 C C . HIS B 1 76 ? 1.425 43.131 10.313 1 96.41 76 HIS B C 1
ATOM 3224 O O . HIS B 1 76 ? 1.701 43.176 9.111 1 96.41 76 HIS B O 1
ATOM 3230 N N . LEU B 1 77 ? 0.85 42.059 10.885 1 97.53 77 LEU B N 1
ATOM 3231 C CA . LEU B 1 77 ? 0.627 40.83 10.131 1 97.53 77 LEU B CA 1
ATOM 3232 C C . LEU B 1 77 ? -0.387 41.054 9.014 1 97.53 77 LEU B C 1
ATOM 3234 O O . LEU B 1 77 ? -1.447 41.643 9.241 1 97.53 77 LEU B O 1
ATOM 3238 N N . LYS B 1 78 ? -0.009 40.573 7.852 1 97.01 78 LYS B N 1
ATOM 3239 C CA . LYS B 1 78 ? -0.887 40.679 6.689 1 97.01 78 LYS B CA 1
ATOM 3240 C C . LYS B 1 78 ? -1.336 39.3 6.213 1 97.01 78 LYS B C 1
ATOM 3242 O O . LYS B 1 78 ? -2.406 39.162 5.617 1 97.01 78 LYS B O 1
ATOM 3247 N N . TRP B 1 79 ? -0.509 38.281 6.453 1 97.75 79 TRP B N 1
ATOM 3248 C CA . TRP B 1 79 ? -0.82 36.921 6.026 1 97.75 79 TRP B CA 1
ATOM 3249 C C . TRP B 1 79 ? -0.173 35.898 6.954 1 97.75 79 TRP B C 1
ATOM 3251 O O . TRP B 1 79 ? 1.019 35.991 7.256 1 97.75 79 TRP B O 1
ATOM 3261 N N . PHE B 1 80 ? -0.977 35.01 7.455 1 97.31 80 PHE B N 1
ATOM 3262 C CA . PHE B 1 80 ? -0.534 33.841 8.205 1 97.31 80 PHE B CA 1
ATOM 3263 C C . PHE B 1 80 ? -0.757 32.566 7.401 1 97.31 80 PHE B C 1
ATOM 3265 O O . PHE B 1 80 ? -1.852 32.335 6.884 1 97.31 80 PHE B O 1
ATOM 3272 N N . GLN B 1 81 ? 0.279 31.783 7.264 1 97.2 81 GLN B N 1
ATOM 3273 C CA . GLN B 1 81 ? 0.153 30.451 6.682 1 97.2 81 GLN B CA 1
ATOM 3274 C C . GLN B 1 81 ? 0.485 29.369 7.706 1 97.2 81 GLN B C 1
ATOM 3276 O O . GLN B 1 81 ? 1.568 29.376 8.294 1 97.2 81 GLN B O 1
ATOM 3281 N N . SER B 1 82 ? -0.427 28.497 7.837 1 95.45 82 SER B N 1
ATOM 3282 C CA . SER B 1 82 ? -0.215 27.378 8.749 1 95.45 82 SER B CA 1
ATOM 3283 C C . SER B 1 82 ? 0.718 26.337 8.138 1 95.45 82 SER B C 1
ATOM 3285 O O . SER B 1 82 ? 0.652 26.066 6.938 1 95.45 82 SER B O 1
ATOM 3287 N N . THR B 1 83 ? 1.509 25.707 8.993 1 93.89 83 THR B N 1
ATOM 3288 C CA . THR B 1 83 ? 2.378 24.623 8.549 1 93.89 83 THR B CA 1
ATOM 3289 C C . THR B 1 83 ? 1.622 23.297 8.533 1 93.89 83 THR B C 1
ATOM 3291 O O . THR B 1 83 ? 2.137 22.289 8.044 1 93.89 83 THR B O 1
ATOM 3294 N N . TRP B 1 84 ? 0.402 23.296 9.016 1 89.08 84 TRP B N 1
ATOM 3295 C CA . TRP B 1 84 ? -0.435 22.102 9.085 1 89.08 84 TRP B CA 1
ATOM 3296 C C . TRP B 1 84 ? -1.753 22.317 8.349 1 89.08 84 TRP B C 1
ATOM 3298 O O . TRP B 1 84 ? -2.196 23.455 8.176 1 89.08 84 TRP B O 1
ATOM 3308 N N . ALA B 1 85 ? -2.36 21.212 7.984 1 86.01 85 ALA B N 1
ATOM 3309 C CA . ALA B 1 85 ? -3.654 21.283 7.31 1 86.01 85 ALA B CA 1
ATOM 3310 C C . ALA B 1 85 ? -4.779 21.536 8.309 1 86.01 85 ALA B C 1
ATOM 3312 O O . ALA B 1 85 ? -5.757 22.218 7.992 1 86.01 85 ALA B O 1
ATOM 3313 N N . GLY B 1 86 ? -4.651 21.006 9.485 1 84.51 86 GLY B N 1
ATOM 3314 C CA . GLY B 1 86 ? -5.663 21.162 10.518 1 84.51 86 GLY B CA 1
ATOM 3315 C C . GLY B 1 86 ? -5.67 22.544 11.143 1 84.51 86 GLY B C 1
ATOM 3316 O O . GLY B 1 86 ? -4.617 23.073 11.505 1 84.51 86 GLY B O 1
ATOM 3317 N N . VAL B 1 87 ? -6.866 23.141 11.278 1 84.74 87 VAL B N 1
ATOM 3318 C CA . VAL B 1 87 ? -6.946 24.514 11.767 1 84.74 87 VAL B CA 1
ATOM 3319 C C . VAL B 1 87 ? -8.066 24.631 12.798 1 84.74 87 VAL B C 1
ATOM 3321 O O . VAL B 1 87 ? -8.627 25.712 12.994 1 84.74 87 VAL B O 1
ATOM 3324 N N . GLU B 1 88 ? -8.355 23.515 13.391 1 83.18 88 GLU B N 1
ATOM 3325 C CA . GLU B 1 88 ? -9.459 23.492 14.347 1 83.18 88 GLU B CA 1
ATOM 3326 C C . GLU B 1 88 ? -9.212 24.462 15.499 1 83.18 88 GLU B C 1
ATOM 3328 O O . GLU B 1 88 ? -10.123 25.178 15.92 1 83.18 88 GLU B O 1
ATOM 3333 N N . GLY B 1 89 ? -8.052 24.477 16.002 1 83.65 89 GLY B N 1
ATOM 3334 C CA . GLY B 1 89 ? -7.718 25.404 17.071 1 83.65 89 GLY B CA 1
ATOM 3335 C C . GLY B 1 89 ? -7.885 26.859 16.674 1 83.65 89 GLY B C 1
ATOM 3336 O O . GLY B 1 89 ? -8.341 27.678 17.474 1 83.65 89 GLY B O 1
ATOM 3337 N N . LEU B 1 90 ? -7.536 27.117 15.488 1 87.37 90 LEU B N 1
ATOM 3338 C CA . LEU B 1 90 ? -7.687 28.474 14.973 1 87.37 90 LEU B CA 1
ATOM 3339 C C . LEU B 1 90 ? -9.161 28.845 14.842 1 87.37 90 LEU B C 1
ATOM 3341 O O . LEU B 1 90 ? -9.56 29.955 15.201 1 87.37 90 LEU B O 1
ATOM 3345 N N . MET B 1 91 ? -9.891 27.895 14.319 1 85.09 91 MET B N 1
ATOM 3346 C CA . MET B 1 91 ? -11.323 28.123 14.146 1 85.09 91 MET B CA 1
ATOM 3347 C C . MET B 1 91 ? -11.999 28.381 15.488 1 85.09 91 MET B C 1
ATOM 3349 O O . MET B 1 91 ? -12.862 29.254 15.596 1 85.09 91 MET B O 1
ATOM 3353 N N . GLN B 1 92 ? -11.594 27.665 16.422 1 85.44 92 GLN B N 1
ATOM 3354 C CA . GLN B 1 92 ? -12.149 27.846 17.76 1 85.44 92 GLN B CA 1
ATOM 3355 C C . GLN B 1 92 ? -11.747 29.198 18.343 1 85.44 92 GLN B C 1
ATOM 3357 O O . GLN B 1 92 ? -12.567 29.882 18.959 1 85.44 92 GLN B O 1
ATOM 3362 N N . HIS B 1 93 ? -10.559 29.567 18.169 1 88.68 93 HIS B N 1
ATOM 3363 C CA . HIS B 1 93 ? -10.027 30.814 18.706 1 88.68 93 HIS B CA 1
ATOM 3364 C C . HIS B 1 93 ? -10.764 32.02 18.132 1 88.68 93 HIS B C 1
ATOM 3366 O O . HIS B 1 93 ? -11.083 32.962 18.86 1 88.68 93 HIS B O 1
ATOM 3372 N N . PHE B 1 94 ? -11.118 31.936 16.897 1 88.13 94 PHE B N 1
ATOM 3373 C CA . PHE B 1 94 ? -11.666 33.106 16.221 1 88.13 94 PHE B CA 1
ATOM 3374 C C . PHE B 1 94 ? -13.183 33.005 16.108 1 88.13 94 PHE B C 1
ATOM 3376 O O . PHE B 1 94 ? -13.826 33.876 15.519 1 88.13 94 PHE B O 1
ATOM 3383 N N . GLN B 1 95 ? -13.787 31.959 16.579 1 82.57 95 GLN B N 1
ATOM 3384 C CA . GLN B 1 95 ? -15.21 31.678 16.421 1 82.57 95 GLN B CA 1
ATOM 3385 C C . GLN B 1 95 ? -16.058 32.863 16.873 1 82.57 95 GLN B C 1
ATOM 3387 O O . GLN B 1 95 ? -17.056 33.2 16.232 1 82.57 95 GLN B O 1
ATOM 3392 N N . HIS B 1 96 ? -15.684 33.548 17.995 1 82.58 96 HIS B N 1
ATOM 3393 C CA . HIS B 1 96 ? -16.496 34.635 18.531 1 82.58 96 HIS B CA 1
ATOM 3394 C C . HIS B 1 96 ? -15.747 35.962 18.474 1 82.58 96 HIS B C 1
ATOM 3396 O O . HIS B 1 96 ? -16.076 36.897 19.207 1 82.58 96 HIS B O 1
ATOM 3402 N N . LYS B 1 97 ? -14.785 35.945 17.594 1 84.85 97 LYS B N 1
ATOM 3403 C CA . LYS B 1 97 ? -14.004 37.17 17.451 1 84.85 97 LYS B CA 1
ATOM 3404 C C . LYS B 1 97 ? -14.248 37.823 16.093 1 84.85 97 LYS B C 1
ATOM 3406 O O . LYS B 1 97 ? -14.749 37.177 15.17 1 84.85 97 LYS B O 1
ATOM 3411 N N . LYS B 1 98 ? -14.026 39.13 16.076 1 82.43 98 LYS B N 1
ATOM 3412 C CA . LYS B 1 98 ? -14.028 39.814 14.786 1 82.43 98 LYS B CA 1
ATOM 3413 C C . LYS B 1 98 ? -12.937 39.266 13.871 1 82.43 98 LYS B C 1
ATOM 3415 O O . LYS B 1 98 ? -11.856 38.897 14.337 1 82.43 98 LYS B O 1
ATOM 3420 N N . ALA B 1 99 ? -13.288 39.154 12.601 1 80.13 99 ALA B N 1
ATOM 3421 C CA . ALA B 1 99 ? -12.306 38.687 11.625 1 80.13 99 ALA B CA 1
ATOM 3422 C C . ALA B 1 99 ? -11.028 39.518 11.692 1 80.13 99 ALA B C 1
ATOM 3424 O O . ALA B 1 99 ? -11.083 40.749 11.748 1 80.13 99 ALA B O 1
ATOM 3425 N N . PRO B 1 100 ? -9.961 38.871 11.756 1 86.97 100 PRO B N 1
ATOM 3426 C CA . PRO B 1 100 ? -8.703 39.622 11.773 1 86.97 100 PRO B CA 1
ATOM 3427 C C . PRO B 1 100 ? -8.421 40.331 10.45 1 86.97 100 PRO B C 1
ATOM 3429 O O . PRO B 1 100 ? -8.968 39.95 9.413 1 86.97 100 PRO B O 1
ATOM 3432 N N . PRO B 1 101 ? -7.628 41.397 10.461 1 89.23 101 PRO B N 1
ATOM 3433 C CA . PRO B 1 101 ? -7.347 42.201 9.269 1 89.23 101 PRO B CA 1
ATOM 3434 C C . PRO B 1 101 ? -6.29 41.568 8.366 1 89.23 101 PRO B C 1
ATOM 3436 O O . PRO B 1 101 ? -5.624 42.272 7.603 1 89.23 101 PRO B O 1
ATOM 3439 N N . TYR B 1 102 ? -6.02 40.304 8.573 1 93.26 102 TYR B N 1
ATOM 3440 C CA . TYR B 1 102 ? -5.042 39.608 7.745 1 93.26 102 TYR B CA 1
ATOM 3441 C C . TYR B 1 102 ? -5.596 38.279 7.246 1 93.26 102 TYR B C 1
ATOM 3443 O O . TYR B 1 102 ? -6.567 37.757 7.8 1 93.26 102 TYR B O 1
ATOM 3451 N N . PHE B 1 103 ? -4.977 37.753 6.198 1 93.92 103 PHE B N 1
ATOM 3452 C CA . PHE B 1 103 ? -5.371 36.477 5.614 1 93.92 103 PHE B CA 1
ATOM 3453 C C . PHE B 1 103 ? -4.817 35.315 6.43 1 93.92 103 PHE B C 1
ATOM 3455 O O . PHE B 1 103 ? -3.741 35.422 7.022 1 93.92 103 PHE B O 1
ATOM 3462 N N . MET B 1 104 ? -5.563 34.305 6.497 1 94.66 104 MET B N 1
ATOM 3463 C CA . MET B 1 104 ? -5.09 33.047 7.069 1 94.66 104 MET B CA 1
ATOM 3464 C C . MET B 1 104 ? -5.292 31.894 6.092 1 94.66 104 MET B C 1
ATOM 3466 O O . MET B 1 104 ? -6.39 31.706 5.566 1 94.66 104 MET B O 1
ATOM 3470 N N . SER B 1 105 ? -4.192 31.22 5.844 1 94.73 105 SER B N 1
ATOM 3471 C CA . SER B 1 105 ? -4.28 30.06 4.963 1 94.73 105 SER B CA 1
ATOM 3472 C C . SER B 1 105 ? -3.8 28.794 5.665 1 94.73 105 SER B C 1
ATOM 3474 O O . SER B 1 105 ? -2.975 28.86 6.578 1 94.73 105 SER B O 1
ATOM 3476 N N . ARG B 1 106 ? -4.328 27.699 5.265 1 91.02 106 ARG B N 1
ATOM 3477 C CA . ARG B 1 106 ? -3.899 26.4 5.774 1 91.02 106 ARG B CA 1
ATOM 3478 C C . ARG B 1 106 ? -2.953 25.713 4.794 1 91.02 106 ARG B C 1
ATOM 3480 O O . ARG B 1 106 ? -2.887 26.088 3.622 1 91.02 106 ARG B O 1
ATOM 3487 N N . LEU B 1 107 ? -2.291 24.733 5.351 1 89.45 107 LEU B N 1
ATOM 3488 C CA . LEU B 1 107 ? -1.456 23.919 4.474 1 89.45 107 LEU B CA 1
ATOM 3489 C C . LEU B 1 107 ? -2.31 22.985 3.623 1 89.45 107 LEU B C 1
ATOM 3491 O O . LEU B 1 107 ? -3.155 22.257 4.15 1 89.45 107 LEU B O 1
ATOM 3495 N N . ALA B 1 108 ? -2.168 23.065 2.368 1 83.27 108 ALA B N 1
ATOM 3496 C CA . ALA B 1 108 ? -2.711 22.116 1.4 1 83.27 108 ALA B CA 1
ATOM 3497 C C . ALA B 1 108 ? -1.751 21.917 0.23 1 83.27 108 ALA B C 1
ATOM 3499 O O . ALA B 1 108 ? -1.147 22.876 -0.256 1 83.27 108 ALA B O 1
ATOM 3500 N N . SER B 1 109 ? -1.488 20.71 0.016 1 83.82 109 SER B N 1
ATOM 3501 C CA . SER B 1 109 ? -0.576 20.435 -1.089 1 83.82 109 SER B CA 1
ATOM 3502 C C . SER B 1 109 ? -0.815 19.046 -1.671 1 83.82 109 SER B C 1
ATOM 3504 O O . SER B 1 109 ? -1.366 18.172 -0.998 1 83.82 109 SER B O 1
ATOM 3506 N N . ASP B 1 110 ? -0.413 18.886 -2.838 1 85.56 110 ASP B N 1
ATOM 3507 C CA . ASP B 1 110 ? -0.473 17.595 -3.517 1 85.56 110 ASP B CA 1
ATOM 3508 C C . ASP B 1 110 ? 0.389 16.557 -2.802 1 85.56 110 ASP B C 1
ATOM 3510 O O . ASP B 1 110 ? 0.027 15.381 -2.736 1 85.56 110 ASP B O 1
ATOM 3514 N N . SER B 1 111 ? 1.424 17.084 -2.278 1 88.58 111 SER B N 1
ATOM 3515 C CA . SER B 1 111 ? 2.323 16.177 -1.571 1 88.58 111 SER B CA 1
ATOM 3516 C C . SER B 1 111 ? 1.654 15.589 -0.333 1 88.58 111 SER B C 1
ATOM 3518 O O . SER B 1 111 ? 1.802 14.399 -0.048 1 88.58 111 SER B O 1
ATOM 3520 N N . PHE B 1 112 ? 0.913 16.422 0.306 1 90.19 112 PHE B N 1
ATOM 3521 C CA . PHE B 1 112 ? 0.201 15.966 1.494 1 90.19 112 PHE B CA 1
ATOM 3522 C C . PHE B 1 112 ? -0.839 14.913 1.131 1 90.19 112 PHE B C 1
ATOM 3524 O O . PHE B 1 112 ? -0.919 13.865 1.775 1 90.19 112 PHE B O 1
ATOM 3531 N N . SER B 1 113 ? -1.561 15.131 0.08 1 93.21 113 SER B N 1
ATOM 3532 C CA . SER B 1 113 ? -2.587 14.192 -0.362 1 93.21 113 SER B CA 1
ATOM 3533 C C . SER B 1 113 ? -1.969 12.874 -0.818 1 93.21 113 SER B C 1
ATOM 3535 O O . SER B 1 113 ? -2.547 11.806 -0.605 1 93.21 113 SER B O 1
ATOM 3537 N N . GLN B 1 114 ? -0.842 12.993 -1.37 1 95.3 114 GLN B N 1
ATOM 3538 C CA . GLN B 1 114 ? -0.132 11.797 -1.812 1 95.3 114 GLN B CA 1
ATOM 3539 C C . GLN B 1 114 ? 0.283 10.934 -0.625 1 95.3 114 GLN B C 1
ATOM 3541 O O . GLN B 1 114 ? 0.13 9.711 -0.656 1 95.3 114 GLN B O 1
ATOM 3546 N N . LEU B 1 115 ? 0.826 11.58 0.373 1 96.24 115 LEU B N 1
ATOM 3547 C CA . LEU B 1 115 ? 1.22 10.843 1.568 1 96.24 115 LEU B CA 1
ATOM 3548 C C . LEU B 1 115 ? 0.037 10.076 2.149 1 96.24 115 LEU B C 1
ATOM 3550 O O . LEU B 1 115 ? 0.167 8.901 2.503 1 96.24 115 LEU B O 1
ATOM 3554 N N . MET B 1 116 ? -1.058 10.655 2.179 1 96.92 116 MET B N 1
ATOM 3555 C CA . MET B 1 116 ? -2.237 10.049 2.789 1 96.92 116 MET B CA 1
ATOM 3556 C C . MET B 1 116 ? -2.788 8.928 1.914 1 96.92 116 MET B C 1
ATOM 3558 O O . MET B 1 116 ? -3.292 7.926 2.425 1 96.92 116 MET B O 1
ATOM 3562 N N . SER B 1 117 ? -2.7 9.106 0.614 1 98 117 SER B N 1
ATOM 3563 C CA . SER B 1 117 ? -3.121 8.048 -0.299 1 98 117 SER B CA 1
ATOM 3564 C C . SER B 1 117 ? -2.26 6.8 -0.135 1 98 117 SER B C 1
ATOM 3566 O O . SER B 1 117 ? -2.778 5.681 -0.109 1 98 117 SER B O 1
ATOM 3568 N N . GLU B 1 118 ? -0.951 6.989 -0.006 1 98.55 118 GLU B N 1
ATOM 3569 C CA . GLU B 1 118 ? -0.036 5.876 0.233 1 98.55 118 GLU B CA 1
ATOM 3570 C C . GLU B 1 118 ? -0.385 5.143 1.525 1 98.55 118 GLU B C 1
ATOM 3572 O O . GLU B 1 118 ? -0.403 3.911 1.56 1 98.55 118 GLU B O 1
ATOM 3577 N N . TYR B 1 119 ? -0.721 5.925 2.495 1 98.55 119 TYR B N 1
ATOM 3578 C CA . TYR B 1 119 ? -1.073 5.345 3.786 1 98.55 119 TYR B CA 1
ATOM 3579 C C . TYR B 1 119 ? -2.307 4.459 3.667 1 98.55 119 TYR B C 1
ATOM 3581 O O . TYR B 1 119 ? -2.293 3.303 4.097 1 98.55 119 TYR B O 1
ATOM 3589 N N . VAL B 1 120 ? -3.334 4.934 3.064 1 98.88 120 VAL B N 1
ATOM 3590 C CA . VAL B 1 120 ? -4.611 4.232 2.996 1 98.88 120 VAL B CA 1
ATOM 3591 C C . VAL B 1 120 ? -4.465 2.974 2.143 1 98.88 120 VAL B C 1
ATOM 3593 O O . VAL B 1 120 ? -4.85 1.882 2.566 1 98.88 120 VAL B O 1
ATOM 3596 N N . VAL B 1 121 ? -3.844 3.102 1.002 1 98.8 121 VAL B N 1
ATOM 3597 C CA . VAL B 1 121 ? -3.661 1.962 0.11 1 98.8 121 VAL B CA 1
ATOM 3598 C C . VAL B 1 121 ? -2.802 0.902 0.795 1 98.8 121 VAL B C 1
ATOM 3600 O O . VAL B 1 121 ? -3.139 -0.285 0.78 1 98.8 121 VAL B O 1
ATOM 3603 N N . GLY B 1 122 ? -1.732 1.368 1.407 1 98.74 122 GLY B N 1
ATOM 3604 C CA . GLY B 1 122 ? -0.859 0.444 2.114 1 98.74 122 GLY B CA 1
ATOM 3605 C C . GLY B 1 122 ? -1.56 -0.299 3.235 1 98.74 122 GLY B C 1
ATOM 3606 O O . GLY B 1 122 ? -1.375 -1.507 3.398 1 98.74 122 GLY B O 1
ATOM 3607 N N . GLN B 1 123 ? -2.346 0.385 4 1 98.81 123 GLN B N 1
ATOM 3608 C CA . GLN B 1 123 ? -3.037 -0.233 5.126 1 98.81 123 GLN B CA 1
ATOM 3609 C C . GLN B 1 123 ? -4.076 -1.242 4.647 1 98.81 123 GLN B C 1
ATOM 3611 O O . GLN B 1 123 ? -4.26 -2.293 5.264 1 98.81 123 GLN B O 1
ATOM 3616 N N . ILE B 1 124 ? -4.796 -0.941 3.555 1 98.83 124 ILE B N 1
ATOM 3617 C CA . ILE B 1 124 ? -5.771 -1.875 3.003 1 98.83 124 ILE B CA 1
ATOM 3618 C C . ILE B 1 124 ? -5.067 -3.157 2.565 1 98.83 124 ILE B C 1
ATOM 3620 O O . ILE B 1 124 ? -5.508 -4.26 2.899 1 98.83 124 ILE B O 1
ATOM 3624 N N . ILE B 1 125 ? -3.942 -2.995 1.905 1 98.57 125 ILE B N 1
ATOM 3625 C CA . ILE B 1 125 ? -3.19 -4.151 1.43 1 98.57 125 ILE B CA 1
ATOM 3626 C C . ILE B 1 125 ? -2.681 -4.96 2.62 1 98.57 125 ILE B C 1
ATOM 3628 O O . ILE B 1 125 ? -2.806 -6.187 2.644 1 98.57 125 ILE B O 1
ATOM 3632 N N . ALA B 1 126 ? -2.132 -4.276 3.584 1 98.29 126 ALA B N 1
ATOM 3633 C CA . ALA B 1 126 ? -1.602 -4.952 4.765 1 98.29 126 ALA B CA 1
ATOM 3634 C C . ALA B 1 126 ? -2.692 -5.748 5.477 1 98.29 126 ALA B C 1
ATOM 3636 O O . ALA B 1 126 ? -2.458 -6.876 5.918 1 98.29 126 ALA B O 1
ATOM 3637 N N . HIS B 1 127 ? -3.862 -5.143 5.559 1 97.83 127 HIS B N 1
ATOM 3638 C CA . HIS B 1 127 ? -4.983 -5.803 6.217 1 97.83 127 HIS B CA 1
ATOM 3639 C C . HIS B 1 127 ? -5.448 -7.021 5.426 1 97.83 127 HIS B C 1
ATOM 3641 O O . HIS B 1 127 ? -5.629 -8.102 5.99 1 97.83 127 HIS B O 1
ATOM 3647 N N . GLU B 1 128 ? -5.656 -6.871 4.128 1 97.41 128 GLU B N 1
ATOM 3648 C CA . GLU B 1 128 ? -6.159 -7.948 3.279 1 97.41 128 GLU B CA 1
ATOM 3649 C C . GLU B 1 128 ? -5.189 -9.126 3.251 1 97.41 128 GLU B C 1
ATOM 3651 O O . GLU B 1 128 ? -5.609 -10.28 3.146 1 97.41 128 GLU B O 1
ATOM 3656 N N . ARG B 1 129 ? -3.905 -8.825 3.437 1 97.08 129 ARG B N 1
ATOM 3657 C CA . ARG B 1 129 ? -2.904 -9.868 3.238 1 97.08 129 ARG B CA 1
ATOM 3658 C C . ARG B 1 129 ? -2.454 -10.457 4.571 1 97.08 129 ARG B C 1
ATOM 3660 O O . ARG B 1 129 ? -1.585 -11.33 4.607 1 97.08 129 ARG B O 1
ATOM 3667 N N . GLY B 1 130 ? -2.969 -9.941 5.686 1 96.54 130 GLY B N 1
ATOM 3668 C CA . GLY B 1 130 ? -2.679 -10.495 6.998 1 96.54 130 GLY B CA 1
ATOM 3669 C C . GLY B 1 130 ? -1.233 -10.308 7.419 1 96.54 130 GLY B C 1
ATOM 3670 O O . GLY B 1 130 ? -0.618 -11.222 7.971 1 96.54 130 GLY B O 1
ATOM 3671 N N . TRP B 1 131 ? -0.644 -9.163 7.136 1 96.72 131 TRP B N 1
ATOM 3672 C CA . TRP B 1 131 ? 0.778 -8.951 7.382 1 96.72 131 TRP B CA 1
ATOM 3673 C C . TRP B 1 131 ? 1.077 -8.945 8.877 1 96.72 131 TRP B C 1
ATOM 3675 O O . TRP B 1 131 ? 2.178 -9.307 9.298 1 96.72 131 TRP B O 1
ATOM 3685 N N . GLY B 1 132 ? 0.062 -8.524 9.718 1 94.52 132 GLY B N 1
ATOM 3686 C CA . GLY B 1 132 ? 0.235 -8.698 11.151 1 94.52 132 GLY B CA 1
ATOM 3687 C C . GLY B 1 132 ? 0.418 -10.147 11.559 1 94.52 132 GLY B C 1
ATOM 3688 O O . GLY B 1 132 ? 1.306 -10.468 12.351 1 94.52 132 GLY B O 1
ATOM 3689 N N . GLU B 1 133 ? -0.418 -10.983 11.011 1 94.51 133 GLU B N 1
ATOM 3690 C CA . GLU B 1 133 ? -0.317 -12.415 11.274 1 94.51 133 GLU B CA 1
ATOM 3691 C C . GLU B 1 133 ? 1.001 -12.981 10.753 1 94.51 133 GLU B C 1
ATOM 3693 O O . GLU B 1 133 ? 1.659 -13.767 11.438 1 94.51 133 GLU B O 1
ATOM 3698 N N . ALA B 1 134 ? 1.386 -12.616 9.569 1 96.3 134 ALA B N 1
ATOM 3699 C CA . ALA B 1 134 ? 2.642 -13.077 8.984 1 96.3 134 ALA B CA 1
ATOM 3700 C C . ALA B 1 134 ? 3.83 -12.69 9.861 1 96.3 134 ALA B C 1
ATOM 3702 O O . ALA B 1 134 ? 4.745 -13.491 10.065 1 96.3 134 ALA B O 1
ATOM 3703 N N . ALA B 1 135 ? 3.8 -11.461 10.35 1 96.16 135 ALA B N 1
ATOM 3704 C CA . ALA B 1 135 ? 4.876 -10.981 11.214 1 96.16 135 ALA B CA 1
ATOM 3705 C C . ALA B 1 135 ? 4.954 -11.8 12.499 1 96.16 135 ALA B C 1
ATOM 3707 O O . ALA B 1 135 ? 6.046 -12.137 12.962 1 96.16 135 ALA B O 1
ATOM 3708 N N . SER B 1 136 ? 3.809 -12.059 13.056 1 95.13 136 SER B N 1
ATOM 3709 C CA . SER B 1 136 ? 3.766 -12.884 14.259 1 95.13 136 SER B CA 1
ATOM 3710 C C . SER B 1 136 ? 4.342 -14.271 13.999 1 95.13 136 SER B C 1
ATOM 3712 O O . SER B 1 136 ? 5.107 -14.795 14.812 1 95.13 136 SER B O 1
ATOM 3714 N N . LYS B 1 137 ? 4 -14.892 12.874 1 96.95 137 LYS B N 1
ATOM 3715 C CA . LYS B 1 137 ? 4.498 -16.218 12.52 1 96.95 137 LYS B CA 1
ATOM 3716 C C . LYS B 1 137 ? 5.998 -16.185 12.24 1 96.95 137 LYS B C 1
ATOM 3718 O O . LYS B 1 137 ? 6.72 -17.121 12.589 1 96.95 137 LYS B O 1
ATOM 3723 N N . GLN B 1 138 ? 6.486 -15.092 11.587 1 97.35 138 GLN B N 1
ATOM 3724 C CA . GLN B 1 138 ? 7.922 -14.926 11.39 1 97.35 138 GLN B CA 1
ATOM 3725 C C . GLN B 1 138 ? 8.665 -14.937 12.722 1 97.35 138 GLN B C 1
ATOM 3727 O O . GLN B 1 138 ? 9.703 -15.588 12.855 1 97.35 138 GLN B O 1
ATOM 3732 N N . ALA B 1 139 ? 8.15 -14.228 13.707 1 95.81 139 ALA B N 1
ATOM 3733 C CA . ALA B 1 139 ? 8.786 -14.132 15.018 1 95.81 139 ALA B CA 1
ATOM 3734 C C . ALA B 1 139 ? 8.927 -15.509 15.661 1 95.81 139 ALA B C 1
ATOM 3736 O O . ALA B 1 139 ? 9.809 -15.723 16.496 1 95.81 139 ALA B O 1
ATOM 3737 N N . ASN B 1 140 ? 8.08 -16.421 15.217 1 97.13 140 ASN B N 1
ATOM 3738 C CA . ASN B 1 140 ? 8.105 -17.773 15.764 1 97.13 140 ASN B CA 1
ATOM 3739 C C . ASN B 1 140 ? 8.712 -18.766 14.777 1 97.13 140 ASN B C 1
ATOM 3741 O O . ASN B 1 140 ? 8.643 -19.978 14.987 1 97.13 140 ASN B O 1
ATOM 3745 N N . CYS B 1 141 ? 9.262 -18.328 13.695 1 97.66 141 CYS B N 1
ATOM 3746 C CA . CYS B 1 141 ? 9.939 -19.119 12.674 1 97.66 141 CYS B CA 1
ATOM 3747 C C . CYS B 1 141 ? 9.019 -20.201 12.122 1 97.66 141 CYS B C 1
ATOM 3749 O O . CYS B 1 141 ? 9.418 -21.361 12.005 1 97.66 141 CYS B O 1
ATOM 3751 N N . VAL B 1 142 ? 7.77 -19.816 11.83 1 95.64 142 VAL B N 1
ATOM 3752 C CA . VAL B 1 142 ? 6.759 -20.752 11.349 1 95.64 142 VAL B CA 1
ATOM 3753 C C . VAL B 1 142 ? 6.375 -20.405 9.913 1 95.64 142 VAL B C 1
ATOM 3755 O O . VAL B 1 142 ? 5.971 -19.275 9.627 1 95.64 142 VAL B O 1
ATOM 3758 N N . TRP B 1 143 ? 6.507 -21.36 9.066 1 94.59 143 TRP B N 1
ATOM 3759 C CA . TRP B 1 143 ? 6.004 -21.215 7.704 1 94.59 143 TRP B CA 1
ATOM 3760 C C . TRP B 1 143 ? 4.484 -21.332 7.669 1 94.59 143 TRP B C 1
ATOM 3762 O O . TRP B 1 143 ? 3.939 -22.438 7.691 1 94.59 143 TRP B O 1
ATOM 3772 N N . TYR B 1 144 ? 3.8 -20.217 7.609 1 90.04 144 TYR B N 1
ATOM 3773 C CA . TYR B 1 144 ? 2.346 -20.166 7.722 1 90.04 144 TYR B CA 1
ATOM 3774 C C . TYR B 1 144 ? 1.712 -19.717 6.411 1 90.04 144 TYR B C 1
ATOM 3776 O O . TYR B 1 144 ? 1.76 -18.534 6.065 1 90.04 144 TYR B O 1
ATOM 3784 N N . HIS B 1 145 ? 1.112 -20.586 5.732 1 88.66 145 HIS B N 1
ATOM 3785 C CA . HIS B 1 145 ? 0.459 -20.297 4.461 1 88.66 145 HIS B CA 1
ATOM 3786 C C . HIS B 1 145 ? -1.031 -20.616 4.522 1 88.66 145 HIS B C 1
ATOM 3788 O O . HIS B 1 145 ? -1.519 -21.469 3.777 1 88.66 145 HIS B O 1
ATOM 3794 N N . SER B 1 146 ? -1.692 -19.971 5.4 1 87.32 146 SER B N 1
ATOM 3795 C CA . SER B 1 146 ? -3.118 -20.179 5.628 1 87.32 146 SER B CA 1
ATOM 3796 C C . SER B 1 146 ? -3.829 -18.862 5.92 1 87.32 146 SER B C 1
ATOM 3798 O O . SER B 1 146 ? -3.202 -17.8 5.926 1 87.32 146 SER B O 1
ATOM 3800 N N . GLY B 1 147 ? -5.142 -18.949 5.989 1 87.39 147 GLY B N 1
ATOM 3801 C CA . GLY B 1 147 ? -5.916 -17.755 6.286 1 87.39 147 GLY B CA 1
ATOM 3802 C C . GLY B 1 147 ? -5.738 -16.656 5.255 1 87.39 147 GLY B C 1
ATOM 3803 O O . GLY B 1 147 ? -5.689 -16.927 4.054 1 87.39 147 GLY B O 1
ATOM 3804 N N . ARG B 1 148 ? -5.598 -15.38 5.747 1 88.87 148 ARG B N 1
ATOM 3805 C CA . ARG B 1 148 ? -5.493 -14.218 4.87 1 88.87 148 ARG B CA 1
ATOM 3806 C C . ARG B 1 148 ? -4.128 -14.165 4.192 1 88.87 148 ARG B C 1
ATOM 3808 O O . ARG B 1 148 ? -3.945 -13.442 3.21 1 88.87 148 ARG B O 1
ATOM 3815 N N . VAL B 1 149 ? -3.223 -14.931 4.785 1 90.47 149 VAL B N 1
ATOM 3816 C CA . VAL B 1 149 ? -1.895 -14.952 4.182 1 90.47 149 VAL B CA 1
ATOM 3817 C C . VAL B 1 149 ? -1.94 -15.712 2.858 1 90.47 149 VAL B C 1
ATOM 3819 O O . VAL B 1 149 ? -1.229 -15.366 1.912 1 90.47 149 VAL B O 1
ATOM 3822 N N . ALA B 1 150 ? -2.871 -16.664 2.759 1 87.57 150 ALA B N 1
ATOM 3823 C CA . ALA B 1 150 ? -2.94 -17.51 1.571 1 87.57 150 ALA B CA 1
ATOM 3824 C C . ALA B 1 150 ? -4.184 -17.196 0.745 1 87.57 150 ALA B C 1
ATOM 3826 O O . ALA B 1 150 ? -4.264 -17.558 -0.431 1 87.57 150 ALA B O 1
ATOM 3827 N N . THR B 1 151 ? -5.193 -16.663 1.416 1 87.97 151 THR B N 1
ATOM 3828 C CA . THR B 1 151 ? -6.46 -16.34 0.769 1 87.97 151 THR B CA 1
ATOM 3829 C C . THR B 1 151 ? -6.86 -14.895 1.055 1 87.97 151 THR B C 1
ATOM 3831 O O . THR B 1 151 ? -7.226 -14.558 2.183 1 87.97 151 THR B O 1
ATOM 3834 N N . TYR B 1 152 ? -6.647 -14.116 0.161 1 91.38 152 TYR B N 1
ATOM 3835 C CA . TYR B 1 152 ? -6.906 -12.691 0.327 1 91.38 152 TYR B CA 1
ATOM 3836 C C . TYR B 1 152 ? -7.643 -12.126 -0.881 1 91.38 152 TYR B C 1
ATOM 3838 O O . TYR B 1 152 ? -7.625 -12.721 -1.961 1 91.38 152 TYR B O 1
ATOM 3846 N N . ARG B 1 153 ? -8.328 -11.079 -0.699 1 92.95 153 ARG B N 1
ATOM 3847 C CA . ARG B 1 153 ? -8.953 -10.313 -1.773 1 92.95 153 ARG B CA 1
ATOM 3848 C C . ARG B 1 153 ? -7.982 -9.29 -2.352 1 92.95 153 ARG B C 1
ATOM 3850 O O . ARG B 1 153 ? -7.181 -8.703 -1.622 1 92.95 153 ARG B O 1
ATOM 3857 N N . SER B 1 154 ? -8.036 -9.092 -3.604 1 96.04 154 SER B N 1
ATOM 3858 C CA . SER B 1 154 ? -7.318 -8.022 -4.289 1 96.04 154 SER B CA 1
ATOM 3859 C C . SER B 1 154 ? -8.084 -6.705 -4.212 1 96.04 154 SER B C 1
ATOM 3861 O O . SER B 1 154 ? -9.287 -6.695 -3.943 1 96.04 154 SER B O 1
ATOM 3863 N N . LEU B 1 155 ? -7.387 -5.582 -4.437 1 97.93 155 LEU B N 1
ATOM 3864 C CA . LEU B 1 155 ? -8.031 -4.274 -4.468 1 97.93 155 LEU B CA 1
ATOM 3865 C C . LEU B 1 155 ? -9.125 -4.232 -5.53 1 97.93 155 LEU B C 1
ATOM 3867 O O . LEU B 1 155 ? -10.141 -3.556 -5.355 1 97.93 155 LEU B O 1
ATOM 3871 N N . ARG B 1 156 ? -8.968 -4.983 -6.587 1 95.88 156 ARG B N 1
ATOM 3872 C CA . ARG B 1 156 ? -9.958 -4.98 -7.66 1 95.88 156 ARG B CA 1
ATOM 3873 C C . ARG B 1 156 ? -11.238 -5.685 -7.225 1 95.88 156 ARG B C 1
ATOM 3875 O O . ARG B 1 156 ? -12.268 -5.582 -7.895 1 95.88 156 ARG B O 1
ATOM 3882 N N . ASP B 1 157 ? -11.149 -6.435 -6.124 1 95.3 157 ASP B N 1
ATOM 3883 C CA . ASP B 1 157 ? -12.271 -7.253 -5.674 1 95.3 157 ASP B CA 1
ATOM 3884 C C . ASP B 1 157 ? -13.072 -6.538 -4.588 1 95.3 157 ASP B C 1
ATOM 3886 O O . ASP B 1 157 ? -14.09 -7.052 -4.121 1 95.3 157 ASP B O 1
ATOM 3890 N N . ILE B 1 158 ? -12.61 -5.36 -4.162 1 97.63 158 ILE B N 1
ATOM 3891 C CA . ILE B 1 158 ? -13.259 -4.749 -3.008 1 97.63 158 ILE B CA 1
ATOM 3892 C C . ILE B 1 158 ? -13.804 -3.374 -3.39 1 97.63 158 ILE B C 1
ATOM 3894 O O . ILE B 1 158 ? -13.412 -2.807 -4.413 1 97.63 158 ILE B O 1
ATOM 3898 N N . THR B 1 159 ? -14.761 -2.88 -2.589 1 98.78 159 THR B N 1
ATOM 3899 C CA . THR B 1 159 ? -15.358 -1.554 -2.701 1 98.78 159 THR B CA 1
ATOM 3900 C C . THR B 1 159 ? -14.923 -0.665 -1.539 1 98.78 159 THR B C 1
ATOM 3902 O O . THR B 1 159 ? -15.053 -1.049 -0.374 1 98.78 159 THR B O 1
ATOM 3905 N N . VAL B 1 160 ? -14.386 0.475 -1.882 1 98.85 160 VAL B N 1
ATOM 3906 C CA . VAL B 1 160 ? -13.933 1.42 -0.866 1 98.85 160 VAL B CA 1
ATOM 3907 C C . VAL B 1 160 ? -14.779 2.69 -0.928 1 98.85 160 VAL B C 1
ATOM 3909 O O . VAL B 1 160 ? -14.932 3.29 -1.995 1 98.85 160 VAL B O 1
ATOM 3912 N N . ALA B 1 161 ? -15.341 3.043 0.192 1 98.69 161 ALA B N 1
ATOM 3913 C CA . ALA B 1 161 ? -16.046 4.317 0.303 1 98.69 161 ALA B CA 1
ATOM 3914 C C . ALA B 1 161 ? -15.14 5.396 0.889 1 98.69 161 ALA B C 1
ATOM 3916 O O . ALA B 1 161 ? -14.508 5.188 1.927 1 98.69 161 ALA B O 1
ATOM 3917 N N . LEU B 1 162 ? -15.105 6.482 0.215 1 97.93 162 LEU B N 1
ATOM 3918 C CA . LEU B 1 162 ? -14.378 7.651 0.696 1 97.93 162 LEU B CA 1
ATOM 3919 C C . LEU B 1 162 ? -15.339 8.706 1.234 1 97.93 162 LEU B C 1
ATOM 3921 O O . LEU B 1 162 ? -16.067 9.338 0.466 1 97.93 162 LEU B O 1
ATOM 3925 N N . LEU B 1 163 ? -15.344 8.809 2.597 1 97.46 163 LEU B N 1
ATOM 3926 C CA . LEU B 1 163 ? -16.131 9.866 3.223 1 97.46 163 LEU B CA 1
ATOM 3927 C C . LEU B 1 163 ? -15.346 11.173 3.27 1 97.46 163 LEU B C 1
ATOM 3929 O O . LEU B 1 163 ? -14.417 11.315 4.068 1 97.46 163 LEU B O 1
ATOM 3933 N N . GLY B 1 164 ? -15.752 12.127 2.536 1 94 164 GLY B N 1
ATOM 3934 C CA . GLY B 1 164 ? -14.97 13.312 2.219 1 94 164 GLY B CA 1
ATOM 3935 C C . GLY B 1 164 ? -14.262 13.219 0.881 1 94 164 GLY B C 1
ATOM 3936 O O . GLY B 1 164 ? -13.383 12.375 0.695 1 94 164 GLY B O 1
ATOM 3937 N N . PHE B 1 165 ? -14.612 14.081 0.015 1 92.07 165 PHE B N 1
ATOM 3938 C CA . PHE B 1 165 ? -14.112 13.95 -1.348 1 92.07 165 PHE B CA 1
ATOM 3939 C C . PHE B 1 165 ? -13.475 15.251 -1.819 1 92.07 165 PHE B C 1
ATOM 3941 O O . PHE B 1 165 ? -13.792 15.747 -2.903 1 92.07 165 PHE B O 1
ATOM 3948 N N . GLY B 1 166 ? -12.72 15.821 -0.934 1 88.69 166 GLY B N 1
ATOM 3949 C CA . GLY B 1 166 ? -11.83 16.912 -1.295 1 88.69 166 GLY B CA 1
ATOM 3950 C C . GLY B 1 166 ? -10.543 16.442 -1.947 1 88.69 166 GLY B C 1
ATOM 3951 O O . GLY B 1 166 ? -10.524 15.408 -2.619 1 88.69 166 GLY B O 1
ATOM 3952 N N . GLN B 1 167 ? -9.505 17.175 -1.802 1 87.6 167 GLN B N 1
ATOM 3953 C CA . GLN B 1 167 ? -8.227 16.871 -2.439 1 87.6 167 GLN B CA 1
ATOM 3954 C C . GLN B 1 167 ? -7.684 15.526 -1.966 1 87.6 167 GLN B C 1
ATOM 3956 O O . GLN B 1 167 ? -7.225 14.717 -2.776 1 87.6 167 GLN B O 1
ATOM 3961 N N . ILE B 1 168 ? -7.782 15.329 -0.663 1 92.45 168 ILE B N 1
ATOM 3962 C CA . ILE B 1 168 ? -7.252 14.097 -0.089 1 92.45 168 ILE B CA 1
ATOM 3963 C C . ILE B 1 168 ? -8.077 12.906 -0.571 1 92.45 168 ILE B C 1
ATOM 3965 O O . ILE B 1 168 ? -7.525 11.918 -1.061 1 92.45 168 ILE B O 1
ATOM 3969 N N . GLY B 1 169 ? -9.412 12.979 -0.476 1 94.75 169 GLY B N 1
ATOM 3970 C CA . GLY B 1 169 ? -10.289 11.912 -0.932 1 94.75 169 GLY B CA 1
ATOM 3971 C C . GLY B 1 169 ? -10.112 11.582 -2.402 1 94.75 169 GLY B C 1
ATOM 3972 O O . GLY B 1 169 ? -10.069 10.409 -2.78 1 94.75 169 GLY B O 1
ATOM 3973 N N . GLN B 1 170 ? -9.955 12.598 -3.192 1 94.67 170 GLN B N 1
ATOM 3974 C CA . GLN B 1 170 ? -9.8 12.4 -4.629 1 94.67 170 GLN B CA 1
ATOM 3975 C C . GLN B 1 170 ? -8.473 11.718 -4.95 1 94.67 170 GLN B C 1
ATOM 3977 O O . GLN B 1 170 ? -8.409 10.855 -5.828 1 94.67 170 GLN B O 1
ATOM 3982 N N . GLU B 1 171 ? -7.439 12.134 -4.223 1 95.22 171 GLU B N 1
ATOM 3983 C CA . GLU B 1 171 ? -6.143 11.505 -4.457 1 95.22 171 GLU B CA 1
ATOM 3984 C C . GLU B 1 171 ? -6.158 10.036 -4.043 1 95.22 171 GLU B C 1
ATOM 3986 O O . GLU B 1 171 ? -5.603 9.184 -4.74 1 95.22 171 GLU B O 1
ATOM 3991 N N . ILE B 1 172 ? -6.823 9.704 -2.957 1 97.73 172 ILE B N 1
ATOM 3992 C CA . ILE B 1 172 ? -6.968 8.316 -2.53 1 97.73 172 ILE B CA 1
ATOM 3993 C C . ILE B 1 172 ? -7.764 7.536 -3.574 1 97.73 172 ILE B C 1
ATOM 3995 O O . ILE B 1 172 ? -7.395 6.417 -3.936 1 97.73 172 ILE B O 1
ATOM 3999 N N . GLY B 1 173 ? -8.829 8.157 -4.027 1 97.68 173 GLY B N 1
ATOM 4000 C CA . GLY B 1 173 ? -9.634 7.535 -5.066 1 97.68 173 GLY B CA 1
ATOM 4001 C C . GLY B 1 173 ? -8.846 7.217 -6.322 1 97.68 173 GLY B C 1
ATOM 4002 O O . GLY B 1 173 ? -8.944 6.112 -6.86 1 97.68 173 GLY B O 1
ATOM 4003 N N . ARG B 1 174 ? -8.064 8.174 -6.763 1 96.83 174 ARG B N 1
ATOM 4004 C CA . ARG B 1 174 ? -7.229 7.976 -7.943 1 96.83 174 ARG B CA 1
ATOM 4005 C C . ARG B 1 174 ? -6.277 6.8 -7.751 1 96.83 174 ARG B C 1
ATOM 4007 O O . ARG B 1 174 ? -6.124 5.966 -8.645 1 96.83 174 ARG B O 1
ATOM 4014 N N . ALA B 1 175 ? -5.637 6.761 -6.639 1 97.57 175 ALA B N 1
ATOM 4015 C CA . ALA B 1 175 ? -4.691 5.688 -6.341 1 97.57 175 ALA B CA 1
ATOM 4016 C C . ALA B 1 175 ? -5.387 4.33 -6.336 1 97.57 175 ALA B C 1
ATOM 4018 O O . ALA B 1 175 ? -4.894 3.371 -6.936 1 97.57 175 ALA B O 1
ATOM 4019 N N . LEU B 1 176 ? -6.508 4.255 -5.706 1 98.36 176 LEU B N 1
ATOM 4020 C CA . LEU B 1 176 ? -7.264 3.01 -5.628 1 98.36 176 LEU B CA 1
ATOM 4021 C C . LEU B 1 176 ? -7.73 2.568 -7.011 1 98.36 176 LEU B C 1
ATOM 4023 O O . LEU B 1 176 ? -7.677 1.38 -7.338 1 98.36 176 LEU B O 1
ATOM 4027 N N . LYS B 1 177 ? -8.112 3.503 -7.819 1 97.37 177 LYS B N 1
ATOM 4028 C CA . LYS B 1 177 ? -8.571 3.207 -9.173 1 97.37 177 LYS B CA 1
ATOM 4029 C C . LYS B 1 177 ? -7.439 2.645 -10.028 1 97.37 177 LYS B C 1
ATOM 4031 O O . LYS B 1 177 ? -7.674 1.822 -10.915 1 97.37 177 LYS B O 1
ATOM 4036 N N . SER B 1 178 ? -6.226 3.096 -9.744 1 95.79 178 SER B N 1
ATOM 4037 C CA . SER B 1 178 ? -5.08 2.579 -10.484 1 95.79 178 SER B CA 1
ATOM 4038 C C . SER B 1 178 ? -4.886 1.088 -10.232 1 95.79 178 SER B C 1
ATOM 4040 O O . SER B 1 178 ? -4.226 0.401 -11.015 1 95.79 178 SER B O 1
ATOM 4042 N N . PHE B 1 179 ? -5.435 0.577 -9.173 1 97.12 179 PHE B N 1
ATOM 4043 C CA . PHE B 1 179 ? -5.426 -0.851 -8.875 1 97.12 179 PHE B CA 1
ATOM 4044 C C . PHE B 1 179 ? -6.764 -1.487 -9.233 1 97.12 179 PHE B C 1
ATOM 4046 O O . PHE B 1 179 ? -7.073 -2.591 -8.779 1 97.12 179 PHE B O 1
ATOM 4053 N N . LYS B 1 180 ? -7.595 -0.747 -9.902 1 96.21 180 LYS B N 1
ATOM 4054 C CA . LYS B 1 180 ? -8.88 -1.209 -10.419 1 96.21 180 LYS B CA 1
ATOM 4055 C C . LYS B 1 180 ? -9.87 -1.461 -9.286 1 96.21 180 LYS B C 1
ATOM 4057 O O . LYS B 1 180 ? -10.721 -2.348 -9.384 1 96.21 180 LYS B O 1
ATOM 4062 N N . CYS B 1 181 ? -9.709 -0.773 -8.19 1 97.98 181 CYS B N 1
ATOM 4063 C CA . CYS B 1 181 ? -10.616 -0.85 -7.05 1 97.98 181 CYS B CA 1
ATOM 4064 C C . CYS B 1 181 ? -11.93 -0.14 -7.349 1 97.98 181 CYS B C 1
ATOM 4066 O O . CYS B 1 181 ? -11.946 0.881 -8.04 1 97.98 181 CYS B O 1
ATOM 4068 N N . HIS B 1 182 ? -13.064 -0.708 -6.868 1 98.35 182 HIS B N 1
ATOM 4069 C CA . HIS B 1 182 ? -14.333 0.007 -6.928 1 98.35 182 HIS B CA 1
ATOM 4070 C C . HIS B 1 182 ? -14.423 1.064 -5.832 1 98.35 182 HIS B C 1
ATOM 4072 O O . HIS B 1 182 ? -14.292 0.748 -4.647 1 98.35 182 HIS B O 1
ATOM 4078 N N . VAL B 1 183 ? -14.649 2.365 -6.228 1 98.41 183 VAL B N 1
ATOM 4079 C CA . VAL B 1 183 ? -14.558 3.469 -5.277 1 98.41 183 VAL B CA 1
ATOM 4080 C C . VAL B 1 183 ? -15.877 4.238 -5.251 1 98.41 183 VAL B C 1
ATOM 4082 O O . VAL B 1 183 ? -16.381 4.655 -6.296 1 98.41 183 VAL B O 1
ATOM 4085 N N . LEU B 1 184 ? -16.446 4.358 -4.062 1 97.71 184 LEU B N 1
ATOM 4086 C CA . LEU B 1 184 ? -17.603 5.213 -3.819 1 97.71 184 LEU B CA 1
ATOM 4087 C C . LEU B 1 184 ? -17.195 6.484 -3.082 1 97.71 184 LEU B C 1
ATOM 4089 O O . LEU B 1 184 ? -16.464 6.424 -2.091 1 97.71 184 LEU B O 1
ATOM 4093 N N . ALA B 1 185 ? -17.578 7.585 -3.57 1 96.23 185 ALA B N 1
ATOM 4094 C CA . ALA B 1 185 ? -17.33 8.861 -2.903 1 96.23 185 ALA B CA 1
ATOM 4095 C C . ALA B 1 185 ? -18.581 9.356 -2.183 1 96.23 185 ALA B C 1
ATOM 4097 O O . ALA B 1 185 ? -19.7 9.157 -2.662 1 96.23 185 ALA B O 1
ATOM 4098 N N . TYR B 1 186 ? -18.334 9.947 -1.015 1 94.97 186 TYR B N 1
ATOM 4099 C CA . TYR B 1 186 ? -19.418 10.571 -0.264 1 94.97 186 TYR B CA 1
ATOM 4100 C C . TYR B 1 186 ? -19.029 11.972 0.193 1 94.97 186 TYR B C 1
ATOM 4102 O O . TYR B 1 186 ? -17.907 12.192 0.655 1 94.97 186 TYR B O 1
ATOM 4110 N N . SER B 1 187 ? -19.903 12.882 -0.011 1 91.05 187 SER B N 1
ATOM 4111 C CA . SER B 1 187 ? -19.779 14.228 0.539 1 91.05 187 SER B CA 1
ATOM 4112 C C . SER B 1 187 ? -21.114 14.73 1.078 1 91.05 187 SER B C 1
ATOM 4114 O O . SER B 1 187 ? -22.173 14.235 0.688 1 91.05 187 SER B O 1
ATOM 4116 N N . LEU B 1 188 ? -21.006 15.651 1.99 1 82.21 188 LEU B N 1
ATOM 4117 C CA . LEU B 1 188 ? -22.233 16.207 2.549 1 82.21 188 LEU B CA 1
ATOM 4118 C C . LEU B 1 188 ? -23.02 16.967 1.486 1 82.21 188 LEU B C 1
ATOM 4120 O O . LEU B 1 188 ? -24.248 16.877 1.433 1 82.21 188 LEU B O 1
ATOM 4124 N N . THR B 1 189 ? -22.222 17.717 0.686 1 78.62 189 THR B N 1
ATOM 4125 C CA . THR B 1 189 ? -22.887 18.502 -0.348 1 78.62 189 THR B CA 1
ATOM 4126 C C . THR B 1 189 ? -22.607 17.922 -1.732 1 78.62 189 THR B C 1
ATOM 4128 O O . THR B 1 189 ? -21.53 17.373 -1.974 1 78.62 189 THR B O 1
ATOM 4131 N N . ALA B 1 190 ? -23.602 17.999 -2.524 1 73.27 190 ALA B N 1
ATOM 4132 C CA . ALA B 1 190 ? -23.454 17.541 -3.903 1 73.27 190 ALA B CA 1
ATOM 4133 C C . ALA B 1 190 ? -22.499 18.44 -4.681 1 73.27 190 ALA B C 1
ATOM 4135 O O . ALA B 1 190 ? -22.597 19.668 -4.613 1 73.27 190 ALA B O 1
ATOM 4136 N N . HIS B 1 191 ? -21.368 17.899 -4.994 1 71.55 191 HIS B N 1
ATOM 4137 C CA . HIS B 1 191 ? -20.515 18.586 -5.957 1 71.55 191 HIS B CA 1
ATOM 4138 C C . HIS B 1 191 ? -19.988 17.621 -7.013 1 71.55 191 HIS B C 1
ATOM 4140 O O . HIS B 1 191 ? -19.986 16.406 -6.805 1 71.55 191 HIS B O 1
ATOM 4146 N N . SER B 1 192 ? -19.984 18.01 -8.282 1 66.64 192 SER B N 1
ATOM 4147 C CA . SER B 1 192 ? -19.434 17.175 -9.344 1 66.64 192 SER B CA 1
ATOM 4148 C C . SER B 1 192 ? -17.969 17.508 -9.608 1 66.64 192 SER B C 1
ATOM 4150 O O . SER B 1 192 ? -17.664 18.435 -10.361 1 66.64 192 SER B O 1
ATOM 4152 N N . PRO B 1 193 ? -17.159 16.896 -8.807 1 65.85 193 PRO B N 1
ATOM 4153 C CA . PRO B 1 193 ? -15.755 17.224 -9.064 1 65.85 193 PRO B CA 1
ATOM 4154 C C . PRO B 1 193 ? -15.307 16.841 -10.472 1 65.85 193 PRO B C 1
ATOM 4156 O O . PRO B 1 193 ? -15.795 15.856 -11.032 1 65.85 193 PRO B O 1
ATOM 4159 N N . THR B 1 194 ? -14.675 17.766 -11.184 1 68.49 194 THR B N 1
ATOM 4160 C CA . THR B 1 194 ? -14.073 17.469 -12.479 1 68.49 194 THR B CA 1
ATOM 4161 C C . THR B 1 194 ? -13.204 16.217 -12.396 1 68.49 194 THR B C 1
ATOM 4163 O O . THR B 1 194 ? -12.361 16.098 -11.505 1 68.49 194 THR B O 1
ATOM 4166 N N . GLY B 1 195 ? -13.48 15.195 -13.212 1 76.93 195 GLY B N 1
ATOM 4167 C CA . GLY B 1 195 ? -12.662 13.996 -13.295 1 76.93 195 GLY B CA 1
ATOM 4168 C C . GLY B 1 195 ? -13.071 12.924 -12.303 1 76.93 195 GLY B C 1
ATOM 4169 O O . GLY B 1 195 ? -12.245 12.112 -11.882 1 76.93 195 GLY B O 1
ATOM 4170 N N . LEU B 1 196 ? -14.372 13.102 -11.902 1 80.01 196 LEU B N 1
ATOM 4171 C CA . LEU B 1 196 ? -14.914 12.143 -10.945 1 80.01 196 LEU B CA 1
ATOM 4172 C C . LEU B 1 196 ? -14.575 10.714 -11.356 1 80.01 196 LEU B C 1
ATOM 4174 O O . LEU B 1 196 ? -14.18 9.9 -10.518 1 80.01 196 LEU B O 1
ATOM 4178 N N . HIS B 1 197 ? -14.569 10.395 -12.625 1 83.78 197 HIS B N 1
ATOM 4179 C CA . HIS B 1 197 ? -14.372 9.035 -13.112 1 83.78 197 HIS B CA 1
ATOM 4180 C C . HIS B 1 197 ? -12.943 8.563 -12.867 1 83.78 197 HIS B C 1
ATOM 4182 O O . HIS B 1 197 ? -12.684 7.359 -12.804 1 83.78 197 HIS B O 1
ATOM 4188 N N . GLN B 1 198 ? -12.096 9.488 -12.705 1 90.11 198 GLN B N 1
ATOM 4189 C CA . GLN B 1 198 ? -10.698 9.145 -12.463 1 90.11 198 GLN B CA 1
ATOM 4190 C C . GLN B 1 198 ? -10.466 8.785 -10.998 1 90.11 198 GLN B C 1
ATOM 4192 O O . GLN B 1 198 ? -9.475 8.133 -10.663 1 90.11 198 GLN B O 1
ATOM 4197 N N . CYS B 1 199 ? -11.476 9.23 -10.225 1 94.53 199 CYS B N 1
ATOM 4198 C CA . CYS B 1 199 ? -11.211 9.09 -8.798 1 94.53 199 CYS B CA 1
ATOM 4199 C C . CYS B 1 199 ? -12.309 8.283 -8.116 1 94.53 199 CYS B C 1
ATOM 4201 O O . CYS B 1 199 ? -12.135 7.819 -6.988 1 94.53 199 CYS B O 1
ATOM 4203 N N . ALA B 1 200 ? -13.451 8.069 -8.789 1 96.26 200 ALA B N 1
ATOM 4204 C CA . ALA B 1 200 ? -14.543 7.321 -8.173 1 96.26 200 ALA B CA 1
ATOM 4205 C C . ALA B 1 200 ? -15.484 6.753 -9.232 1 96.26 200 ALA B C 1
ATOM 4207 O O . ALA B 1 200 ? -15.525 7.243 -10.363 1 96.26 200 ALA B O 1
ATOM 4208 N N . ASP B 1 201 ? -16.207 5.739 -8.852 1 96.61 201 ASP B N 1
ATOM 4209 C CA . ASP B 1 201 ? -17.179 5.114 -9.743 1 96.61 201 ASP B CA 1
ATOM 4210 C C . ASP B 1 201 ? -18.571 5.708 -9.54 1 96.61 201 ASP B C 1
ATOM 4212 O O . ASP B 1 201 ? -19.4 5.687 -10.452 1 96.61 201 ASP B O 1
ATOM 4216 N N . ALA B 1 202 ? -18.806 6.169 -8.35 1 94.14 202 ALA B N 1
ATOM 4217 C CA . ALA B 1 202 ? -20.068 6.816 -8.005 1 94.14 202 ALA B CA 1
ATOM 4218 C C . ALA B 1 202 ? -19.865 7.873 -6.923 1 94.14 202 ALA B C 1
ATOM 4220 O O . ALA B 1 202 ? -18.907 7.803 -6.15 1 94.14 202 ALA B O 1
ATOM 4221 N N . HIS B 1 203 ? -20.684 8.868 -6.847 1 93.98 203 HIS B N 1
ATOM 4222 C CA . HIS B 1 203 ? -20.652 9.944 -5.863 1 93.98 203 HIS B CA 1
ATOM 4223 C C . HIS B 1 203 ? -21.999 10.089 -5.162 1 93.98 203 HIS B C 1
ATOM 4225 O O . HIS B 1 203 ? -23.011 10.376 -5.805 1 93.98 203 HIS B O 1
ATOM 4231 N N . TYR B 1 204 ? -21.966 9.885 -3.908 1 92.95 204 TYR B N 1
ATOM 4232 C CA . TYR B 1 204 ? -23.147 9.969 -3.056 1 92.95 204 TYR B CA 1
ATOM 4233 C C . TYR B 1 204 ? -23.115 11.231 -2.202 1 92.95 204 TYR B C 1
ATOM 4235 O O . TYR B 1 204 ? -22.047 11.798 -1.962 1 92.95 204 TYR B O 1
ATOM 4243 N N . HIS B 1 205 ? -24.31 11.657 -1.775 1 90.56 205 HIS B N 1
ATOM 4244 C CA . HIS B 1 205 ? -24.361 12.863 -0.957 1 90.56 205 HIS B CA 1
ATOM 4245 C C . HIS B 1 205 ? -25.565 12.843 -0.021 1 90.56 205 HIS B C 1
ATOM 4247 O O . HIS B 1 205 ? -26.44 11.983 -0.147 1 90.56 205 HIS B O 1
ATOM 4253 N N . GLY B 1 206 ? -25.532 13.659 0.962 1 85.04 206 GLY B N 1
ATOM 4254 C CA . GLY B 1 206 ? -26.662 13.877 1.852 1 85.04 206 GLY B CA 1
ATOM 4255 C C . GLY B 1 206 ? -27.06 12.634 2.625 1 85.04 206 GLY B C 1
ATOM 4256 O O . GLY B 1 206 ? -26.221 12.001 3.269 1 85.04 206 GLY B O 1
ATOM 4257 N N . ASP B 1 207 ? -28.306 12.12 2.368 1 87.63 207 ASP B N 1
ATOM 4258 C CA . ASP B 1 207 ? -28.912 11.081 3.194 1 87.63 207 ASP B CA 1
ATOM 4259 C C . ASP B 1 207 ? -28.508 9.69 2.711 1 87.63 207 ASP B C 1
ATOM 4261 O O . ASP B 1 207 ? -29.036 8.683 3.187 1 87.63 207 ASP B O 1
ATOM 4265 N N . SER B 1 208 ? -27.477 9.648 1.949 1 94.51 208 SER B N 1
ATOM 4266 C CA . SER B 1 208 ? -27.118 8.368 1.348 1 94.51 208 SER B CA 1
ATOM 4267 C C . SER B 1 208 ? -25.985 7.695 2.116 1 94.51 208 SER B C 1
ATOM 4269 O O . SER B 1 208 ? -25.42 6.701 1.655 1 94.51 208 SER B O 1
ATOM 4271 N N . LEU B 1 209 ? -25.629 8.215 3.233 1 95.94 209 LEU B N 1
ATOM 4272 C CA . LEU B 1 209 ? -24.488 7.693 3.978 1 95.94 209 LEU B CA 1
ATOM 4273 C C . LEU B 1 209 ? -24.721 6.241 4.382 1 95.94 209 LEU B C 1
ATOM 4275 O O . LEU B 1 209 ? -23.823 5.406 4.258 1 95.94 209 LEU B O 1
ATOM 4279 N N . ALA B 1 210 ? -25.915 5.94 4.82 1 96.84 210 ALA B N 1
ATOM 4280 C CA . ALA B 1 210 ? -26.237 4.574 5.222 1 96.84 210 ALA B CA 1
ATOM 4281 C C . ALA B 1 210 ? -26.056 3.603 4.059 1 96.84 210 ALA B C 1
ATOM 4283 O O . ALA B 1 210 ? -25.538 2.498 4.24 1 96.84 210 ALA B O 1
ATOM 4284 N N . THR B 1 211 ? -26.459 4.028 2.882 1 97.03 211 THR B N 1
ATOM 4285 C CA . THR B 1 211 ? -26.322 3.209 1.683 1 97.03 211 THR B CA 1
ATOM 4286 C C . THR B 1 211 ? -24.85 2.966 1.36 1 97.03 211 THR B C 1
ATOM 4288 O O . THR B 1 211 ? -24.447 1.832 1.092 1 97.03 211 THR B O 1
ATOM 4291 N N . VAL B 1 212 ? -24.092 3.962 1.427 1 97.45 212 VAL B N 1
ATOM 4292 C CA . VAL B 1 212 ? -22.665 3.875 1.137 1 97.45 212 VAL B CA 1
ATOM 4293 C C . VAL B 1 212 ? -21.994 2.921 2.122 1 97.45 212 VAL B C 1
ATOM 4295 O O . VAL B 1 212 ? -21.174 2.088 1.729 1 97.45 212 VAL B O 1
ATOM 4298 N N . MET B 1 213 ? -22.413 2.995 3.334 1 97.85 213 MET B N 1
ATOM 4299 C CA . MET B 1 213 ? -21.871 2.144 4.389 1 97.85 213 MET B CA 1
ATOM 4300 C C . MET B 1 213 ? -22.188 0.676 4.121 1 97.85 213 MET B C 1
ATOM 4302 O O . MET B 1 213 ? -21.333 -0.192 4.302 1 97.85 213 MET B O 1
ATOM 4306 N N . SER B 1 214 ? -23.312 0.365 3.652 1 98.06 214 SER B N 1
ATOM 4307 C CA . SER B 1 214 ? -23.792 -1.003 3.485 1 98.06 214 SER B CA 1
ATOM 4308 C C . SER B 1 214 ? -23.183 -1.656 2.249 1 98.06 214 SER B C 1
ATOM 4310 O O . SER B 1 214 ? -23.206 -2.881 2.112 1 98.06 214 SER B O 1
ATOM 4312 N N . GLU B 1 215 ? -22.593 -0.867 1.362 1 97.67 215 GLU B N 1
ATOM 4313 C CA . GLU B 1 215 ? -22.086 -1.384 0.094 1 97.67 215 GLU B CA 1
ATOM 4314 C C . GLU B 1 215 ? -20.563 -1.477 0.107 1 97.67 215 GLU B C 1
ATOM 4316 O O . GLU B 1 215 ? -19.957 -1.947 -0.859 1 97.67 215 GLU B O 1
ATOM 4321 N N . SER B 1 216 ? -19.987 -1.121 1.216 1 98.5 216 SER B N 1
ATOM 4322 C CA . SER B 1 216 ? -18.542 -0.924 1.188 1 98.5 216 SER B CA 1
ATOM 4323 C C . SER B 1 216 ? -17.827 -1.957 2.054 1 98.5 216 SER B C 1
ATOM 4325 O O . SER B 1 216 ? -18.285 -2.277 3.153 1 98.5 216 SER B O 1
ATOM 4327 N N . ASP B 1 217 ? -16.728 -2.48 1.536 1 98.77 217 ASP B N 1
ATOM 4328 C CA . ASP B 1 217 ? -15.855 -3.358 2.31 1 98.77 217 ASP B CA 1
ATOM 4329 C C . ASP B 1 217 ? -14.944 -2.551 3.232 1 98.77 217 ASP B C 1
ATOM 4331 O O . ASP B 1 217 ? -14.547 -3.031 4.296 1 98.77 217 ASP B O 1
ATOM 4335 N N . TYR B 1 218 ? -14.562 -1.356 2.767 1 98.9 218 TYR B N 1
ATOM 4336 C CA . TYR B 1 218 ? -13.777 -0.389 3.526 1 98.9 218 TYR B CA 1
ATOM 4337 C C . TYR B 1 218 ? -14.455 0.976 3.537 1 98.9 218 TYR B C 1
ATOM 4339 O O . TYR B 1 218 ? -14.993 1.417 2.518 1 98.9 218 TYR B O 1
ATOM 4347 N N . ILE B 1 219 ? -14.432 1.579 4.674 1 98.83 219 ILE B N 1
ATOM 4348 C CA . ILE B 1 219 ? -14.925 2.938 4.869 1 98.83 219 ILE B CA 1
ATOM 4349 C C . ILE B 1 219 ? -13.782 3.841 5.326 1 98.83 219 ILE B C 1
ATOM 4351 O O . ILE B 1 219 ? -13.265 3.686 6.435 1 98.83 219 ILE B O 1
ATOM 4355 N N . VAL B 1 220 ? -13.385 4.781 4.456 1 98.84 220 VAL B N 1
ATOM 4356 C CA . VAL B 1 220 ? -12.27 5.673 4.755 1 98.84 220 VAL B CA 1
ATOM 4357 C C . VAL B 1 220 ? -12.793 7.079 5.038 1 98.84 220 VAL B C 1
ATOM 4359 O O . VAL B 1 220 ? -13.367 7.724 4.157 1 98.84 220 VAL B O 1
ATOM 4362 N N . SER B 1 221 ? -12.563 7.507 6.192 1 98.25 221 SER B N 1
ATOM 4363 C CA . SER B 1 221 ? -13.002 8.847 6.568 1 98.25 221 SER B CA 1
ATOM 4364 C C . SER B 1 221 ? -11.877 9.863 6.407 1 98.25 221 SER B C 1
ATOM 4366 O O . SER B 1 221 ? -10.839 9.757 7.064 1 98.25 221 SER B O 1
ATOM 4368 N N . CYS B 1 222 ? -12.109 10.813 5.605 1 95.19 222 CYS B N 1
ATOM 4369 C CA . CYS B 1 222 ? -11.24 11.965 5.395 1 95.19 222 CYS B CA 1
ATOM 4370 C C . CYS B 1 222 ? -11.941 13.257 5.798 1 95.19 222 CYS B C 1
ATOM 4372 O O . CYS B 1 222 ? -11.624 14.328 5.277 1 95.19 222 CYS B O 1
ATOM 4374 N N . LEU B 1 223 ? -12.828 13.158 6.641 1 93.23 223 LEU B N 1
ATOM 4375 C CA . LEU B 1 223 ? -13.713 14.276 6.949 1 93.23 223 LEU B CA 1
ATOM 4376 C C . LEU B 1 223 ? -13.047 15.245 7.921 1 93.23 223 LEU B C 1
ATOM 4378 O O . LEU B 1 223 ? -12.355 14.822 8.849 1 93.23 223 LEU B O 1
ATOM 4382 N N . PRO B 1 224 ? -13.32 16.493 7.736 1 88.53 224 PRO B N 1
ATOM 4383 C CA . PRO B 1 224 ? -12.867 17.476 8.722 1 88.53 224 PRO B CA 1
ATOM 4384 C C . PRO B 1 224 ? -13.731 17.491 9.981 1 88.53 224 PRO B C 1
ATOM 4386 O O . PRO B 1 224 ? -14.806 16.885 10.004 1 88.53 224 PRO B O 1
ATOM 4389 N N . SER B 1 225 ? -13.218 18.1 10.974 1 87.98 225 SER B N 1
ATOM 4390 C CA . SER B 1 225 ? -14.017 18.321 12.174 1 87.98 225 SER B CA 1
ATOM 4391 C C . SER B 1 225 ? -14.874 19.576 12.045 1 87.98 225 SER B C 1
ATOM 4393 O O . SER B 1 225 ? -14.35 20.692 12.026 1 87.98 225 SER B O 1
ATOM 4395 N N . THR B 1 226 ? -16.13 19.439 11.906 1 83.8 226 THR B N 1
ATOM 4396 C CA . THR B 1 226 ? -17.134 20.496 11.866 1 83.8 226 THR B CA 1
ATOM 4397 C C . THR B 1 226 ? -18.346 20.124 12.716 1 83.8 226 THR B C 1
ATOM 4399 O O . THR B 1 226 ? -18.492 18.97 13.126 1 83.8 226 THR B O 1
ATOM 4402 N N . PRO B 1 227 ? -19.148 21.055 13 1 83.88 227 PRO B N 1
ATOM 4403 C CA . PRO B 1 227 ? -20.364 20.701 13.736 1 83.88 227 PRO B CA 1
ATOM 4404 C C . PRO B 1 227 ? -21.201 19.644 13.019 1 83.88 227 PRO B C 1
ATOM 4406 O O . PRO B 1 227 ? -21.911 18.87 13.666 1 83.88 227 PRO B O 1
ATOM 4409 N N . LEU B 1 228 ? -21.058 19.565 11.716 1 86.81 228 LEU B N 1
ATOM 4410 C CA . LEU B 1 228 ? -21.85 18.636 10.917 1 86.81 228 LEU B CA 1
ATOM 4411 C C . LEU B 1 228 ? -21.208 17.254 10.894 1 86.81 228 LEU B C 1
ATOM 4413 O O . LEU B 1 228 ? -21.874 16.259 10.599 1 86.81 228 LEU B O 1
ATOM 4417 N N . THR B 1 229 ? -19.901 17.146 11.213 1 91.17 229 THR B N 1
ATOM 4418 C CA . THR B 1 229 ? -19.219 15.865 11.062 1 91.17 229 THR B CA 1
ATOM 4419 C C . THR B 1 229 ? -18.892 15.262 12.425 1 91.17 229 THR B C 1
ATOM 4421 O O . THR B 1 229 ? -18.607 14.067 12.53 1 91.17 229 THR B O 1
ATOM 4424 N N . ALA B 1 230 ? -18.934 16.131 13.422 1 91.67 230 ALA B N 1
ATOM 4425 C CA . ALA B 1 230 ? -18.635 15.63 14.761 1 91.67 230 ALA B CA 1
ATOM 4426 C C . ALA B 1 230 ? -19.633 14.553 15.179 1 91.67 230 ALA B C 1
ATOM 4428 O O . ALA B 1 230 ? -20.845 14.777 15.153 1 91.67 230 ALA B O 1
ATOM 4429 N N . GLY B 1 231 ? -19.123 13.372 15.437 1 94.76 231 GLY B N 1
ATOM 4430 C CA . GLY B 1 231 ? -19.961 12.271 15.884 1 94.76 231 GLY B CA 1
ATOM 4431 C C . GLY B 1 231 ? -20.78 11.652 14.767 1 94.76 231 GLY B C 1
ATOM 4432 O O . GLY B 1 231 ? -21.72 10.896 15.024 1 94.76 231 GLY B O 1
ATOM 4433 N N . LEU B 1 232 ? -20.464 11.996 13.609 1 95.05 232 LEU B N 1
ATOM 4434 C CA . LEU B 1 232 ? -21.202 11.498 12.453 1 95.05 232 LEU B CA 1
ATOM 4435 C C . LEU B 1 232 ? -21.214 9.973 12.432 1 95.05 232 LEU B C 1
ATOM 4437 O O . LEU B 1 232 ? -22.247 9.36 12.151 1 95.05 232 LEU B O 1
ATOM 4441 N N . LEU B 1 233 ? -20.066 9.359 12.748 1 97.15 233 LEU B N 1
ATOM 4442 C CA . LEU B 1 233 ? -19.945 7.905 12.776 1 97.15 233 LEU B CA 1
ATOM 4443 C C . LEU B 1 233 ? -20.205 7.365 14.178 1 97.15 233 LEU B C 1
ATOM 4445 O O . LEU B 1 233 ? -19.291 6.857 14.831 1 97.15 233 LEU B O 1
ATOM 4449 N N . SER B 1 234 ? -21.418 7.533 14.558 1 97.38 234 SER B N 1
ATOM 4450 C CA . SER B 1 234 ? -21.951 6.993 15.804 1 97.38 234 SER B CA 1
ATOM 4451 C C . SER B 1 234 ? -22.649 5.656 15.574 1 97.38 234 SER B C 1
ATOM 4453 O O . SER B 1 234 ? -22.661 5.141 14.454 1 97.38 234 SER B O 1
ATOM 4455 N N . ALA B 1 235 ? -23.218 5.128 16.624 1 97.6 235 ALA B N 1
ATOM 4456 C CA . ALA B 1 235 ? -23.915 3.847 16.546 1 97.6 235 ALA B CA 1
ATOM 4457 C C . ALA B 1 235 ? -24.983 3.869 15.457 1 97.6 235 ALA B C 1
ATOM 4459 O O . ALA B 1 235 ? -25.152 2.891 14.724 1 97.6 235 ALA B O 1
ATOM 4460 N N . ALA B 1 236 ? -25.638 5.02 15.285 1 96.58 236 ALA B N 1
ATOM 4461 C CA . ALA B 1 236 ? -26.741 5.176 14.34 1 96.58 236 ALA B CA 1
ATOM 4462 C C . ALA B 1 236 ? -26.271 4.95 12.906 1 96.58 236 ALA B C 1
ATOM 4464 O O . ALA B 1 236 ? -27.024 4.443 12.072 1 96.58 236 ALA B O 1
ATOM 4465 N N . ILE B 1 237 ? -25.063 5.295 12.611 1 97.34 237 ILE B N 1
ATOM 4466 C CA . ILE B 1 237 ? -24.553 5.159 11.251 1 97.34 237 ILE B CA 1
ATOM 4467 C C . ILE B 1 237 ? -23.751 3.865 11.128 1 97.34 237 ILE B C 1
ATOM 4469 O O . ILE B 1 237 ? -23.893 3.131 10.147 1 97.34 237 ILE B O 1
ATOM 4473 N N . LEU B 1 238 ? -22.949 3.478 12.143 1 98.27 238 LEU B N 1
ATOM 4474 C CA . LEU B 1 238 ? -22.051 2.329 12.101 1 98.27 238 LEU B CA 1
ATOM 4475 C C . LEU B 1 238 ? -22.838 1.029 11.969 1 98.27 238 LEU B C 1
ATOM 4477 O O . LEU B 1 238 ? -22.342 0.054 11.398 1 98.27 238 LEU B O 1
ATOM 4481 N N . GLN B 1 239 ? -24.041 1.039 12.431 1 97.47 239 GLN B N 1
ATOM 4482 C CA . GLN B 1 239 ? -24.864 -0.165 12.385 1 97.47 239 GLN B CA 1
ATOM 4483 C C . GLN B 1 239 ? -25.197 -0.55 10.947 1 97.47 239 GLN B 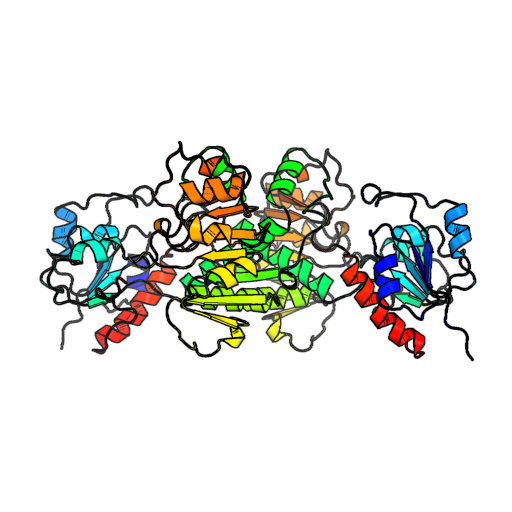C 1
ATOM 4485 O O . GLN B 1 239 ? -25.567 -1.694 10.674 1 97.47 239 GLN B O 1
ATOM 4490 N N . HIS B 1 240 ? -25.063 0.384 10.016 1 97.93 240 HIS B N 1
ATOM 4491 C CA . HIS B 1 240 ? -25.41 0.137 8.621 1 97.93 240 HIS B CA 1
ATOM 4492 C C . HIS B 1 240 ? -24.222 -0.429 7.85 1 97.93 240 HIS B C 1
ATOM 4494 O O . HIS B 1 240 ? -24.356 -0.805 6.683 1 97.93 240 HIS B O 1
ATOM 4500 N N . ALA B 1 241 ? -23.085 -0.489 8.482 1 98.38 241 ALA B N 1
ATOM 4501 C CA . ALA B 1 241 ? -21.897 -0.982 7.789 1 98.38 241 ALA B CA 1
ATOM 4502 C C . ALA B 1 241 ? -22.096 -2.418 7.313 1 98.38 241 ALA B C 1
ATOM 4504 O O . ALA B 1 241 ? -22.756 -3.215 7.984 1 98.38 241 ALA B O 1
ATOM 4505 N N . LYS B 1 242 ? -21.571 -2.724 6.151 1 98.13 242 LYS B N 1
ATOM 4506 C CA . LYS B 1 242 ? -21.541 -4.092 5.642 1 98.13 242 LYS B CA 1
ATOM 4507 C C . LYS B 1 242 ? -20.858 -5.032 6.632 1 98.13 242 LYS B C 1
ATOM 4509 O O . LYS B 1 242 ? -19.814 -4.697 7.194 1 98.13 242 LYS B O 1
ATOM 4514 N N . ASN B 1 243 ? -21.494 -6.166 6.881 1 98.01 243 ASN B N 1
ATOM 4515 C CA . ASN B 1 243 ? -20.866 -7.143 7.765 1 98.01 243 ASN B CA 1
ATOM 4516 C C . ASN B 1 243 ? -19.457 -7.496 7.297 1 98.01 243 ASN B C 1
ATOM 4518 O O . ASN B 1 243 ? -19.258 -7.869 6.14 1 98.01 243 ASN B O 1
ATOM 4522 N N . GLY B 1 244 ? -18.482 -7.287 8.222 1 97.85 244 GLY B N 1
ATOM 4523 C CA . GLY B 1 244 ? -17.106 -7.622 7.891 1 97.85 244 GLY B CA 1
ATOM 4524 C C . GLY B 1 244 ? -16.311 -6.439 7.374 1 97.85 244 GLY B C 1
ATOM 4525 O O . GLY B 1 244 ? -15.123 -6.567 7.069 1 97.85 244 GLY B O 1
ATOM 4526 N N . SER B 1 245 ? -16.906 -5.241 7.309 1 98.54 245 SER B N 1
ATOM 4527 C CA . SER B 1 245 ? -16.234 -4.066 6.765 1 98.54 245 SER B CA 1
ATOM 4528 C C . SER B 1 245 ? -15.2 -3.518 7.743 1 98.54 245 SER B C 1
ATOM 4530 O O . SER B 1 245 ? -15.209 -3.869 8.925 1 98.54 245 SER B O 1
ATOM 4532 N N . VAL B 1 246 ? -14.259 -2.719 7.236 1 98.85 246 VAL B N 1
ATOM 4533 C CA . VAL B 1 246 ? -13.178 -2.122 8.013 1 98.85 246 VAL B CA 1
ATOM 4534 C C . VAL B 1 246 ? -13.264 -0.6 7.934 1 98.85 246 VAL B C 1
ATOM 4536 O O . VAL B 1 246 ? -13.469 -0.039 6.855 1 98.85 246 VAL B O 1
ATOM 4539 N N . LEU B 1 247 ? -13.156 0.056 9.056 1 98.86 247 LEU B N 1
ATOM 4540 C CA . LEU B 1 247 ? -13.164 1.514 9.111 1 98.86 247 LEU B CA 1
ATOM 4541 C C . LEU B 1 247 ? -11.743 2.061 9.202 1 98.86 247 LEU B C 1
ATOM 4543 O O . LEU B 1 247 ? -10.952 1.612 10.034 1 98.86 247 LEU B O 1
ATOM 4547 N N . ILE B 1 248 ? -11.404 2.963 8.338 1 98.92 248 ILE B N 1
ATOM 4548 C CA . ILE B 1 248 ? -10.136 3.684 8.378 1 98.92 248 ILE B CA 1
ATOM 4549 C C . ILE B 1 248 ? -10.394 5.17 8.611 1 98.92 248 ILE B C 1
ATOM 4551 O O . ILE B 1 248 ? -11.089 5.817 7.823 1 98.92 248 ILE B O 1
ATOM 4555 N N . ASN B 1 249 ? -9.863 5.715 9.646 1 98.73 249 ASN B N 1
ATOM 4556 C CA . ASN B 1 249 ? -10.049 7.136 9.916 1 98.73 249 ASN B CA 1
ATOM 4557 C C . ASN B 1 249 ? -8.726 7.895 9.859 1 98.73 249 ASN B C 1
ATOM 4559 O O . ASN B 1 249 ? -7.86 7.705 10.714 1 98.73 249 ASN B O 1
ATOM 4563 N N . ILE B 1 250 ? -8.581 8.766 8.909 1 97.79 250 ILE B N 1
ATOM 4564 C CA . ILE B 1 250 ? -7.373 9.57 8.758 1 97.79 250 ILE B CA 1
ATOM 4565 C C . ILE B 1 250 ? -7.736 11.054 8.767 1 97.79 250 ILE B C 1
ATOM 4567 O O . ILE B 1 250 ? -6.879 11.91 8.538 1 97.79 250 ILE B O 1
ATOM 4571 N N . GLY B 1 251 ? -8.987 11.331 8.923 1 94.58 251 GLY B N 1
ATOM 4572 C CA . GLY B 1 251 ? -9.445 12.708 9.017 1 94.58 251 GLY B CA 1
ATOM 4573 C C . GLY B 1 251 ? -9.271 13.301 10.402 1 94.58 251 GLY B C 1
ATOM 4574 O O . GLY B 1 251 ? -8.156 13.651 10.797 1 94.58 251 GLY B O 1
ATOM 4575 N N . ARG B 1 252 ? -10.421 13.299 11.133 1 94 252 ARG B N 1
ATOM 4576 C CA . ARG B 1 252 ? -10.387 13.82 12.496 1 94 252 ARG B CA 1
ATOM 4577 C C . ARG B 1 252 ? -11.005 12.828 13.476 1 94 252 ARG B C 1
ATOM 4579 O O . ARG B 1 252 ? -11.972 12.139 13.143 1 94 252 ARG B O 1
ATOM 4586 N N . GLY B 1 253 ? -10.489 12.829 14.646 1 95.81 253 GLY B N 1
ATOM 4587 C CA . GLY B 1 253 ? -10.868 11.823 15.625 1 95.81 253 GLY B CA 1
ATOM 4588 C C . GLY B 1 253 ? -12.299 11.971 16.109 1 95.81 253 GLY B C 1
ATOM 4589 O O . GLY B 1 253 ? -12.967 10.977 16.4 1 95.81 253 GLY B O 1
ATOM 4590 N N . ASN B 1 254 ? -12.763 13.216 16.157 1 93.88 254 ASN B N 1
ATOM 4591 C CA . ASN B 1 254 ? -14.07 13.456 16.76 1 93.88 254 ASN B CA 1
ATOM 4592 C C . ASN B 1 254 ? -15.203 13.126 15.793 1 93.88 254 ASN B C 1
ATOM 4594 O O . ASN B 1 254 ? -16.377 13.183 16.163 1 93.88 254 ASN B O 1
ATOM 4598 N N . VAL B 1 255 ? -14.866 12.716 14.602 1 95.93 255 VAL B N 1
ATOM 4599 C CA . VAL B 1 255 ? -15.866 12.27 13.638 1 95.93 255 VAL B CA 1
ATOM 4600 C C . VAL B 1 255 ? -16.425 10.914 14.062 1 95.93 255 VAL B C 1
ATOM 4602 O O . VAL B 1 255 ? -17.599 10.618 13.828 1 95.93 255 VAL B O 1
ATOM 4605 N N . VAL B 1 256 ? -15.603 10.143 14.75 1 97.58 256 VAL B N 1
ATOM 4606 C CA . VAL B 1 256 ? -15.957 8.794 15.179 1 97.58 256 VAL B CA 1
ATOM 4607 C C . VAL B 1 256 ? -16.201 8.778 16.686 1 97.58 256 VAL B C 1
ATOM 4609 O O . VAL B 1 256 ? -15.368 9.253 17.462 1 97.58 256 VAL B O 1
ATOM 4612 N N . SER B 1 257 ? -17.322 8.284 17.122 1 97.54 257 SER B N 1
ATOM 4613 C CA . SER B 1 257 ? -17.503 7.955 18.532 1 97.54 257 SER B CA 1
ATOM 4614 C C . SER B 1 257 ? -16.706 6.713 18.917 1 97.54 257 SER B C 1
ATOM 4616 O O . SER B 1 257 ? -17.049 5.599 18.514 1 97.54 257 SER B O 1
ATOM 4618 N N . GLU B 1 258 ? -15.709 6.926 19.739 1 97.71 258 GLU B N 1
ATOM 4619 C CA . GLU B 1 258 ? -14.817 5.816 20.061 1 97.71 258 GLU B CA 1
ATOM 4620 C C . GLU B 1 258 ? -15.556 4.713 20.813 1 97.71 258 GLU B C 1
ATOM 4622 O O . GLU B 1 258 ? -15.306 3.527 20.589 1 97.71 258 GLU B O 1
ATOM 4627 N N . ASP B 1 259 ? -16.476 5.118 21.676 1 97.48 259 ASP B N 1
ATOM 4628 C CA . ASP B 1 259 ? -17.277 4.122 22.382 1 97.48 259 ASP B CA 1
ATOM 4629 C C . ASP B 1 259 ? -18.134 3.316 21.409 1 97.48 259 ASP B C 1
ATOM 4631 O O . ASP B 1 259 ? -18.212 2.09 21.511 1 97.48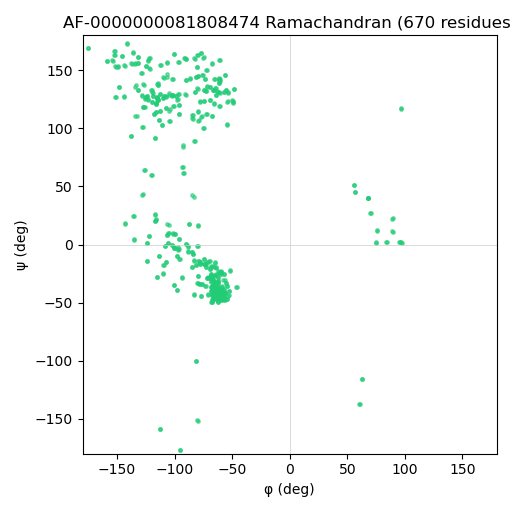 259 ASP B O 1
ATOM 4635 N N . ASP B 1 260 ? -18.747 3.978 20.512 1 98.27 260 ASP B N 1
ATOM 4636 C CA . ASP B 1 260 ? -19.594 3.305 19.531 1 98.27 260 ASP B CA 1
ATOM 4637 C C . ASP B 1 260 ? -18.76 2.444 18.585 1 98.27 260 ASP B C 1
ATOM 4639 O O . ASP B 1 260 ? -19.206 1.381 18.148 1 98.27 260 ASP B O 1
ATOM 4643 N N . LEU B 1 261 ? -17.612 2.918 18.277 1 98.46 261 LEU B N 1
ATOM 4644 C CA . LEU B 1 261 ? -16.698 2.14 17.448 1 98.46 261 LEU B CA 1
ATOM 4645 C C . LEU B 1 261 ? -16.349 0.816 18.118 1 98.46 261 LEU B C 1
ATOM 4647 O O . LEU B 1 261 ? -16.417 -0.241 17.487 1 98.46 261 LEU B O 1
ATOM 4651 N N . LEU B 1 262 ? -15.988 0.895 19.398 1 98.46 262 LEU B N 1
ATOM 4652 C CA . LEU B 1 262 ? -15.649 -0.313 20.143 1 98.46 262 LEU B CA 1
ATOM 4653 C C . LEU B 1 262 ? -16.823 -1.286 20.165 1 98.46 262 LEU B C 1
ATOM 4655 O O . LEU B 1 262 ? -16.64 -2.491 19.975 1 98.46 262 LEU B O 1
ATOM 4659 N N . ALA B 1 263 ? -17.988 -0.741 20.346 1 98.29 263 ALA B N 1
ATOM 4660 C CA . ALA B 1 263 ? -19.185 -1.578 20.347 1 98.29 263 ALA B CA 1
ATOM 4661 C C . ALA B 1 263 ? -19.39 -2.243 18.989 1 98.29 263 ALA B C 1
ATOM 4663 O O . ALA B 1 263 ? -19.731 -3.426 18.915 1 98.29 263 ALA B O 1
ATOM 4664 N N . ALA B 1 264 ? -19.182 -1.526 17.906 1 98.35 264 ALA B N 1
ATOM 4665 C CA . ALA B 1 264 ? -19.35 -2.044 16.551 1 98.35 264 ALA B CA 1
ATOM 4666 C C . ALA B 1 264 ? -18.31 -3.116 16.24 1 98.35 264 ALA B C 1
ATOM 4668 O O . ALA B 1 264 ? -18.572 -4.038 15.464 1 98.35 264 ALA B O 1
ATOM 4669 N N . LEU B 1 265 ? -17.141 -3.034 16.809 1 98.48 265 LEU B N 1
ATOM 4670 C CA . LEU B 1 265 ? -16.069 -4.005 16.615 1 98.48 265 LEU B CA 1
ATOM 4671 C C . LEU B 1 265 ? -16.336 -5.276 17.414 1 98.48 265 LEU B C 1
ATOM 4673 O O . LEU B 1 265 ? -16.019 -6.378 16.96 1 98.48 265 LEU B O 1
ATOM 4677 N N . ASP B 1 266 ? -16.938 -5.129 18.552 1 97.99 266 ASP B N 1
ATOM 4678 C CA . ASP B 1 266 ? -17.154 -6.255 19.455 1 97.99 266 ASP B CA 1
ATOM 4679 C C . ASP B 1 266 ? -18.398 -7.046 19.059 1 97.99 266 ASP B C 1
ATOM 4681 O O . ASP B 1 266 ? -18.381 -8.279 19.052 1 97.99 266 ASP B O 1
ATOM 4685 N N . ALA B 1 267 ? -19.526 -6.367 18.696 1 96.18 267 ALA B N 1
ATOM 4686 C CA . ALA B 1 267 ? -20.812 -7.036 18.521 1 96.18 267 ALA B CA 1
ATOM 4687 C C . ALA B 1 267 ? -21.511 -6.559 17.251 1 96.18 267 ALA B C 1
ATOM 4689 O O . ALA B 1 267 ? -22.657 -6.931 16.988 1 96.18 267 ALA B O 1
ATOM 4690 N N . GLY B 1 268 ? -20.85 -5.766 16.545 1 95.79 268 GLY B N 1
ATOM 4691 C CA . GLY B 1 268 ? -21.456 -5.213 15.345 1 95.79 268 GLY B CA 1
ATOM 4692 C C . GLY B 1 268 ? -20.796 -5.695 14.067 1 95.79 268 GLY B C 1
ATOM 4693 O O . GLY B 1 268 ? -20.21 -6.78 14.035 1 95.79 268 GLY B O 1
ATOM 4694 N N . PRO B 1 269 ? -21 -4.92 13.062 1 97.65 269 PRO B N 1
ATOM 4695 C CA . PRO B 1 269 ? -20.652 -5.407 11.725 1 97.65 269 PRO B CA 1
ATOM 4696 C C . PRO B 1 269 ? -19.173 -5.219 11.395 1 97.65 269 PRO B C 1
ATOM 4698 O O . PRO B 1 269 ? -18.667 -5.825 10.448 1 97.65 269 PRO B O 1
ATOM 4701 N N . LEU B 1 270 ? -18.445 -4.432 12.158 1 98.46 270 LEU B N 1
ATOM 4702 C CA . LEU B 1 270 ? -17.084 -4.085 11.762 1 98.46 270 LEU B CA 1
ATOM 4703 C C . LEU B 1 270 ? -16.115 -5.213 12.101 1 98.46 270 LEU B C 1
ATOM 4705 O O . LEU B 1 270 ? -16.132 -5.737 13.217 1 98.46 270 LEU B O 1
ATOM 4709 N N . ALA B 1 271 ? -15.27 -5.538 11.147 1 97.85 271 ALA B N 1
ATOM 4710 C CA . ALA B 1 271 ? -14.269 -6.584 11.339 1 97.85 271 ALA B CA 1
ATOM 4711 C C . ALA B 1 271 ? -12.916 -5.986 11.714 1 97.85 271 ALA B C 1
ATOM 4713 O O . ALA B 1 271 ? -11.994 -6.711 12.096 1 97.85 271 ALA B O 1
ATOM 4714 N N . GLY B 1 272 ? -12.801 -4.641 11.604 1 98.3 272 GLY B N 1
ATOM 4715 C CA . GLY B 1 272 ? -11.547 -3.989 11.947 1 98.3 272 GLY B CA 1
ATOM 4716 C C . GLY B 1 272 ? -11.621 -2.476 11.874 1 98.3 272 GLY B C 1
ATOM 4717 O O . GLY B 1 272 ? -12.593 -1.921 11.358 1 98.3 272 GLY B O 1
ATOM 4718 N N . ALA B 1 273 ? -10.602 -1.855 12.385 1 98.82 273 ALA B N 1
ATOM 4719 C CA . ALA B 1 273 ? -10.446 -0.405 12.306 1 98.82 273 ALA B CA 1
ATOM 4720 C C . ALA B 1 273 ? -8.972 -0.015 12.239 1 98.82 273 ALA B C 1
ATOM 4722 O O . ALA B 1 273 ? -8.134 -0.609 12.923 1 98.82 273 ALA B O 1
ATOM 4723 N N . VAL B 1 274 ? -8.644 0.889 11.375 1 98.83 274 VAL B N 1
ATOM 4724 C CA . VAL B 1 274 ? -7.341 1.543 11.311 1 98.83 274 VAL B CA 1
ATOM 4725 C C . VAL B 1 274 ? -7.485 3.019 11.674 1 98.83 274 VAL B C 1
ATOM 4727 O O . VAL B 1 274 ? -8.105 3.789 10.936 1 98.83 274 VAL B O 1
ATOM 4730 N N . LEU B 1 275 ? -6.887 3.383 12.755 1 98.75 275 LEU B N 1
ATOM 4731 C CA . LEU B 1 275 ? -7.085 4.728 13.284 1 98.75 275 LEU B CA 1
ATOM 4732 C C . LEU B 1 275 ? -5.763 5.486 13.35 1 98.75 275 LEU B C 1
ATOM 4734 O O . LEU B 1 275 ? -4.823 5.047 14.016 1 98.75 275 LEU B O 1
ATOM 4738 N N . ASP B 1 276 ? -5.738 6.607 12.694 1 98.23 276 ASP B N 1
ATOM 4739 C CA . ASP B 1 276 ? -4.562 7.471 12.737 1 98.23 276 ASP B CA 1
ATOM 4740 C C . ASP B 1 276 ? -4.83 8.721 13.573 1 98.23 276 ASP B C 1
ATOM 4742 O O . ASP B 1 276 ? -3.898 9.442 13.936 1 98.23 276 ASP B O 1
ATOM 4746 N N . VAL B 1 277 ? -6.101 8.993 13.858 1 97.06 277 VAL B N 1
ATOM 4747 C CA . VAL B 1 277 ? -6.516 10.157 14.633 1 97.06 277 VAL B CA 1
ATOM 4748 C C . VAL B 1 277 ? -7.494 9.729 15.725 1 97.06 277 VAL B C 1
ATOM 4750 O O . VAL B 1 277 ? -8.174 8.709 15.593 1 97.06 277 VAL B O 1
ATOM 4753 N N . PHE B 1 278 ? -7.545 10.549 16.734 1 96.64 278 PHE B N 1
ATOM 4754 C CA . PHE B 1 278 ? -8.3 10.172 17.923 1 96.64 278 PHE B CA 1
ATOM 4755 C C . PHE B 1 278 ? -8.954 11.394 18.558 1 96.64 278 PHE B C 1
ATOM 4757 O O . PHE B 1 278 ? -8.572 12.53 18.269 1 96.64 278 PHE B O 1
ATOM 4764 N N . GLN B 1 279 ? -9.917 11.108 19.373 1 94.63 279 GLN B N 1
ATOM 4765 C CA . GLN B 1 279 ? -10.614 12.195 20.052 1 94.63 279 GLN B CA 1
ATOM 4766 C C . GLN B 1 279 ? -9.658 12.999 20.928 1 94.63 279 GLN B C 1
ATOM 4768 O O . GLN B 1 279 ? -9.744 14.228 20.984 1 94.63 279 GLN B O 1
ATOM 4773 N N . GLU B 1 280 ? -8.798 12.285 21.54 1 92.03 280 GLU B N 1
ATOM 4774 C CA . GLU B 1 280 ? -7.742 12.894 22.345 1 92.03 280 GLU B CA 1
ATOM 4775 C C . GLU B 1 280 ? -6.363 12.423 21.893 1 92.03 280 GLU B C 1
ATOM 4777 O O . GLU B 1 280 ? -6.12 11.221 21.773 1 92.03 280 GLU B O 1
ATOM 4782 N N . GLU B 1 281 ? -5.512 13.412 21.624 1 90.2 281 GLU B N 1
AT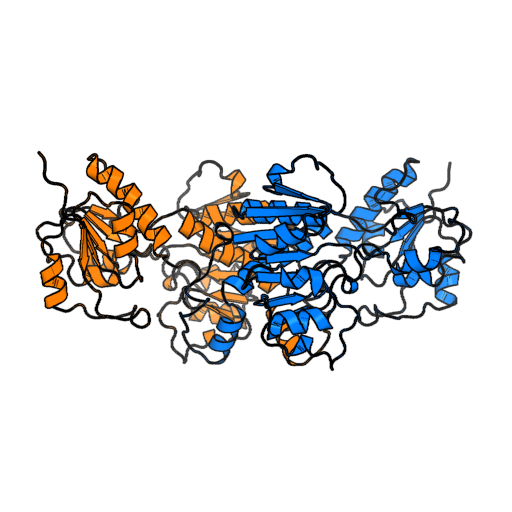OM 4783 C CA . GLU B 1 281 ? -4.149 13.099 21.206 1 90.2 281 GLU B CA 1
ATOM 4784 C C . GLU B 1 281 ? -3.125 13.846 22.057 1 90.2 281 GLU B C 1
ATOM 4786 O O . GLU B 1 281 ? -3.294 15.034 22.34 1 90.2 281 GLU B O 1
ATOM 4791 N N . PRO B 1 282 ? -2.212 13.168 22.596 1 92.4 282 PRO B N 1
ATOM 4792 C CA . PRO B 1 282 ? -1.849 11.763 22.394 1 92.4 282 PRO B CA 1
ATOM 4793 C C . PRO B 1 282 ? -2.861 10.798 23.007 1 92.4 282 PRO B C 1
ATOM 4795 O O . PRO B 1 282 ? -3.484 11.115 24.024 1 92.4 282 PRO B O 1
ATOM 4798 N N . LEU B 1 283 ? -2.964 9.602 22.356 1 95.91 283 LEU B N 1
ATOM 4799 C CA . LEU B 1 283 ? -3.885 8.59 22.862 1 95.91 283 LEU B CA 1
ATOM 4800 C C . LEU B 1 283 ? -3.462 8.114 24.247 1 95.91 283 LEU B C 1
ATOM 4802 O O . LEU B 1 283 ? -2.299 7.763 24.459 1 95.91 283 LEU B O 1
ATOM 4806 N N . LEU B 1 284 ? -4.363 8.139 25.142 1 95.45 284 LEU B N 1
ATOM 4807 C CA . LEU B 1 284 ? -4.052 7.76 26.516 1 95.45 284 LEU B CA 1
ATOM 4808 C C . LEU B 1 284 ? -3.67 6.286 26.6 1 95.45 284 LEU B C 1
ATOM 4810 O O . LEU B 1 284 ? -4.288 5.442 25.947 1 95.45 284 LEU B O 1
ATOM 4814 N N . PRO B 1 285 ? -2.745 5.986 27.414 1 95.88 285 PRO B N 1
ATOM 4815 C CA . PRO B 1 285 ? -2.305 4.594 27.542 1 95.88 285 PRO B CA 1
ATOM 4816 C C . PRO B 1 285 ? -3.426 3.66 27.994 1 95.88 285 PRO B C 1
ATOM 4818 O O . PRO B 1 285 ? -3.388 2.461 27.707 1 95.88 285 PRO B O 1
ATOM 4821 N N . SER B 1 286 ? -4.413 4.176 28.635 1 96.92 286 SER B N 1
ATOM 4822 C CA . SER B 1 286 ? -5.503 3.366 29.168 1 96.92 286 SER B CA 1
ATOM 4823 C C . SER B 1 286 ? -6.556 3.085 28.101 1 96.92 286 SER B C 1
ATOM 4825 O O . SER B 1 286 ? -7.491 2.315 28.332 1 96.92 286 SER B O 1
ATOM 4827 N N . SER B 1 287 ? -6.395 3.716 27.017 1 97.8 287 SER B N 1
ATOM 4828 C CA . SER B 1 287 ? -7.396 3.526 25.972 1 97.8 287 SER B CA 1
ATOM 4829 C C . SER B 1 287 ? -7.457 2.069 25.525 1 97.8 287 SER B C 1
ATOM 4831 O O . SER B 1 287 ? -6.424 1.452 25.258 1 97.8 287 SER B O 1
ATOM 4833 N N . LEU B 1 288 ? -8.652 1.554 25.307 1 97.75 288 LEU B N 1
ATOM 4834 C CA . LEU B 1 288 ? -8.862 0.179 24.867 1 97.75 288 LEU B CA 1
ATOM 4835 C C . LEU B 1 288 ? -8.508 0.02 23.392 1 97.75 288 LEU B C 1
ATOM 4837 O O . LEU B 1 288 ? -8.35 -1.102 22.905 1 97.75 288 LEU B O 1
ATOM 4841 N N . LEU B 1 289 ? -8.337 1.1 22.728 1 98.23 289 LEU B N 1
ATOM 4842 C CA . LEU B 1 289 ? -8.015 1.067 21.306 1 98.23 289 LEU B CA 1
ATOM 4843 C C . LEU B 1 289 ? -6.615 0.509 21.078 1 98.23 289 LEU B C 1
ATOM 4845 O O . LEU B 1 289 ? -6.34 -0.081 20.03 1 98.23 289 LEU B O 1
ATOM 4849 N N . TRP B 1 290 ? -5.763 0.635 22.092 1 97.97 290 TRP B N 1
ATOM 4850 C CA . TRP B 1 290 ? -4.389 0.162 21.962 1 97.97 290 TRP B CA 1
ATOM 4851 C C . TRP B 1 290 ? -4.346 -1.356 21.822 1 97.97 290 TRP B C 1
ATOM 4853 O O . TRP B 1 290 ? -3.54 -1.893 21.059 1 97.97 290 TRP B O 1
ATOM 4863 N N . THR B 1 291 ? -5.254 -1.978 22.524 1 97.06 291 THR B N 1
ATOM 4864 C CA . THR B 1 291 ? -5.064 -3.409 22.731 1 97.06 291 THR B CA 1
ATOM 4865 C C . THR B 1 291 ? -6.154 -4.208 22.022 1 97.06 291 THR B C 1
ATOM 4867 O O . THR B 1 291 ? -6.091 -5.437 21.961 1 97.06 291 THR B O 1
ATOM 4870 N N . HIS B 1 292 ? -7.153 -3.523 21.538 1 97.81 292 HIS B N 1
ATOM 4871 C CA . HIS B 1 292 ? -8.196 -4.252 20.825 1 97.81 292 HIS B CA 1
ATOM 4872 C C . HIS B 1 292 ? -7.616 -5.038 19.654 1 97.81 292 HIS B C 1
ATOM 4874 O O . HIS B 1 292 ? -6.922 -4.473 18.805 1 97.81 292 HIS B O 1
ATOM 4880 N N . PRO B 1 293 ? -7.921 -6.281 19.496 1 96.43 293 PRO B N 1
ATOM 4881 C CA . PRO B 1 293 ? -7.247 -7.128 18.509 1 96.43 293 PRO B CA 1
ATOM 4882 C C . PRO B 1 293 ? -7.604 -6.758 17.071 1 96.43 293 PRO B C 1
ATOM 4884 O O . PRO B 1 293 ? -6.91 -7.163 16.135 1 96.43 293 PRO B O 1
ATOM 4887 N N . LYS B 1 294 ? -8.658 -5.957 16.899 1 97.84 294 LYS B N 1
ATOM 4888 C CA . LYS B 1 294 ? -9.116 -5.624 15.553 1 97.84 294 LYS B CA 1
ATOM 4889 C C . LYS B 1 294 ? -8.728 -4.196 15.178 1 97.84 294 LYS B C 1
ATOM 4891 O O . LYS B 1 294 ? -9.182 -3.671 14.159 1 97.84 294 LYS B O 1
ATOM 4896 N N . VAL B 1 295 ? -7.869 -3.559 16.02 1 98.57 295 VAL B N 1
ATOM 4897 C CA . VAL B 1 295 ? -7.597 -2.143 15.796 1 98.57 295 VAL B CA 1
ATOM 4898 C C . VAL B 1 295 ? -6.109 -1.94 15.52 1 98.57 295 VAL B C 1
ATOM 4900 O O . VAL B 1 295 ? -5.259 -2.488 16.226 1 98.57 295 VAL B O 1
ATOM 4903 N N . VAL B 1 296 ? -5.793 -1.23 14.49 1 98.51 296 VAL B N 1
ATOM 4904 C CA . VAL B 1 296 ? -4.451 -0.728 14.214 1 98.51 296 VAL B CA 1
ATOM 4905 C C . VAL B 1 296 ? -4.369 0.754 14.572 1 98.51 296 VAL B C 1
ATOM 4907 O O . VAL B 1 296 ? -5.2 1.552 14.131 1 98.51 296 VAL B O 1
ATOM 4910 N N . VAL B 1 297 ? -3.378 1.115 15.359 1 98.3 297 VAL B N 1
ATOM 4911 C CA . VAL B 1 297 ? -3.202 2.486 15.825 1 98.3 297 VAL B CA 1
ATOM 4912 C C . VAL B 1 297 ? -1.909 3.064 15.255 1 98.3 297 VAL B C 1
ATOM 4914 O O . VAL B 1 297 ? -0.851 2.437 15.339 1 98.3 297 VAL B O 1
ATOM 4917 N N . THR B 1 298 ? -1.989 4.184 14.638 1 97.66 298 THR B N 1
ATOM 4918 C CA . THR B 1 298 ? -0.82 4.985 14.29 1 97.66 298 THR B CA 1
ATOM 4919 C C . THR B 1 298 ? -0.949 6.4 14.848 1 97.66 298 THR B C 1
ATOM 4921 O O . THR B 1 298 ? -2.057 6.87 15.111 1 97.66 298 THR B O 1
ATOM 4924 N N . PRO B 1 299 ? 0.123 7.071 15.098 1 95.39 299 PRO B N 1
ATOM 4925 C CA . PRO B 1 299 ? 0.122 8.322 15.86 1 95.39 299 PRO B CA 1
ATOM 4926 C C . PRO B 1 299 ? 0.006 9.556 14.968 1 95.39 299 PRO B C 1
ATOM 4928 O O . PRO B 1 299 ? 0.879 10.428 14.997 1 95.39 299 PRO B O 1
ATOM 4931 N N . HIS B 1 300 ? -1.101 9.651 14.238 1 93.94 300 HIS B N 1
ATOM 4932 C CA . HIS B 1 300 ? -1.371 10.823 13.413 1 93.94 300 HIS B CA 1
ATOM 4933 C C . HIS B 1 300 ? -0.228 11.086 12.438 1 93.94 300 HIS B C 1
ATOM 4935 O O . HIS B 1 300 ? 0.288 12.203 12.366 1 93.94 300 HIS B O 1
ATOM 4941 N N . CYS B 1 301 ? 0.12 10.025 11.729 1 94.74 301 CYS B N 1
ATOM 4942 C CA . CYS B 1 301 ? 1.28 10.101 10.848 1 94.74 301 CYS B CA 1
ATOM 4943 C C . CYS B 1 301 ? 0.894 9.779 9.409 1 94.74 301 CYS B C 1
ATOM 4945 O O . CYS B 1 301 ? 1.763 9.591 8.556 1 94.74 301 CYS B O 1
ATOM 4947 N N . ALA B 1 302 ? -0.441 9.627 9.126 1 95.74 302 ALA B N 1
ATOM 4948 C CA . ALA B 1 302 ? -0.869 9.368 7.754 1 95.74 302 ALA B CA 1
ATOM 4949 C C . ALA B 1 302 ? -0.378 10.462 6.81 1 95.74 302 ALA B C 1
ATOM 4951 O O . ALA B 1 302 ? -0.021 10.186 5.663 1 95.74 302 ALA B O 1
ATOM 4952 N N . GLY B 1 303 ? -0.42 11.675 7.279 1 91.9 303 GLY B N 1
ATOM 4953 C CA . GLY B 1 303 ? 0.116 12.842 6.597 1 91.9 303 GLY B CA 1
ATOM 4954 C C . GLY B 1 303 ? 0.97 13.717 7.495 1 91.9 303 GLY B C 1
ATOM 4955 O O . GLY B 1 303 ? 0.479 14.271 8.481 1 91.9 303 GLY B O 1
ATOM 4956 N N . VAL B 1 304 ? 2.23 13.731 7.243 1 87.49 304 VAL B N 1
ATOM 4957 C CA . VAL B 1 304 ? 3.13 14.566 8.031 1 87.49 304 VAL B CA 1
ATOM 4958 C C . VAL B 1 304 ? 3.572 15.772 7.206 1 87.49 304 VAL B C 1
ATOM 4960 O O . VAL B 1 304 ? 3.676 15.689 5.98 1 87.49 304 VAL B O 1
ATOM 4963 N N . SER B 1 305 ? 3.713 16.849 7.92 1 85.34 305 SER B N 1
ATOM 4964 C CA . SER B 1 305 ? 4.252 18.043 7.278 1 85.34 305 SER B CA 1
ATOM 4965 C C . SER B 1 305 ? 5.768 17.959 7.138 1 85.34 305 SER B C 1
ATOM 4967 O O . SER B 1 305 ? 6.496 18.088 8.124 1 85.34 305 SER B O 1
ATOM 4969 N N . ARG B 1 306 ? 6.182 17.762 5.989 1 88.58 306 ARG B N 1
ATOM 4970 C CA . ARG B 1 306 ? 7.612 17.743 5.697 1 88.58 306 ARG B CA 1
ATOM 4971 C C . ARG B 1 306 ? 8.113 19.135 5.328 1 88.58 306 ARG B C 1
ATOM 4973 O O . ARG B 1 306 ? 7.434 19.877 4.616 1 88.58 306 ARG B O 1
ATOM 4980 N N . ALA B 1 307 ? 9.272 19.431 5.781 1 90.7 307 ALA B N 1
ATOM 4981 C CA . ALA B 1 307 ? 9.814 20.776 5.601 1 90.7 307 ALA B CA 1
ATOM 4982 C C . ALA B 1 307 ? 9.801 21.18 4.13 1 90.7 307 ALA B C 1
ATOM 4984 O O . ALA B 1 307 ? 9.351 22.275 3.784 1 90.7 307 ALA B O 1
ATOM 4985 N N . SER B 1 308 ? 10.241 20.314 3.292 1 90.77 308 SER B N 1
ATOM 4986 C CA . SER B 1 308 ? 10.33 20.62 1.868 1 90.77 308 SER B CA 1
ATOM 4987 C C . SER B 1 308 ? 8.949 20.851 1.265 1 90.77 308 SER B C 1
ATOM 4989 O O . SER B 1 308 ? 8.77 21.745 0.435 1 90.77 308 SER B O 1
ATOM 4991 N N . ASP B 1 309 ? 8.018 20.087 1.684 1 91.79 309 ASP B N 1
ATOM 4992 C CA . ASP B 1 309 ? 6.665 20.209 1.148 1 91.79 309 ASP B CA 1
ATOM 4993 C C . ASP B 1 309 ? 5.994 21.49 1.637 1 91.79 309 ASP B C 1
ATOM 4995 O O . ASP B 1 309 ? 5.339 22.189 0.861 1 91.79 309 ASP B O 1
ATOM 4999 N N . VAL B 1 310 ? 6.169 21.768 2.873 1 94.38 310 VAL B N 1
ATOM 5000 C CA . VAL B 1 310 ? 5.628 22.994 3.451 1 94.38 310 VAL B CA 1
ATOM 5001 C C . VAL B 1 310 ? 6.261 24.208 2.776 1 94.38 310 VAL B C 1
ATOM 5003 O O . VAL B 1 310 ? 5.564 25.156 2.409 1 94.38 310 VAL B O 1
ATOM 5006 N N . ALA B 1 311 ? 7.539 24.154 2.596 1 95.91 311 ALA B N 1
ATOM 5007 C CA . ALA B 1 311 ? 8.265 25.256 1.971 1 95.91 311 ALA B CA 1
ATOM 5008 C C . ALA B 1 311 ? 7.768 25.504 0.549 1 95.91 311 ALA B C 1
ATOM 5010 O O . ALA B 1 311 ? 7.523 26.649 0.161 1 95.91 311 ALA B O 1
ATOM 5011 N N . LYS B 1 312 ? 7.597 24.428 -0.161 1 94.43 312 LYS B N 1
ATOM 5012 C CA . LYS B 1 312 ? 7.126 24.559 -1.537 1 94.43 312 LYS B CA 1
ATOM 5013 C C . LYS B 1 312 ? 5.743 25.202 -1.586 1 94.43 312 LYS B C 1
ATOM 5015 O O . LYS B 1 312 ? 5.494 26.09 -2.404 1 94.43 312 LYS B O 1
ATOM 5020 N N . ALA B 1 313 ? 4.9 24.741 -0.756 1 94.06 313 ALA B N 1
ATOM 5021 C CA . ALA B 1 313 ? 3.551 25.298 -0.694 1 94.06 313 ALA B CA 1
ATOM 5022 C C . ALA B 1 313 ? 3.584 26.774 -0.311 1 94.06 313 ALA B C 1
ATOM 5024 O O . ALA B 1 313 ? 2.87 27.59 -0.899 1 94.06 313 ALA B O 1
ATOM 5025 N N . PHE B 1 314 ? 4.438 27.128 0.624 1 96.46 314 PHE B N 1
ATOM 5026 C CA . PHE B 1 314 ? 4.561 28.504 1.089 1 96.46 314 PHE B CA 1
ATOM 5027 C C . PHE B 1 314 ? 5.095 29.404 -0.02 1 96.46 314 PHE B C 1
ATOM 5029 O O . PHE B 1 314 ? 4.559 30.488 -0.258 1 96.46 314 PHE B O 1
ATOM 5036 N N . VAL B 1 315 ? 6.075 28.937 -0.661 1 97.02 315 VAL B N 1
ATOM 5037 C CA . VAL B 1 315 ? 6.72 29.735 -1.699 1 97.02 315 VAL B CA 1
ATOM 5038 C C . VAL B 1 315 ? 5.733 30.006 -2.832 1 97.02 315 VAL B C 1
ATOM 5040 O O . VAL B 1 315 ? 5.684 31.116 -3.367 1 97.02 315 VAL B O 1
ATOM 5043 N N . GLN B 1 316 ? 4.998 29.02 -3.128 1 95.38 316 GLN B N 1
ATOM 5044 C CA . GLN B 1 316 ? 3.984 29.203 -4.161 1 95.38 316 GLN B CA 1
ATOM 5045 C C . GLN B 1 316 ? 2.951 30.244 -3.739 1 95.38 316 GLN B C 1
ATOM 5047 O O . GLN B 1 316 ? 2.611 31.139 -4.516 1 95.38 316 GLN B O 1
ATOM 5052 N N . ASN B 1 317 ? 2.466 30.15 -2.574 1 96.79 317 ASN B N 1
ATOM 5053 C CA . ASN B 1 317 ? 1.48 31.093 -2.059 1 96.79 317 ASN B CA 1
ATOM 5054 C C . ASN B 1 317 ? 2.075 32.487 -1.883 1 96.79 317 ASN B C 1
ATOM 5056 O O . ASN B 1 317 ? 1.39 33.49 -2.095 1 96.79 317 ASN B O 1
ATOM 5060 N N . TYR B 1 318 ? 3.313 32.513 -1.514 1 96.67 318 TYR B N 1
ATOM 5061 C CA . TYR B 1 318 ? 3.985 33.799 -1.359 1 96.67 318 TYR B CA 1
ATOM 5062 C C . TYR B 1 318 ? 4.088 34.525 -2.694 1 96.67 318 TYR B C 1
ATOM 5064 O O . TYR B 1 318 ? 3.951 35.749 -2.755 1 96.67 318 TYR B O 1
ATOM 5072 N N . GLY B 1 319 ? 4.394 33.745 -3.667 1 95.98 319 GLY B N 1
ATOM 5073 C CA . GLY B 1 319 ? 4.399 34.343 -4.993 1 95.98 319 GLY B CA 1
ATOM 5074 C C . GLY B 1 319 ? 3.103 35.058 -5.329 1 95.98 319 GLY B C 1
ATOM 5075 O O . GLY B 1 319 ? 3.122 36.176 -5.847 1 95.98 319 GLY B O 1
ATOM 5076 N N . ARG B 1 320 ? 2.016 34.452 -5.018 1 96.17 320 ARG B N 1
ATOM 5077 C CA . ARG B 1 320 ? 0.708 35.064 -5.232 1 96.17 320 ARG B CA 1
ATOM 5078 C C . ARG B 1 320 ? 0.545 36.317 -4.377 1 96.17 320 ARG B C 1
ATOM 5080 O O . ARG B 1 320 ? 0.153 37.372 -4.88 1 96.17 320 ARG B O 1
ATOM 5087 N N . PHE B 1 321 ? 0.873 36.23 -3.159 1 95.75 321 PHE B N 1
ATOM 5088 C CA . PHE B 1 321 ? 0.759 37.334 -2.215 1 95.75 321 PHE B CA 1
ATOM 5089 C C . PHE B 1 321 ? 1.591 38.526 -2.672 1 95.75 321 PHE B C 1
ATOM 5091 O O . PHE B 1 321 ? 1.117 39.664 -2.658 1 95.75 321 PHE B O 1
ATOM 5098 N N . ALA B 1 322 ? 2.789 38.231 -3.043 1 94.89 322 ALA B N 1
ATOM 5099 C CA . ALA B 1 322 ? 3.715 39.275 -3.477 1 94.89 322 ALA B CA 1
ATOM 5100 C C . ALA B 1 322 ? 3.217 39.955 -4.749 1 94.89 322 ALA B C 1
ATOM 5102 O O . ALA B 1 322 ? 3.511 41.129 -4.988 1 94.89 322 ALA B O 1
ATOM 5103 N N . ALA B 1 323 ? 2.454 39.264 -5.497 1 94.64 323 ALA B N 1
ATOM 5104 C CA . ALA B 1 323 ? 1.902 39.802 -6.738 1 94.64 323 ALA B CA 1
ATOM 5105 C C . ALA B 1 323 ? 0.583 40.526 -6.483 1 94.64 323 ALA B C 1
ATOM 5107 O O . ALA B 1 323 ? -0.057 41.011 -7.419 1 94.64 323 ALA B O 1
ATOM 5108 N N . GLY B 1 324 ? 0.159 40.506 -5.246 1 94.13 324 GLY B N 1
ATOM 5109 C CA . GLY B 1 324 ? -1.074 41.195 -4.903 1 94.13 324 GLY B CA 1
ATOM 5110 C C . GLY B 1 324 ? -2.306 40.32 -5.041 1 94.13 324 GLY B C 1
ATOM 5111 O O . GLY B 1 324 ? -3.434 40.816 -5.003 1 94.13 324 GLY B O 1
ATOM 5112 N N . GLU B 1 325 ? -2.042 39.035 -5.225 1 95.18 325 GLU B N 1
ATOM 5113 C CA . GLU B 1 325 ? -3.13 38.066 -5.315 1 95.18 325 GLU B CA 1
ATOM 5114 C C . GLU B 1 325 ? -3.385 37.396 -3.968 1 95.18 325 GLU B C 1
ATOM 5116 O O . GLU B 1 325 ? -2.502 37.361 -3.109 1 95.18 325 GLU B O 1
ATOM 5121 N N . LYS B 1 326 ? -4.561 36.897 -3.817 1 94.53 326 LYS B N 1
ATOM 5122 C CA . LYS B 1 326 ? -4.878 36.171 -2.591 1 94.53 326 LYS B CA 1
ATOM 5123 C C . LYS B 1 326 ? -4.171 34.819 -2.554 1 94.53 326 LYS B C 1
ATOM 5125 O O . LYS B 1 326 ? -4.124 34.11 -3.561 1 94.53 326 LYS B O 1
ATOM 5130 N N . PRO B 1 327 ? -3.621 34.505 -1.401 1 94.87 327 PRO B N 1
ATOM 5131 C CA . PRO B 1 327 ? -3.071 33.154 -1.265 1 94.87 327 PRO B CA 1
ATOM 5132 C C . PRO B 1 327 ? -4.128 32.066 -1.437 1 94.87 327 PRO B C 1
ATOM 5134 O O . PRO B 1 327 ? -5.326 32.341 -1.326 1 94.87 327 PRO B O 1
ATOM 5137 N N . GLN B 1 328 ? -3.675 30.907 -1.758 1 92.5 328 GLN B N 1
ATOM 5138 C CA . GLN B 1 328 ? -4.584 29.774 -1.89 1 92.5 328 GLN B CA 1
ATOM 5139 C C . GLN B 1 328 ? -4.93 29.184 -0.526 1 92.5 328 GLN B C 1
ATOM 5141 O O . GLN B 1 328 ? -4.198 29.381 0.446 1 92.5 328 GLN B O 1
ATOM 5146 N N . PHE B 1 329 ? -6.161 28.532 -0.416 1 91.29 329 PHE B N 1
ATOM 5147 C CA . PHE B 1 329 ? -6.617 27.738 0.72 1 91.29 329 PHE B CA 1
ATOM 5148 C C . PHE B 1 329 ? -6.845 28.621 1.94 1 91.29 329 PHE B C 1
ATOM 5150 O O . PHE B 1 329 ? -6.435 28.274 3.05 1 91.29 329 PHE B O 1
ATOM 5157 N N . LEU B 1 330 ? -7.403 29.769 1.683 1 93.09 330 LEU B N 1
ATOM 5158 C CA . LEU B 1 330 ? -7.781 30.679 2.759 1 93.09 330 LEU B CA 1
ATOM 5159 C C . LEU B 1 330 ? -8.811 30.033 3.68 1 93.09 330 LEU B C 1
ATOM 5161 O O . LEU B 1 330 ? -9.689 29.3 3.219 1 93.09 330 LEU B O 1
ATOM 5165 N N . LEU B 1 331 ? -8.65 30.338 4.948 1 89.34 331 LEU B N 1
ATOM 5166 C CA . LEU B 1 331 ? -9.6 29.83 5.931 1 89.34 331 LEU B CA 1
ATOM 5167 C C . LEU B 1 331 ? -10.961 30.498 5.768 1 89.34 331 LEU B C 1
ATOM 5169 O O . LEU B 1 331 ? -11.04 31.701 5.506 1 89.34 331 LEU B O 1
ATOM 5173 N N . ASP B 1 332 ? -11.92 29.677 5.828 1 82.71 332 ASP B N 1
ATOM 5174 C CA . ASP B 1 332 ? -13.304 30.139 5.864 1 82.71 332 ASP B CA 1
ATOM 5175 C C . ASP B 1 332 ? -13.936 29.874 7.229 1 82.71 332 ASP B C 1
ATOM 5177 O O . ASP B 1 332 ? -14.361 28.753 7.515 1 82.71 332 ASP B O 1
ATOM 5181 N N . PHE B 1 333 ? -14.055 30.873 8.01 1 78.94 333 PHE B N 1
ATOM 5182 C CA . PHE B 1 333 ? -14.501 30.735 9.391 1 78.94 333 PHE B CA 1
ATOM 5183 C C . PHE B 1 333 ? -15.971 30.337 9.449 1 78.94 333 PHE B C 1
ATOM 5185 O O . PHE B 1 333 ? -16.42 29.739 10.428 1 78.94 333 PHE B O 1
ATOM 5192 N N . TYR B 1 334 ? -16.733 30.738 8.385 1 72.79 334 TYR B N 1
ATOM 5193 C CA . TYR B 1 334 ? -18.132 30.328 8.348 1 72.79 334 TYR B CA 1
ATOM 5194 C C . TYR B 1 334 ? -18.254 28.827 8.115 1 72.79 334 TYR B C 1
ATOM 5196 O O . TYR B 1 334 ? -19.124 28.171 8.693 1 72.79 334 TYR B O 1
ATOM 5204 N N . ARG B 1 335 ? -17.275 28.369 7.448 1 70.73 335 ARG B N 1
ATOM 5205 C CA . ARG B 1 335 ? -17.322 26.95 7.111 1 70.73 335 ARG B CA 1
ATOM 5206 C C . ARG B 1 335 ? -16.535 26.121 8.12 1 70.73 335 ARG B C 1
ATOM 5208 O O . ARG B 1 335 ? -16.689 24.899 8.182 1 70.73 335 ARG B O 1
ATOM 5215 N N . GLY B 1 336 ? -15.821 26.837 8.861 1 65.82 336 GLY B N 1
ATOM 5216 C CA . GLY B 1 336 ? -15.068 26.165 9.908 1 65.82 336 GLY B CA 1
ATOM 5217 C C . GLY B 1 336 ? -13.753 25.587 9.42 1 65.82 336 GLY B C 1
ATOM 5218 O O . GLY B 1 336 ? -13.154 24.741 10.088 1 65.82 336 GLY B O 1
ATOM 5219 N N . TYR B 1 337 ? -13.493 25.828 8.181 1 70.88 337 TYR B N 1
ATOM 5220 C CA . TYR B 1 337 ? -12.214 25.348 7.671 1 70.88 337 TYR B CA 1
ATOM 5221 C C . TYR B 1 337 ? -11.767 26.164 6.464 1 70.88 337 TYR B C 1
ATOM 5223 O O . TYR B 1 337 ? -12.582 26.831 5.822 1 70.88 337 TYR B O 1
#

Nearest PDB structures (foldseek):
  5vg6-assembly2_B  TM=8.697E-01  e=6.597E-28  Xanthobacter autotrophicus Py2
  5vg6-assembly3_D  TM=8.726E-01  e=1.995E-26  Xanthobacter autotrophicus Py2
  4n18-assembly1_A-2  TM=8.331E-01  e=6.157E-27  Klebsiella pneumoniae 342
  6p35-assembly1_A  TM=8.325E-01  e=5.746E-26  Escherichia coli BL21(DE3)
  5vg6-assembly5_G  TM=8.994E-01  e=5.201E-22  Xanthobacter autotrophicus Py2

Solvent-accessible surface area (backbone atoms only — not comparable to full-atom values): 35359 Å² total; per-residue (Å²): 127,85,74,73,64,38,34,31,32,41,45,62,54,73,64,31,54,60,52,40,44,66,76,40,70,88,54,48,71,45,70,48,84,48,94,57,55,67,90,39,70,69,82,63,80,82,51,71,70,60,51,62,72,48,33,74,23,26,30,37,41,28,34,44,80,57,43,61,78,48,66,89,64,38,86,51,42,46,35,38,36,27,54,37,62,71,49,60,67,46,38,61,68,45,66,89,44,79,82,66,92,40,49,45,23,42,38,71,50,70,66,46,21,47,39,36,26,50,41,52,55,23,50,53,44,40,58,38,40,27,47,70,57,40,51,56,31,27,76,66,42,45,80,63,70,49,68,36,40,55,52,58,70,51,58,54,74,40,31,37,27,29,36,25,63,53,70,48,32,38,41,32,22,31,53,42,39,71,54,52,25,44,27,37,31,29,31,74,61,85,70,84,60,88,61,43,75,58,24,27,77,44,78,44,38,58,89,40,56,49,59,52,34,45,66,18,47,30,41,37,35,51,36,66,72,36,88,84,31,48,44,52,45,23,57,86,42,50,70,37,34,20,78,60,14,33,41,33,36,68,39,40,19,50,26,42,31,65,70,38,48,53,47,28,53,73,76,45,31,32,59,31,36,39,35,25,45,47,75,52,81,74,63,57,64,82,44,64,61,47,68,37,92,47,40,48,62,47,63,56,43,49,56,58,73,43,39,69,57,47,36,52,47,46,52,55,31,45,54,31,42,76,70,73,38,78,52,65,62,55,62,32,74,92,71,44,78,127,85,74,74,62,40,32,31,33,41,45,64,54,73,64,29,53,58,52,40,42,66,76,40,69,86,55,50,71,45,71,49,84,47,95,56,56,68,90,40,69,68,83,64,79,82,51,69,69,59,50,63,73,48,32,73,21,26,29,36,41,28,35,44,80,56,43,61,77,50,65,90,64,38,88,50,40,46,35,40,36,27,55,38,60,72,50,60,67,46,38,60,68,45,66,90,45,78,81,67,93,39,49,44,24,42,40,71,51,70,65,44,20,48,39,35,24,50,42,51,54,23,52,54,45,39,59,39,40,26,47,70,58,41,50,56,31,28,77,66,42,44,80,64,67,50,68,36,40,54,53,57,69,53,58,54,73,40,30,36,27,29,35,26,63,53,70,48,31,38,42,32,22,32,55,41,39,71,54,53,24,43,29,37,32,27,30,74,61,87,71,82,60,88,62,44,75,58,25,25,78,46,78,44,40,58,90,39,56,50,58,51,32,44,67,17,48,31,41,35,34,51,36,65,72,37,89,83,31,47,43,53,46,24,58,87,43,50,70,38,33,20,79,62,13,32,41,33,36,68,40,40,20,51,26,42,30,64,70,40,47,52,48,28,52,74,77,45,30,31,59,31,34,39,34,25,45,48,76,51,82,76,62,58,65,82,43,65,61,47,70,38,91,47,40,46,60,47,63,57,44,50,55,58,76,43,39,69,58,46,35,51,45,47,53,55,30,45,53,32,42,75,72,72,39,78,52,66,60,54,61,32,75,91,71,46,79

Radius of gyration: 28.31 Å; Cα contacts (8 Å, |Δi|>4): 1319; chains: 2; bounding box: 59×96×64 Å

pLDDT: mean 92.48, std 8.21, range [38.27, 98.92]

Secondary structure (DSSP, 8-state):
--PPPEEEEE-SSTTHHHHHHHHSTTSEEEEPP--S-GGGTTTPPPPHHHHHHHTT-SEEEE-HHHHTTTGGG-TT--EEEESSS--HHHHHHHTTSPPPSSEEE----HHHHHHHHHHHHHHHHHHHTTHHHHHHHHHTT-----HHHHS---GGG-EEEEE--SHHHHHHHHHHHHTT-EEEEEESS----TTHHHH-SEEEEGGGHHHHHHH-SEEEE-----TTTTT-BSHHHHTTSPTTEEEEE-S-GGGB-HHHHHHHHHHSSEEEEEES--SSSSPPTT-GGGT-TTEEE--S-SS---HHHHHHHHHHHHHHHHTTPPPSSB--TTTT-/--PPPEEEEE-SSTTHHHHHHHHSTTSEEEEPP--S-GGGTTTPPPPHHHHHHHTT-SEEEE-HHHHTTTGGG-TT--EEEESSS--HHHHHHHTTSPPPSSEEE----HHHHHHHHHHHHHHHHHHHTTHHHHHHHHHTT-----HHHHS---GGG-EEEEE--SHHHHHHHHHHHHTT-EEEEEESS----TTHHHH-SEEEEGGGHHHHHHT-SEEEE-----TTTTT-BSHHHHTTSPTTEEEEE-S-GGGB-HHHHHHHHHHSSEEEEEES--SSSSPPTT-GGGT-TTEEE--S-SS---HHHHHHHHHHHHHHHHTTPPPSSB--TTTT-

Sequence (674 aa):
MTSKPRIFVFSIIPKLGDIIQQMLPQENIKIVKFQAEMSQKYGHVISEEEINQLKEAEVLLADSNAFVQFADRLPHLKWFQSTWAGVEGLMQHFQHKKAPPYFMSRLASDSFSQLMSEYVVGQIIAHERGWGEAASKQANCVWYHSGRVATYRSLRDITVALLGFGQIGQEIGRALKSFKCHVLAYSLTAHSPTGLHQCADAHYHGDSLATVMSESDYIVSCLPSTPLTAGLLSAAILQHAKNGSVLINIGRGNVVSEDDLLAALDAGPLAGAVLDVFQEEPLLPSSLLWTHPKVVVTPHCAGVSRASDVAKAFVQNYGRFAAGEKPQFLLDFYRGYMTSKPRIFVFSIIPKLGDIIQQMLPQENIKIVKFQAEMSQKYGHVISEEEINQLKEAEVLLADSNAFVQFADRLPHLKWFQSTWAGVEGLMQHFQHKKAPPYFMSRLASDSFSQLMSEYVVGQIIAHERGWGEAASKQANCVWYHSGRVATYRSLRDITVALLGFGQIGQEIGRALKSFKCHVLAYSLTAHSPTGLHQCADAHYHGDSLATVMSESDYIVSCLPSTPLTAGLLSAAILQHAKNGSVLINIGRGNVVSEDDLLAALDAGPLAGAVLDVFQEEPLLPSSLLWTHPKVVVTPHCAGVSRASDVAKAFVQNYGRFAAGEKPQFLLDFYRGY

Organism: Hyalella azteca (N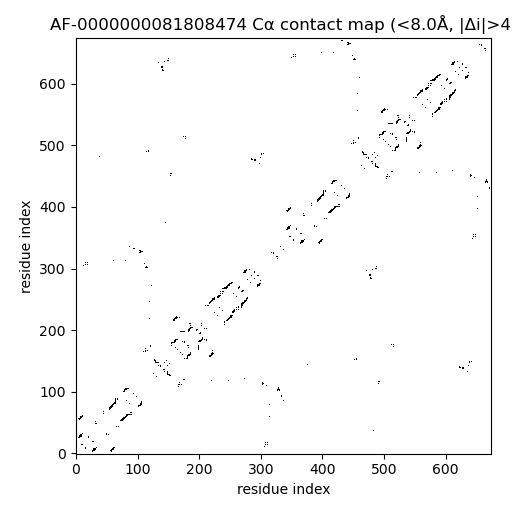CBI:txid294128)

Foldseek 3Di:
DPAAFAEEEEELFPCLQVLLCVVVVPGNYDYQDHPDHPVPVDDDADDPVSLVVCQRHQEYEYALVHCLNCVPRRVNHAEYEHLAQDNLSVLVSCVPHDDDNHFYFYDDDLVQLLLLLCVVVVVVVCVQQVVVVVVVCVVVVHDDCDDSVPDGDFQLRFEEEEEDCPSNQQSNQLSSVVSNHAYEYEYQDDDDDPPCVNRHDYYYYHPCLLVSQQRGQEYEYQDEDDPVQQQCAALVRLQSHHAAHEYEYLHEARSHDPVRVVVCCPPNRYVAYEYQYHPDPPDDPPDPLVPPPRYHYHPSVSGDRHSNSSSVLVVVQVVQVVVVHHGPRTDDSVRSD/DPAAFAEEEEELFPCLQVLLCVVVVPGNYDYQYHPDHPVPVDDDADDPVSLVVCQRHQEYEYALVHCLNCVPRRVNHAEYEHLAQDNLSVLVSCVPHDDDNHFYFYDDDLVQLLLLLCVVVVVVVCVQQVVVVVVVCVVVVHDDCDDSVPDGDFQLRFEEEEEDCPSNQQSNQLSSVVSNHAYEYEYQDDDDDPPCVNRHDYYYYHPCLLVSQQRGQEYEYQDEDDPVQQQCAALVRLQSHHAAHEYEYLHEARSHDPVRVVVCCPPNRYVAYEYQYHPDPPDDPPDPLVPPPRYHYHPSVSGDRHSNSSSVLVVVQVVQVVVVHHGPRTDDSVRSD